Protein AF-A0A931YPI6-F1 (afdb_monomer_lite)

Secondary structure (DSSP, 8-state):
-----------EEEES-TTTTS----S----SS---GGGG-------EE--HHHHHH-SSEEEEE--TTSSHHHHHHHHHHHHHHTGGG-SSEEEEEEHHHHTT--SHHHHHHHHHHHH---HHHHHHS-EEEEEE-GGGBS--TTHHHHHHH-TTT-TTSEEEEEE-HHHHHHHHHHHTTTEEEEEEPPP-HHHHHHHHGGGTT-HHHHHHHHH-HHHHTSHHHHHHHHHHHHTT------SHHHHHHHHHHHHHHHHHHHTTTSS-S---HHHHHHHHHHHHHHHHHTTBSSEEEHHHHHHHTTT-HHHHHHHHHHHHHTTSEE--SSSEEEESSHHHHHHHHHHHHHHHHEETTEE-HHHHHHHHTSGGGHHHHHHHHHH-S-HHHHHHHHHHHTTT-HHHHHHHHHH--S-GGGGHHHHHHHHHTTTSHHHHHHHHHH--HHHHHHHHHHTTSTTHHHHHHHHHHHT-GGGHHHHHHHHH-SSS-HHHHHHHHHHHHHHHHHS-HHHHHHHHHHHHH-----HHHHHHHHHHHHHTTTSTTTTS-TT--TTS---

Structure (mmCIF, N/CA/C/O backbone):
data_AF-A0A931YPI6-F1
#
_entry.id   AF-A0A931YPI6-F1
#
loop_
_atom_site.group_PDB
_atom_site.id
_atom_site.type_symbol
_atom_site.label_atom_id
_atom_site.label_alt_id
_atom_site.label_comp_id
_atom_site.label_asym_id
_atom_site.label_entity_id
_atom_site.label_seq_id
_atom_site.pdbx_PDB_ins_code
_atom_site.Cartn_x
_atom_site.Cartn_y
_atom_site.Cartn_z
_atom_site.occupancy
_atom_site.B_iso_or_equiv
_atom_site.auth_seq_id
_atom_site.auth_comp_id
_atom_site.auth_asym_id
_atom_site.auth_atom_id
_atom_site.pdbx_PDB_model_num
ATOM 1 N N . MET A 1 1 ? 0.375 -31.301 -15.188 1.00 27.41 1 MET A N 1
ATOM 2 C CA . MET A 1 1 ? 0.262 -29.841 -15.381 1.00 27.41 1 MET A CA 1
ATOM 3 C C . MET A 1 1 ? -0.868 -29.353 -14.493 1.00 27.41 1 MET A C 1
ATOM 5 O O . MET A 1 1 ? -2.026 -29.504 -14.857 1.00 27.41 1 MET A O 1
ATOM 9 N N . SER A 1 2 ? -0.550 -28.903 -13.278 1.00 24.52 2 SER A N 1
ATOM 10 C CA . SER A 1 2 ? -1.543 -28.283 -12.400 1.00 24.52 2 SER A CA 1
ATOM 11 C C . SER A 1 2 ? -2.033 -27.009 -13.076 1.00 24.52 2 SER A C 1
ATOM 13 O O . SER A 1 2 ? -1.221 -26.174 -13.474 1.00 24.52 2 SER A O 1
ATOM 15 N N . LYS A 1 3 ? -3.351 -26.882 -13.249 1.00 25.38 3 LYS A N 1
ATOM 16 C CA . LYS A 1 3 ? -3.981 -25.616 -13.610 1.00 25.38 3 LYS A CA 1
ATOM 17 C C . LYS A 1 3 ? -3.521 -24.591 -12.574 1.00 25.38 3 LYS A C 1
ATOM 19 O O . LYS A 1 3 ? -3.919 -24.676 -11.418 1.00 25.38 3 LYS A O 1
ATOM 24 N N . ASN A 1 4 ? -2.653 -23.665 -12.972 1.00 26.20 4 ASN A N 1
ATOM 25 C CA . ASN A 1 4 ? -2.499 -22.411 -12.251 1.00 26.20 4 ASN A CA 1
ATOM 26 C C . ASN A 1 4 ? -3.821 -21.669 -12.453 1.00 26.20 4 ASN A C 1
ATOM 28 O O . ASN A 1 4 ? -3.973 -20.881 -13.386 1.00 26.20 4 ASN A O 1
ATOM 32 N N . GLU A 1 5 ? -4.812 -22.005 -11.632 1.00 28.09 5 GLU A N 1
ATOM 33 C CA . GLU A 1 5 ? -5.931 -21.122 -11.359 1.00 28.09 5 GLU A CA 1
ATOM 34 C C . GLU A 1 5 ? -5.302 -19.875 -10.749 1.00 28.09 5 GLU A C 1
ATOM 36 O O . GLU A 1 5 ? -4.957 -19.820 -9.569 1.00 28.09 5 GLU A O 1
ATOM 41 N N . TYR A 1 6 ? -5.036 -18.887 -11.603 1.00 33.28 6 TYR A N 1
ATOM 42 C CA . TYR A 1 6 ? -4.923 -17.521 -11.140 1.00 33.28 6 TYR A CA 1
ATOM 43 C C . TYR A 1 6 ? -6.226 -17.279 -10.389 1.00 33.28 6 TYR A C 1
ATOM 45 O O . TYR A 1 6 ? -7.284 -17.248 -11.016 1.00 33.28 6 TYR A O 1
ATOM 53 N N . ILE A 1 7 ? -6.154 -17.200 -9.059 1.00 34.72 7 ILE A N 1
ATOM 54 C CA . ILE A 1 7 ? -7.237 -16.656 -8.249 1.00 34.72 7 ILE A CA 1
ATOM 55 C C . ILE A 1 7 ? -7.354 -15.222 -8.748 1.00 34.72 7 ILE A C 1
ATOM 57 O O . ILE A 1 7 ? -6.569 -14.354 -8.366 1.00 34.72 7 ILE A O 1
ATOM 61 N N . ILE A 1 8 ? -8.232 -15.026 -9.729 1.00 42.34 8 ILE A N 1
ATOM 62 C CA . ILE A 1 8 ? -8.696 -13.718 -10.143 1.00 42.34 8 ILE A CA 1
ATOM 63 C C . ILE A 1 8 ? -9.380 -13.237 -8.881 1.00 42.34 8 ILE A C 1
ATOM 65 O O . ILE A 1 8 ? -10.402 -13.817 -8.509 1.00 42.34 8 ILE A O 1
ATOM 69 N N . PRO A 1 9 ? -8.812 -12.265 -8.157 1.00 38.81 9 PRO A N 1
ATOM 70 C CA . PRO A 1 9 ? -9.585 -11.721 -7.077 1.00 38.81 9 PRO A CA 1
ATOM 71 C C . PRO A 1 9 ? -10.849 -11.179 -7.716 1.00 38.81 9 PRO A C 1
ATOM 73 O O . PRO A 1 9 ? -10.779 -10.603 -8.802 1.00 38.81 9 PRO A O 1
ATOM 76 N N . HIS A 1 10 ? -11.997 -11.401 -7.091 1.00 47.59 10 HIS A N 1
ATOM 77 C CA . HIS A 1 10 ? -13.222 -10.700 -7.440 1.00 47.59 10 HIS A CA 1
ATOM 78 C C . HIS A 1 10 ? -12.962 -9.197 -7.227 1.00 47.59 10 HIS A C 1
ATOM 80 O O . HIS A 1 10 ? -13.253 -8.648 -6.167 1.00 47.59 10 HIS A O 1
ATOM 86 N N . ILE A 1 11 ? -12.263 -8.568 -8.175 1.00 52.88 11 ILE A N 1
ATOM 87 C CA . ILE A 1 11 ? -11.783 -7.199 -8.100 1.00 52.88 11 ILE A CA 1
ATOM 88 C C . ILE A 1 11 ? -13.028 -6.373 -8.308 1.00 52.88 11 ILE A C 1
ATOM 90 O O . ILE A 1 11 ? -13.501 -6.193 -9.429 1.00 52.88 11 ILE A O 1
ATOM 94 N N . GLN A 1 12 ? -13.600 -5.958 -7.189 1.00 54.22 12 GLN A N 1
ATOM 95 C CA . GLN A 1 12 ? -14.677 -5.008 -7.217 1.00 54.22 12 GLN A CA 1
ATOM 96 C C . GLN A 1 12 ? -14.071 -3.621 -7.365 1.00 54.22 12 GLN A C 1
ATOM 98 O O . GLN A 1 12 ? -12.997 -3.318 -6.827 1.00 54.22 12 GLN A O 1
ATOM 103 N N . ILE A 1 13 ? -14.764 -2.797 -8.126 1.00 56.94 13 ILE A N 1
ATOM 104 C CA . ILE A 1 13 ? -14.394 -1.420 -8.368 1.00 56.94 13 ILE A CA 1
ATOM 105 C C . ILE A 1 13 ? -15.536 -0.537 -7.908 1.00 56.94 13 ILE A C 1
ATOM 107 O O . ILE A 1 13 ? -16.702 -0.902 -8.018 1.00 56.94 13 ILE A O 1
ATOM 111 N N . ARG A 1 14 ? -15.196 0.635 -7.385 1.00 61.41 14 ARG A N 1
ATOM 112 C CA . ARG A 1 14 ? -16.166 1.718 -7.227 1.00 61.41 14 ARG A CA 1
ATOM 113 C C . ARG A 1 14 ? -15.973 2.745 -8.337 1.00 61.41 14 ARG A C 1
ATOM 115 O O . ARG A 1 14 ? -14.826 3.071 -8.657 1.00 61.41 14 ARG A O 1
ATOM 122 N N . LYS A 1 15 ? -17.080 3.260 -8.866 1.00 51.19 15 LYS A N 1
ATOM 123 C CA . LYS A 1 15 ? -17.113 4.519 -9.616 1.00 51.19 15 LYS A CA 1
ATOM 124 C C . LYS A 1 15 ? -17.210 5.672 -8.612 1.00 51.19 15 LYS A C 1
ATOM 126 O O . LYS A 1 15 ? -17.718 5.481 -7.510 1.00 51.19 15 LYS A O 1
ATOM 131 N N . ASN A 1 16 ? -16.696 6.834 -8.994 1.00 51.09 16 ASN A N 1
ATOM 132 C CA . ASN A 1 16 ? -16.583 8.068 -8.208 1.00 51.09 16 ASN A CA 1
ATOM 133 C C . ASN A 1 16 ? -15.377 8.132 -7.257 1.00 51.09 16 ASN A C 1
ATOM 135 O O . ASN A 1 16 ? -15.119 7.267 -6.410 1.00 51.09 16 ASN A O 1
ATOM 139 N N . ASN A 1 17 ? -14.629 9.227 -7.400 1.00 45.78 17 ASN A N 1
ATOM 140 C CA . ASN A 1 17 ? -13.641 9.647 -6.424 1.00 45.78 17 ASN A CA 1
ATOM 141 C C . ASN A 1 17 ? -14.404 10.137 -5.176 1.00 45.78 17 ASN A C 1
ATOM 143 O O . ASN A 1 17 ? -15.192 11.075 -5.305 1.00 45.78 17 ASN A O 1
ATOM 147 N N . PRO A 1 18 ? -14.195 9.577 -3.967 1.00 42.06 18 PRO A N 1
ATOM 148 C CA . PRO A 1 18 ? -14.833 10.091 -2.749 1.00 42.06 18 PRO A CA 1
ATOM 149 C C . PRO A 1 18 ? -14.523 11.575 -2.486 1.00 42.06 18 PRO A C 1
ATOM 151 O O . PRO A 1 18 ? -15.221 12.210 -1.694 1.00 42.06 18 PRO A O 1
ATOM 154 N N . ASP A 1 19 ? -13.520 12.130 -3.172 1.00 45.50 19 ASP A N 1
ATOM 155 C CA . ASP A 1 19 ? -13.043 13.496 -2.987 1.00 45.50 19 ASP A CA 1
ATOM 156 C C . ASP A 1 19 ? -13.648 14.521 -3.971 1.00 45.50 19 ASP A C 1
ATOM 158 O O . ASP A 1 19 ? -13.502 15.719 -3.745 1.00 45.50 19 ASP A O 1
ATOM 162 N N . GLN A 1 20 ? -14.399 14.104 -5.003 1.00 39.53 20 GLN A N 1
ATOM 163 C CA . GLN A 1 20 ? -15.032 15.046 -5.952 1.00 39.53 20 GLN A CA 1
ATOM 164 C C . GLN A 1 20 ? -16.266 15.772 -5.390 1.00 39.53 20 GLN A C 1
ATOM 166 O O . GLN A 1 20 ? -16.617 16.847 -5.863 1.00 39.53 20 GLN A O 1
ATOM 171 N N . SER A 1 21 ? -16.893 15.262 -4.326 1.00 33.34 21 SER A N 1
ATOM 172 C CA . SER A 1 21 ? -18.027 15.951 -3.682 1.00 33.34 21 SER A CA 1
ATOM 173 C C . SER A 1 21 ? -17.621 17.117 -2.763 1.00 33.34 21 SER A C 1
ATOM 175 O O . SER A 1 21 ? -18.474 17.658 -2.060 1.00 33.34 21 SER A O 1
ATOM 177 N N . ARG A 1 22 ? -16.333 17.496 -2.704 1.00 38.28 22 ARG A N 1
ATOM 178 C CA . ARG A 1 22 ? -15.829 18.473 -1.716 1.00 38.28 22 ARG A CA 1
ATOM 179 C C . ARG A 1 22 ? -15.082 19.678 -2.286 1.00 38.28 22 ARG A C 1
ATOM 181 O O . ARG A 1 22 ? -14.841 20.619 -1.533 1.00 38.28 22 ARG A O 1
ATOM 188 N N . GLU A 1 23 ? -14.777 19.721 -3.581 1.00 31.62 23 GLU A N 1
ATOM 189 C CA . GLU A 1 23 ? -14.194 20.912 -4.212 1.00 31.62 23 GLU A CA 1
ATOM 190 C C . GLU A 1 23 ? -15.290 21.834 -4.767 1.00 31.62 23 GLU A C 1
ATOM 192 O O . GLU A 1 23 ? -15.509 21.906 -5.969 1.00 31.62 23 GLU A O 1
ATOM 197 N N . ARG A 1 24 ? -15.999 22.543 -3.877 1.00 30.70 24 ARG A N 1
ATOM 198 C CA . ARG A 1 24 ? -16.652 23.838 -4.167 1.00 30.70 24 ARG A CA 1
ATOM 199 C C . ARG A 1 24 ? -17.071 24.542 -2.873 1.00 30.70 24 ARG A C 1
ATOM 201 O O . ARG A 1 24 ? -18.252 24.680 -2.598 1.00 30.70 24 ARG A O 1
ATOM 208 N N . ILE A 1 25 ? -16.100 25.016 -2.094 1.00 28.58 25 ILE A N 1
ATOM 209 C CA . ILE A 1 25 ? -16.239 26.265 -1.324 1.00 28.58 25 ILE A CA 1
ATOM 210 C C . ILE A 1 25 ? -14.861 26.939 -1.354 1.00 28.58 25 ILE A C 1
ATOM 212 O O . ILE A 1 25 ? -14.035 26.741 -0.467 1.00 28.58 25 ILE A O 1
ATOM 216 N N . LEU A 1 26 ? -14.579 27.656 -2.443 1.00 31.81 26 LEU A N 1
ATOM 217 C CA . LEU A 1 26 ? -13.558 28.701 -2.447 1.00 31.81 26 LEU A CA 1
ATOM 218 C C . LEU A 1 26 ? -14.250 30.003 -2.049 1.00 31.81 26 LEU A C 1
ATOM 220 O O . LEU A 1 26 ? -15.325 30.303 -2.566 1.00 31.81 26 LEU A O 1
ATOM 224 N N . ASP A 1 27 ? -13.610 30.714 -1.125 1.00 31.33 27 ASP A N 1
ATOM 225 C CA . ASP A 1 27 ? -13.804 32.120 -0.782 1.00 31.33 27 ASP A CA 1
ATOM 226 C C . ASP A 1 27 ? -15.251 32.573 -0.585 1.00 31.33 27 ASP A C 1
ATOM 228 O O . ASP A 1 27 ? -15.847 33.187 -1.461 1.00 31.33 27 ASP A O 1
ATOM 232 N N . ASN A 1 28 ? -15.794 32.304 0.601 1.00 28.31 28 ASN A N 1
ATOM 233 C CA . ASN A 1 28 ? -16.601 33.258 1.363 1.00 28.31 28 ASN A CA 1
ATOM 234 C C . ASN A 1 28 ? -16.659 32.766 2.814 1.00 28.31 28 ASN A C 1
ATOM 236 O O . ASN A 1 28 ? -16.830 31.570 3.058 1.00 28.31 28 ASN A O 1
ATOM 240 N N . GLU A 1 29 ? -16.487 33.674 3.777 1.00 27.23 29 GLU A N 1
ATOM 241 C CA . GLU A 1 29 ? -16.796 33.397 5.183 1.00 27.23 29 GLU A CA 1
ATOM 242 C C . GLU A 1 29 ? -18.187 32.741 5.268 1.00 27.23 29 GLU A C 1
ATOM 244 O O . GLU A 1 29 ? -19.112 33.208 4.593 1.00 27.23 29 GLU A O 1
ATOM 249 N N . PRO A 1 30 ? -18.372 31.648 6.032 1.00 31.17 30 PRO A N 1
ATOM 250 C CA . PRO A 1 30 ? -19.674 31.019 6.100 1.00 31.17 30 PRO A CA 1
ATOM 251 C C . PRO A 1 30 ? -20.621 31.961 6.840 1.00 31.17 30 PRO A C 1
ATOM 253 O O . PRO A 1 30 ? -20.525 32.128 8.056 1.00 31.17 30 PRO A O 1
ATOM 256 N N . ASN A 1 31 ? -21.551 32.563 6.096 1.00 27.61 31 ASN A N 1
ATOM 257 C CA . ASN A 1 31 ? -22.778 33.089 6.672 1.00 27.61 31 ASN A CA 1
ATOM 258 C C . ASN A 1 31 ? -23.439 31.938 7.440 1.00 27.61 31 ASN A C 1
ATOM 260 O O . ASN A 1 31 ? -23.856 30.934 6.858 1.00 27.61 31 ASN A O 1
ATOM 264 N N . HIS A 1 32 ? -23.491 32.086 8.762 1.00 36.19 32 HIS A N 1
ATOM 265 C CA . HIS A 1 32 ? -24.395 31.342 9.619 1.00 36.19 32 HIS A CA 1
ATOM 266 C C . HIS A 1 32 ? -25.813 31.720 9.213 1.00 36.19 32 HIS A C 1
ATOM 268 O O . HIS A 1 32 ? -26.302 32.760 9.625 1.00 36.19 32 HIS A O 1
ATOM 274 N N . ASP A 1 33 ? -26.383 30.949 8.296 1.00 32.69 33 ASP A N 1
ATOM 275 C CA . ASP A 1 33 ? -27.792 30.573 8.213 1.00 32.69 33 ASP A CA 1
ATOM 276 C C . ASP A 1 33 ? -28.060 30.107 6.779 1.00 32.69 33 ASP A C 1
ATOM 278 O O . ASP A 1 33 ? -28.006 30.881 5.826 1.00 32.69 33 ASP A O 1
ATOM 282 N N . SER A 1 34 ? -28.369 28.814 6.655 1.00 37.66 34 SER A N 1
ATOM 283 C CA . SER A 1 34 ? -28.802 28.077 5.455 1.00 37.66 34 SER A CA 1
ATOM 284 C C . SER A 1 34 ? -27.750 27.719 4.380 1.00 37.66 34 SER A C 1
ATOM 286 O O . SER A 1 34 ? -27.174 28.567 3.709 1.00 37.66 34 SER A O 1
ATOM 288 N N . LEU A 1 35 ? -27.562 26.406 4.174 1.00 34.44 35 LEU A N 1
ATOM 289 C CA . LEU A 1 35 ? -26.989 25.747 2.984 1.00 34.44 35 LEU A CA 1
ATOM 290 C C . LEU A 1 35 ? -27.498 24.280 2.958 1.00 34.44 35 LEU A C 1
ATOM 292 O O . LEU A 1 35 ? -27.847 23.750 4.011 1.00 34.44 35 LEU A O 1
ATOM 296 N N . PRO A 1 36 ? -27.614 23.638 1.780 1.00 30.36 36 PRO A N 1
ATOM 297 C CA . PRO A 1 36 ? -28.891 23.289 1.148 1.00 30.36 36 PRO A CA 1
ATOM 298 C C . PRO A 1 36 ? -29.307 21.828 1.383 1.00 30.36 36 PRO A C 1
ATOM 300 O O . PRO A 1 36 ? -28.472 20.975 1.684 1.00 30.36 36 PRO A O 1
ATOM 303 N N . ASP A 1 37 ? -30.582 21.523 1.113 1.00 29.83 37 ASP A N 1
ATOM 304 C CA . ASP A 1 37 ? -31.232 20.194 1.156 1.00 29.83 37 ASP A CA 1
ATOM 305 C C . ASP A 1 37 ? -30.532 19.066 0.346 1.00 29.83 37 ASP A C 1
ATOM 307 O O . ASP A 1 37 ? -30.954 17.906 0.370 1.00 29.83 37 ASP A O 1
ATOM 311 N N . GLU A 1 38 ? -29.430 19.358 -0.348 1.00 29.92 38 GLU A N 1
ATOM 312 C CA . GLU A 1 38 ? -28.634 18.419 -1.151 1.00 29.92 38 GLU A CA 1
ATOM 313 C C . GLU A 1 38 ? -27.789 17.430 -0.324 1.00 29.92 38 GLU A C 1
ATOM 315 O O . GLU A 1 38 ? -27.304 16.436 -0.862 1.00 29.92 38 GLU A O 1
ATOM 320 N N . LEU A 1 39 ? -27.657 17.613 0.996 1.00 33.09 39 LEU A N 1
ATOM 321 C CA . LEU A 1 39 ? -26.995 16.626 1.870 1.00 33.09 39 LEU A CA 1
ATOM 322 C C . LEU A 1 39 ? -27.820 15.342 2.092 1.00 33.09 39 LEU A C 1
ATOM 324 O O . LEU A 1 39 ? -27.275 14.361 2.601 1.00 33.09 39 LEU A O 1
ATOM 328 N N . SER A 1 40 ? -29.092 15.328 1.676 1.00 27.33 40 SER A N 1
ATOM 329 C CA . SER A 1 40 ? -30.018 14.191 1.810 1.00 27.33 40 SER A CA 1
ATOM 330 C C . SER A 1 40 ? -29.981 13.191 0.642 1.00 27.33 40 SER A C 1
ATOM 332 O O . SER A 1 40 ? -30.570 12.115 0.736 1.00 27.33 40 SER A O 1
ATOM 334 N N . LYS A 1 41 ? -29.255 13.489 -0.445 1.00 32.53 41 LYS A N 1
ATOM 335 C CA . LYS A 1 41 ? -29.020 12.547 -1.551 1.00 32.53 41 LYS A CA 1
ATOM 336 C C . LYS A 1 41 ? -27.540 12.199 -1.622 1.00 32.53 41 LYS A C 1
ATOM 338 O O . LYS A 1 41 ? -26.775 12.865 -2.309 1.00 32.53 41 LYS A O 1
ATOM 343 N N . LYS A 1 42 ? -27.117 11.156 -0.907 1.00 33.31 42 LYS A N 1
ATOM 344 C CA . LYS A 1 42 ? -25.761 10.610 -1.045 1.00 33.31 42 LYS A CA 1
ATOM 345 C C . LYS A 1 42 ? -25.814 9.138 -1.413 1.00 33.31 42 LYS A C 1
ATOM 347 O O . LYS A 1 42 ? -26.302 8.317 -0.645 1.00 33.31 42 LYS A O 1
ATOM 352 N N . GLU A 1 43 ? -25.323 8.890 -2.624 1.00 31.81 43 GLU A N 1
ATOM 353 C CA . GLU A 1 43 ? -25.178 7.605 -3.300 1.00 31.81 43 GLU A CA 1
ATOM 354 C C . GLU A 1 43 ? -24.577 6.543 -2.373 1.00 31.81 43 GLU A C 1
ATOM 356 O O . GLU A 1 43 ? -23.584 6.777 -1.677 1.00 31.81 43 GLU A O 1
ATOM 361 N N . GLU A 1 44 ? -25.198 5.366 -2.359 1.00 34.19 44 GLU A N 1
ATOM 362 C CA . GLU A 1 44 ? -24.690 4.189 -1.668 1.00 34.19 44 GLU A CA 1
ATOM 363 C C . GLU A 1 44 ? -23.328 3.793 -2.247 1.00 34.19 44 GLU A C 1
ATOM 365 O O . GLU A 1 44 ? -23.216 3.320 -3.375 1.00 34.19 44 GLU A O 1
ATOM 370 N N . TYR A 1 45 ? -22.268 3.965 -1.458 1.00 44.91 45 TYR A N 1
ATOM 371 C CA . TYR A 1 45 ? -20.922 3.528 -1.822 1.00 44.91 45 TYR A CA 1
ATOM 372 C C . TYR A 1 45 ? -20.828 2.000 -1.747 1.00 44.91 45 TYR A C 1
ATOM 374 O O . TYR A 1 45 ? -20.419 1.433 -0.727 1.00 44.91 45 TYR A O 1
ATOM 382 N N . SER A 1 46 ? -21.214 1.329 -2.830 1.00 43.97 46 SER A N 1
ATOM 383 C CA . SER A 1 46 ? -21.035 -0.108 -3.007 1.00 43.97 46 SER A CA 1
ATOM 384 C C . SER A 1 46 ? -19.888 -0.378 -3.989 1.00 43.97 46 SER A C 1
ATOM 386 O O . SER A 1 46 ? -19.678 0.350 -4.957 1.00 43.97 46 SER A O 1
ATOM 388 N N . PHE A 1 47 ? -19.063 -1.375 -3.679 1.00 55.28 47 PHE A N 1
ATOM 389 C CA . PHE A 1 47 ? -18.070 -1.877 -4.620 1.00 55.28 47 PHE A CA 1
ATOM 390 C C . PHE A 1 47 ? -18.777 -2.870 -5.545 1.00 55.28 47 PHE A C 1
ATOM 392 O O . PHE A 1 47 ? -19.385 -3.828 -5.071 1.00 55.28 47 PHE A O 1
ATOM 399 N N . GLU A 1 48 ? -18.689 -2.656 -6.853 1.00 62.19 48 GLU A N 1
ATOM 400 C CA . GLU A 1 48 ? -19.407 -3.449 -7.850 1.00 62.19 48 GLU A CA 1
ATOM 401 C C . GLU A 1 48 ? -18.451 -4.337 -8.647 1.00 62.19 48 GLU A C 1
ATOM 403 O O . GLU A 1 48 ? -17.255 -4.061 -8.773 1.00 62.19 48 GLU A O 1
ATOM 408 N N . SER A 1 49 ? -18.973 -5.436 -9.197 1.00 65.94 49 SER A N 1
ATOM 409 C CA . SER A 1 49 ? -18.195 -6.252 -10.132 1.00 65.94 49 SER A CA 1
ATOM 410 C C . SER A 1 49 ? -18.008 -5.486 -11.436 1.00 65.94 49 SER A C 1
ATOM 412 O O . SER A 1 49 ? -18.959 -4.922 -11.968 1.00 65.94 49 SER A O 1
ATOM 414 N N . ILE A 1 50 ? -16.789 -5.488 -11.970 1.00 72.12 50 ILE A N 1
ATOM 415 C CA . ILE A 1 50 ? -16.481 -4.768 -13.207 1.00 72.12 50 ILE A CA 1
ATOM 416 C C . ILE A 1 50 ? -17.284 -5.348 -14.366 1.00 72.12 50 ILE A C 1
ATOM 418 O O . ILE A 1 50 ? -17.109 -6.512 -14.732 1.00 72.12 50 ILE A O 1
ATOM 422 N N . ASN A 1 51 ? -18.094 -4.506 -15.000 1.00 78.56 51 ASN A N 1
ATOM 423 C CA . ASN A 1 51 ? -18.722 -4.832 -16.266 1.00 78.56 51 ASN A CA 1
ATOM 424 C C . ASN A 1 51 ? -17.840 -4.346 -17.424 1.00 78.56 51 ASN A C 1
ATOM 426 O O . ASN A 1 51 ? -17.798 -3.160 -17.747 1.00 78.56 51 ASN A O 1
ATOM 430 N N . ILE A 1 52 ? -17.123 -5.278 -18.057 1.00 79.69 52 ILE A N 1
ATOM 431 C CA . ILE A 1 52 ? -16.233 -4.967 -19.184 1.00 79.69 52 ILE A CA 1
ATOM 432 C C . ILE A 1 52 ? -17.020 -4.378 -20.359 1.00 79.69 52 ILE A C 1
ATOM 434 O O . ILE A 1 52 ? -16.542 -3.438 -20.982 1.00 79.69 52 ILE A O 1
ATOM 438 N N . GLN A 1 53 ? -18.226 -4.876 -20.645 1.00 80.94 53 GLN A N 1
ATOM 439 C CA . GLN A 1 53 ? -19.036 -4.376 -21.760 1.00 80.94 53 GLN A CA 1
ATOM 440 C C . GLN A 1 53 ? -19.473 -2.931 -21.529 1.00 80.94 53 GLN A C 1
ATOM 442 O O . GLN A 1 53 ? -19.395 -2.115 -22.442 1.00 80.94 53 GLN A O 1
ATOM 447 N N . GLU A 1 54 ? -19.847 -2.595 -20.293 1.00 81.88 54 GLU A N 1
ATOM 448 C CA . GLU A 1 54 ? -20.159 -1.217 -19.919 1.00 81.88 54 GLU A CA 1
ATOM 449 C C . GLU A 1 54 ? -18.940 -0.309 -20.119 1.00 81.88 54 GLU A C 1
ATOM 451 O O . GLU A 1 54 ? -19.036 0.701 -20.818 1.00 81.88 54 GLU A O 1
ATOM 456 N N . ILE A 1 55 ? -17.774 -0.726 -19.605 1.00 81.44 55 ILE A N 1
ATOM 457 C CA . ILE A 1 55 ? -16.507 -0.018 -19.814 1.00 81.44 55 ILE A CA 1
ATOM 458 C C . ILE A 1 55 ? -16.251 0.169 -21.305 1.00 81.44 55 ILE A C 1
ATOM 460 O O . ILE A 1 55 ? -15.977 1.283 -21.718 1.00 81.44 55 ILE A O 1
ATOM 464 N N . LEU A 1 56 ? -16.369 -0.862 -22.140 1.00 83.38 56 LEU A N 1
ATOM 465 C CA . LEU A 1 56 ? -16.112 -0.754 -23.579 1.00 83.38 56 LEU A CA 1
ATOM 466 C C . LEU A 1 56 ? -17.131 0.124 -24.321 1.00 83.38 56 LEU A C 1
ATOM 468 O O . LEU A 1 56 ? -16.775 0.708 -25.341 1.00 83.38 56 LEU A O 1
ATOM 472 N N . SER A 1 57 ? -18.366 0.219 -23.823 1.00 83.69 57 SER A N 1
ATOM 473 C CA . SER A 1 57 ? -19.436 1.037 -24.410 1.00 83.69 57 SER A CA 1
ATOM 474 C C . SER A 1 57 ? -19.428 2.505 -23.972 1.00 83.69 57 SER A C 1
ATOM 476 O O . SER A 1 57 ? -20.062 3.326 -24.625 1.00 83.69 57 SER A O 1
ATOM 478 N N . SER A 1 58 ? -18.727 2.836 -22.884 1.00 85.00 58 SER A N 1
ATOM 479 C CA . SER A 1 58 ? -18.617 4.209 -22.379 1.00 85.00 58 SER A CA 1
ATOM 480 C C . SER A 1 58 ? -17.786 5.103 -23.311 1.00 85.00 58 SER A C 1
ATOM 482 O O . SER A 1 58 ? -16.826 4.647 -23.937 1.00 85.00 58 SER A O 1
ATOM 484 N N . GLU A 1 59 ? -18.107 6.394 -23.348 1.00 85.31 59 GLU A N 1
ATOM 485 C CA . GLU A 1 59 ? -17.321 7.416 -24.055 1.00 85.31 59 GLU A CA 1
ATOM 486 C C . GLU A 1 59 ? -16.054 7.824 -23.276 1.00 85.31 59 GLU A C 1
ATOM 488 O O . GLU A 1 59 ? -15.098 8.332 -23.862 1.00 85.31 59 GLU A O 1
ATOM 493 N N . HIS A 1 60 ? -16.008 7.568 -21.963 1.00 87.94 60 HIS A N 1
ATOM 494 C CA . HIS A 1 60 ? -14.871 7.923 -21.114 1.00 87.94 60 HIS A CA 1
ATOM 495 C C . HIS A 1 60 ? -13.739 6.897 -21.199 1.00 87.94 60 HIS A C 1
ATOM 497 O O . HIS A 1 60 ? -13.963 5.690 -21.339 1.00 87.94 60 HIS A O 1
ATOM 503 N N . ASP A 1 61 ? -12.509 7.377 -21.053 1.00 92.06 61 ASP A N 1
ATOM 504 C CA . ASP A 1 61 ? -11.366 6.544 -20.689 1.00 92.06 61 ASP A CA 1
ATOM 505 C C . ASP A 1 61 ? -11.413 6.255 -19.173 1.00 92.06 61 ASP A C 1
ATOM 507 O O . ASP A 1 61 ? -12.253 6.793 -18.455 1.00 92.06 61 ASP A O 1
ATOM 511 N N . TYR A 1 62 ? -10.547 5.383 -18.658 1.00 91.50 62 TYR A N 1
ATOM 512 C CA . TYR A 1 62 ? -10.598 4.972 -17.250 1.00 91.50 62 TYR A CA 1
ATOM 513 C C . TYR A 1 62 ? -9.247 5.083 -16.565 1.00 91.50 62 TYR A C 1
ATOM 515 O O . TYR A 1 62 ? -8.215 4.740 -17.144 1.00 91.50 62 TYR A O 1
ATOM 523 N N . ILE A 1 63 ? -9.256 5.502 -15.300 1.00 90.88 63 ILE A N 1
ATOM 524 C CA . ILE A 1 63 ? -8.081 5.463 -14.433 1.00 90.88 63 ILE A CA 1
ATOM 525 C C . ILE A 1 63 ? -8.351 4.630 -13.182 1.00 90.88 63 ILE A C 1
ATOM 527 O O . ILE A 1 63 ? -9.207 4.937 -12.358 1.00 90.88 63 ILE A O 1
ATOM 531 N N . VAL A 1 64 ? -7.590 3.551 -13.043 1.00 90.38 64 VAL A N 1
ATOM 532 C CA . VAL A 1 64 ? -7.647 2.601 -11.940 1.00 90.38 64 VAL A CA 1
ATOM 533 C C . VAL A 1 64 ? -6.601 2.970 -10.897 1.00 90.38 64 VAL A C 1
ATOM 535 O O . VAL A 1 64 ? -5.394 2.792 -11.082 1.00 90.38 64 VAL A O 1
ATOM 538 N N . VAL A 1 65 ? -7.077 3.435 -9.752 1.00 86.12 65 VAL A N 1
ATOM 539 C CA . VAL A 1 65 ? -6.259 3.873 -8.629 1.00 86.12 65 VAL A CA 1
ATOM 540 C C . VAL A 1 65 ? -6.260 2.817 -7.532 1.00 86.12 65 VAL A C 1
ATOM 542 O O . VAL A 1 65 ? -7.286 2.241 -7.168 1.00 86.12 65 VAL A O 1
ATOM 545 N N . GLY A 1 66 ? -5.091 2.560 -6.959 1.00 81.88 66 GLY A N 1
ATOM 546 C CA . GLY A 1 66 ? -4.980 1.615 -5.857 1.00 81.88 66 GLY A CA 1
ATOM 547 C C . GLY A 1 66 ? -3.595 1.571 -5.238 1.00 81.88 66 GLY A C 1
ATOM 548 O O . GLY A 1 66 ? -2.604 1.953 -5.863 1.00 81.88 66 GLY A O 1
ATOM 549 N N . ASP A 1 67 ? -3.514 1.084 -4.006 1.00 77.31 67 ASP A N 1
ATOM 550 C CA . ASP A 1 67 ? -2.256 1.031 -3.265 1.00 77.31 67 ASP A CA 1
ATOM 551 C C . ASP A 1 67 ? -1.274 0.008 -3.878 1.00 77.31 67 ASP A C 1
ATOM 553 O O . ASP A 1 67 ? -1.608 -0.773 -4.783 1.00 77.31 67 ASP A O 1
ATOM 557 N N . SER A 1 68 ? -0.012 0.057 -3.452 1.00 77.69 68 SER A N 1
ATOM 558 C CA . SER A 1 68 ? 1.015 -0.883 -3.913 1.00 77.69 68 SER A CA 1
ATOM 559 C C . SER A 1 68 ? 0.605 -2.321 -3.566 1.00 77.69 68 SER A C 1
ATOM 561 O O . SER A 1 68 ? 0.157 -2.589 -2.455 1.00 77.69 68 SER A O 1
ATOM 563 N N . GLY A 1 69 ? 0.711 -3.252 -4.516 1.00 75.88 69 GLY A N 1
ATOM 564 C CA . GLY A 1 69 ? 0.390 -4.666 -4.283 1.00 75.88 69 GLY A CA 1
ATOM 565 C C . GLY A 1 69 ? -1.077 -5.053 -4.387 1.00 75.88 69 GLY A C 1
ATOM 566 O O . GLY A 1 69 ? -1.370 -6.241 -4.281 1.00 75.88 69 GLY A O 1
ATOM 567 N N . ILE A 1 70 ? -1.984 -4.098 -4.628 1.00 82.62 70 ILE A N 1
ATOM 568 C CA . ILE A 1 70 ? -3.437 -4.337 -4.599 1.00 82.62 70 ILE A CA 1
ATOM 569 C C . ILE A 1 70 ? -3.979 -5.140 -5.798 1.00 82.62 70 ILE A C 1
ATOM 571 O O . ILE A 1 70 ? -5.106 -5.616 -5.756 1.00 82.62 70 ILE A O 1
ATOM 575 N N . GLY A 1 71 ? -3.184 -5.308 -6.863 1.00 82.94 71 GLY A N 1
ATOM 576 C CA . GLY A 1 71 ? -3.571 -6.084 -8.051 1.00 82.94 71 GLY A CA 1
ATOM 577 C C . GLY A 1 71 ? -3.958 -5.269 -9.291 1.00 82.94 71 GLY A C 1
ATOM 578 O O . GLY A 1 71 ? -4.649 -5.797 -10.152 1.00 82.94 71 GLY A O 1
ATOM 579 N N . LYS A 1 72 ? -3.499 -4.014 -9.416 1.00 87.31 72 LYS A N 1
ATOM 580 C CA . LYS A 1 72 ? -3.732 -3.152 -10.597 1.00 87.31 72 LYS A CA 1
ATOM 581 C C . LYS A 1 72 ? -3.300 -3.800 -11.919 1.00 87.31 72 LYS A C 1
ATOM 583 O O . LYS A 1 72 ? -4.115 -3.949 -12.822 1.00 87.31 72 LYS A O 1
ATOM 588 N N . THR A 1 73 ? -2.057 -4.269 -11.997 1.00 84.69 73 THR A N 1
ATOM 589 C CA . THR A 1 73 ? -1.531 -4.981 -13.171 1.00 84.69 73 THR A CA 1
ATOM 590 C C . THR A 1 73 ? -2.326 -6.256 -13.456 1.00 84.69 73 THR A C 1
ATOM 592 O O . THR A 1 73 ? -2.729 -6.506 -14.590 1.00 84.69 73 THR A O 1
ATOM 595 N N . SER A 1 74 ? -2.626 -7.040 -12.413 1.00 85.00 74 SER A N 1
ATOM 596 C CA . SER A 1 74 ? -3.431 -8.261 -12.531 1.00 85.00 74 SER A CA 1
ATOM 597 C C . SER A 1 74 ? -4.825 -7.978 -13.086 1.00 85.00 74 SER A C 1
ATOM 599 O O . SER A 1 74 ? -5.325 -8.766 -13.885 1.00 85.00 74 SER A O 1
ATOM 601 N N . LEU A 1 75 ? -5.434 -6.855 -12.692 1.00 86.12 75 LEU A N 1
ATOM 602 C CA . LEU A 1 75 ? -6.717 -6.421 -13.220 1.00 86.12 75 LEU A CA 1
ATOM 603 C C . LEU A 1 75 ? -6.632 -6.138 -14.721 1.00 86.12 75 LEU A C 1
ATOM 605 O O . LEU A 1 75 ? -7.435 -6.681 -15.475 1.00 86.12 75 LEU A O 1
ATOM 609 N N . LEU A 1 76 ? -5.669 -5.319 -15.157 1.00 89.88 76 LEU A N 1
ATOM 610 C CA . LEU A 1 76 ? -5.507 -4.986 -16.575 1.00 89.88 76 LEU A CA 1
ATOM 611 C C . LEU A 1 76 ? -5.318 -6.244 -17.422 1.00 89.88 76 LEU A C 1
ATOM 613 O O . LEU A 1 76 ? -6.020 -6.437 -18.413 1.00 89.88 76 LEU A O 1
ATOM 617 N N . LEU A 1 77 ? -4.412 -7.130 -17.004 1.00 88.25 77 LEU A N 1
ATOM 618 C CA . LEU A 1 77 ? -4.150 -8.385 -17.708 1.00 88.25 77 LEU A CA 1
ATOM 619 C C . LEU A 1 77 ? -5.386 -9.289 -17.739 1.00 88.25 77 LEU A C 1
ATOM 621 O O . LEU A 1 77 ? -5.658 -9.927 -18.757 1.00 88.25 77 LEU A O 1
ATOM 625 N N . TRP A 1 78 ? -6.159 -9.331 -16.651 1.00 87.31 78 TRP A N 1
ATOM 626 C CA . TRP A 1 78 ? -7.421 -10.060 -16.616 1.00 87.31 78 TRP A CA 1
ATOM 627 C C . TRP A 1 78 ? -8.446 -9.471 -17.590 1.00 87.31 78 TRP A C 1
ATOM 629 O O . TRP A 1 78 ? -9.003 -10.231 -18.380 1.00 87.31 78 TRP A O 1
ATOM 639 N N . MET A 1 79 ? -8.651 -8.149 -17.595 1.00 86.19 79 MET A N 1
ATOM 640 C CA . MET A 1 79 ? -9.574 -7.474 -18.518 1.00 86.19 79 MET A CA 1
ATOM 641 C C . MET A 1 79 ? -9.178 -7.725 -19.973 1.00 86.19 79 MET A C 1
ATOM 643 O O . MET A 1 79 ? -10.007 -8.152 -20.773 1.00 86.19 79 MET A O 1
ATOM 647 N N . GLY A 1 80 ? -7.895 -7.545 -20.304 1.00 89.06 80 GLY A N 1
ATOM 648 C CA . GLY A 1 80 ? -7.375 -7.826 -21.640 1.00 89.06 80 GLY A CA 1
ATOM 649 C C . GLY A 1 80 ? -7.592 -9.279 -22.053 1.00 89.06 80 GLY A C 1
ATOM 650 O O . GLY A 1 80 ? -8.030 -9.547 -23.169 1.00 89.06 80 GLY A O 1
ATOM 651 N N . LYS A 1 81 ? -7.373 -10.228 -21.136 1.00 87.50 81 LYS A N 1
ATOM 652 C CA . LYS A 1 81 ? -7.650 -11.644 -21.387 1.00 87.50 81 LYS A CA 1
ATOM 653 C C . LYS A 1 81 ? -9.136 -11.911 -21.632 1.00 87.50 81 LYS A C 1
ATOM 655 O O . LYS A 1 81 ? -9.440 -12.667 -22.545 1.00 87.50 81 LYS A O 1
ATOM 660 N N . GLN A 1 82 ? -10.048 -11.334 -20.844 1.00 84.75 82 GLN A N 1
ATOM 661 C CA . GLN A 1 82 ? -11.489 -11.531 -21.051 1.00 84.75 82 GLN A CA 1
ATOM 662 C C . GLN A 1 82 ? -11.920 -11.038 -22.433 1.00 84.75 82 GLN A C 1
ATOM 664 O O . GLN A 1 82 ? -12.559 -11.781 -23.166 1.00 84.75 82 GLN A O 1
ATOM 669 N N . ILE A 1 83 ? -11.482 -9.840 -22.825 1.00 85.56 83 ILE A N 1
ATOM 670 C CA . ILE A 1 83 ? -11.802 -9.256 -24.134 1.00 85.56 83 ILE A CA 1
ATOM 671 C C . ILE A 1 83 ? -11.227 -10.110 -25.267 1.00 85.56 83 ILE A C 1
ATOM 673 O O . ILE A 1 83 ? -11.919 -10.404 -26.236 1.00 85.56 83 ILE A O 1
ATOM 677 N N . ALA A 1 84 ? -9.982 -10.572 -25.134 1.00 85.00 84 ALA A N 1
ATOM 678 C CA . ALA A 1 84 ? -9.364 -11.442 -26.133 1.00 85.00 84 ALA A CA 1
ATOM 679 C C . ALA A 1 84 ? -10.096 -12.790 -26.288 1.00 85.00 84 ALA A C 1
ATOM 681 O O . ALA A 1 84 ? -10.080 -13.376 -27.368 1.00 85.00 84 ALA A O 1
ATOM 682 N N . LEU A 1 85 ? -10.745 -13.285 -25.227 1.00 84.00 85 LEU A N 1
ATOM 683 C CA . LEU A 1 85 ? -11.543 -14.515 -25.261 1.00 84.00 85 LEU A CA 1
ATOM 684 C C . LEU A 1 85 ? -12.926 -14.327 -25.909 1.00 84.00 85 LEU A C 1
ATOM 686 O O . LEU A 1 85 ? -13.538 -15.321 -26.293 1.00 84.00 85 LEU A O 1
ATOM 690 N N . GLU A 1 86 ? -13.413 -13.091 -26.064 1.00 77.38 86 GLU A N 1
ATOM 691 C CA . GLU A 1 86 ? -14.667 -12.788 -26.777 1.00 77.38 86 GLU A CA 1
ATOM 692 C C . GLU A 1 86 ? -14.526 -12.863 -28.317 1.00 77.38 86 GLU A C 1
ATOM 694 O O . GLU A 1 86 ? -15.530 -12.800 -29.036 1.00 77.38 86 GLU A O 1
ATOM 699 N N . ASP A 1 87 ? -13.299 -13.060 -28.822 1.00 65.69 87 ASP A N 1
ATOM 700 C CA . ASP A 1 87 ? -12.948 -13.252 -30.239 1.00 65.69 87 ASP A CA 1
ATOM 701 C C . ASP A 1 87 ? -13.625 -12.202 -31.155 1.00 65.69 87 ASP A C 1
ATOM 703 O O . ASP A 1 87 ? -13.591 -11.005 -30.868 1.00 65.69 87 ASP A O 1
ATOM 707 N N . LYS A 1 88 ? -14.284 -12.615 -32.249 1.00 62.66 88 LYS A N 1
ATOM 708 C CA . LYS A 1 88 ? -14.878 -11.729 -33.272 1.00 62.66 88 LYS A CA 1
ATOM 709 C C . LYS A 1 88 ? -15.999 -10.803 -32.782 1.00 62.66 88 LYS A C 1
ATOM 711 O O . LYS A 1 88 ? -16.505 -10.015 -33.578 1.00 62.66 88 LYS A O 1
ATOM 716 N N . LYS A 1 89 ? -16.441 -10.921 -31.527 1.00 61.91 89 LYS A N 1
ATOM 717 C CA . LYS A 1 89 ? -17.449 -10.026 -30.935 1.00 61.91 89 LYS A CA 1
ATOM 718 C C . LYS A 1 89 ? -16.826 -8.806 -30.256 1.00 61.91 89 LYS A C 1
ATOM 720 O O . LYS A 1 89 ? -17.547 -7.851 -29.979 1.00 61.9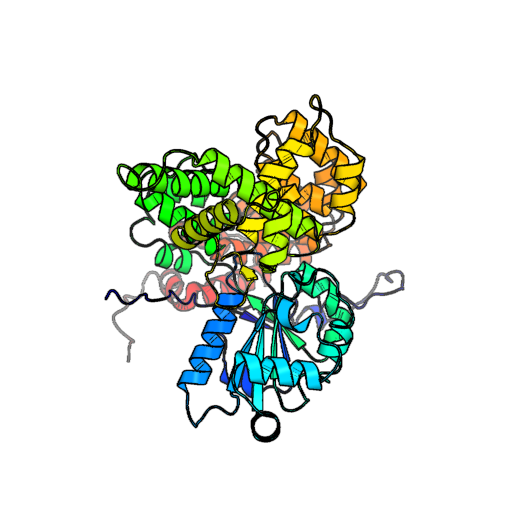1 89 LYS A O 1
ATOM 725 N N . ALA A 1 90 ? -15.519 -8.826 -29.995 1.00 65.75 90 ALA A N 1
ATOM 726 C CA . ALA A 1 90 ? -14.835 -7.728 -29.336 1.00 65.75 90 ALA A CA 1
ATOM 727 C C . ALA A 1 90 ? -14.658 -6.539 -30.294 1.00 65.75 90 ALA A C 1
ATOM 729 O O . ALA A 1 90 ? -14.008 -6.638 -31.333 1.00 65.75 90 ALA A O 1
ATOM 730 N N . ASN A 1 91 ? -15.192 -5.379 -29.907 1.00 82.38 91 ASN A N 1
ATOM 731 C CA . ASN A 1 91 ? -15.021 -4.126 -30.651 1.00 82.38 91 ASN A CA 1
ATOM 732 C C . ASN A 1 91 ? -13.613 -3.526 -30.519 1.00 82.38 91 ASN A C 1
ATOM 734 O O . ASN A 1 91 ? -13.303 -2.562 -31.215 1.00 82.38 91 ASN A O 1
ATOM 738 N N . TYR A 1 92 ? -12.785 -4.060 -29.618 1.00 89.31 92 TYR A N 1
ATOM 739 C CA . TYR A 1 92 ? -11.458 -3.550 -29.296 1.00 89.31 92 TYR A CA 1
ATOM 740 C C . TYR A 1 92 ? -10.444 -4.686 -29.173 1.00 89.31 92 TYR A C 1
ATOM 742 O O . TYR A 1 92 ? -10.728 -5.718 -28.569 1.00 89.31 92 TYR A O 1
ATOM 750 N N . ILE A 1 93 ? -9.231 -4.455 -29.673 1.00 91.19 93 ILE A N 1
ATOM 751 C CA . ILE A 1 93 ? -8.074 -5.328 -29.468 1.00 91.19 93 ILE A CA 1
ATOM 752 C C . ILE A 1 93 ? -7.303 -4.835 -28.235 1.00 91.19 93 ILE A C 1
ATOM 754 O O . ILE A 1 93 ? -6.807 -3.704 -28.248 1.00 91.19 93 ILE A O 1
ATOM 758 N N . PRO A 1 94 ? -7.193 -5.635 -27.162 1.00 93.00 94 PRO A N 1
ATOM 759 C CA . PRO A 1 94 ? -6.495 -5.221 -25.953 1.00 93.00 94 PRO A CA 1
ATOM 760 C C . PRO A 1 94 ? -4.975 -5.276 -26.145 1.00 93.00 94 PRO A C 1
ATOM 762 O O . PRO A 1 94 ? -4.427 -6.317 -26.503 1.00 93.00 94 PRO A O 1
ATOM 765 N N . LEU A 1 95 ? -4.287 -4.170 -25.856 1.00 93.62 95 LEU A N 1
ATOM 766 C CA . LEU A 1 95 ? -2.827 -4.060 -25.890 1.00 93.62 95 LEU A CA 1
ATOM 767 C C . LEU A 1 95 ? -2.312 -3.589 -24.530 1.00 93.62 95 LEU A C 1
ATOM 769 O O . LEU A 1 95 ? -2.633 -2.488 -24.087 1.00 93.62 95 LEU A O 1
ATOM 773 N N . PHE A 1 96 ? -1.499 -4.415 -23.875 1.00 92.38 96 PHE A N 1
ATOM 774 C CA . PHE A 1 96 ? -0.889 -4.092 -22.584 1.00 92.38 96 PHE A CA 1
ATOM 775 C C . PHE A 1 96 ? 0.416 -3.318 -22.766 1.00 92.38 96 PHE A C 1
ATOM 777 O O . PHE A 1 96 ? 1.292 -3.758 -23.496 1.00 92.38 96 PHE A O 1
ATOM 784 N N . ILE A 1 97 ? 0.595 -2.166 -22.133 1.00 88.81 97 ILE A N 1
ATOM 785 C CA . ILE A 1 97 ? 1.817 -1.369 -22.299 1.00 88.81 97 ILE A CA 1
ATOM 786 C C . ILE A 1 97 ? 2.233 -0.828 -20.935 1.00 88.81 97 ILE A C 1
ATOM 788 O O . ILE A 1 97 ? 1.414 -0.246 -20.226 1.00 88.81 97 ILE A O 1
ATOM 792 N N . GLN A 1 98 ? 3.500 -1.006 -20.558 1.00 84.12 98 GLN A N 1
ATOM 793 C CA . GLN A 1 98 ? 4.019 -0.354 -19.359 1.00 84.12 98 GLN A CA 1
ATOM 794 C C . GLN A 1 98 ? 4.221 1.132 -19.643 1.00 84.12 98 GLN A C 1
ATOM 796 O O . GLN A 1 98 ? 4.759 1.506 -20.686 1.00 84.12 98 GLN A O 1
ATOM 801 N N . MET A 1 99 ? 3.835 1.994 -18.705 1.00 84.31 99 MET A N 1
ATOM 802 C CA . MET A 1 99 ? 3.967 3.443 -18.878 1.00 84.31 99 MET A CA 1
ATOM 803 C C . MET A 1 99 ? 5.420 3.885 -19.096 1.00 84.31 99 MET A C 1
ATOM 805 O O . MET A 1 99 ? 5.669 4.837 -19.835 1.00 84.31 99 MET A O 1
ATOM 809 N N . ASN A 1 100 ? 6.385 3.156 -18.532 1.00 75.06 100 ASN A N 1
ATOM 810 C CA . ASN A 1 100 ? 7.808 3.396 -18.769 1.00 75.06 100 ASN A CA 1
ATOM 811 C C . ASN A 1 100 ? 8.188 3.299 -20.254 1.00 75.06 100 ASN A C 1
ATOM 813 O O . ASN A 1 100 ? 8.962 4.135 -20.721 1.00 75.06 100 ASN A O 1
ATOM 817 N N . ASP A 1 101 ? 7.597 2.368 -21.010 1.00 76.38 101 ASP A N 1
ATOM 818 C CA . ASP A 1 101 ? 7.921 2.140 -22.427 1.00 76.38 101 ASP A CA 1
ATOM 819 C C . ASP A 1 101 ? 7.490 3.302 -23.328 1.00 76.38 101 ASP A C 1
ATOM 821 O O . ASP A 1 101 ? 8.060 3.517 -24.396 1.00 76.38 101 ASP A O 1
ATOM 825 N N . ILE A 1 102 ? 6.476 4.055 -22.900 1.00 81.44 102 ILE A N 1
ATOM 826 C CA . ILE A 1 102 ? 5.904 5.169 -23.664 1.00 81.44 102 ILE A CA 1
ATOM 827 C C . ILE A 1 102 ? 6.252 6.539 -23.083 1.00 81.44 102 ILE A C 1
ATOM 829 O O . ILE A 1 102 ? 6.010 7.550 -23.734 1.00 81.44 102 ILE A O 1
ATOM 833 N N . SER A 1 103 ? 6.851 6.589 -21.891 1.00 74.94 103 SER A N 1
ATOM 834 C CA . SER A 1 103 ? 7.177 7.836 -21.187 1.00 74.94 103 SER A CA 1
ATOM 835 C C . SER A 1 103 ? 8.056 8.796 -21.997 1.00 74.94 103 SER A C 1
ATOM 837 O O . SER A 1 103 ? 7.874 10.008 -21.929 1.00 74.94 103 SER A O 1
ATOM 839 N N . GLN A 1 104 ? 8.979 8.252 -22.793 1.00 73.38 104 GLN A N 1
ATOM 840 C CA . GLN A 1 104 ? 9.930 9.011 -23.615 1.00 73.38 104 GLN A CA 1
ATOM 841 C C . GLN A 1 104 ? 9.455 9.215 -25.063 1.00 73.38 104 GLN A C 1
ATOM 843 O O . GLN A 1 104 ? 10.127 9.877 -25.855 1.00 73.38 104 GLN A O 1
ATOM 848 N N . ILE A 1 105 ? 8.319 8.624 -25.443 1.00 79.31 105 ILE A N 1
ATOM 849 C CA . ILE A 1 105 ? 7.825 8.661 -26.818 1.00 79.31 105 ILE A CA 1
ATOM 850 C C . ILE A 1 105 ? 7.210 10.025 -27.096 1.00 79.31 105 ILE A C 1
ATOM 852 O O . ILE A 1 105 ? 6.205 10.402 -26.492 1.00 79.31 105 ILE A O 1
ATOM 856 N N . ASN A 1 106 ? 7.814 10.758 -28.037 1.00 75.50 106 ASN A N 1
ATOM 857 C CA . ASN A 1 106 ? 7.436 12.145 -28.273 1.00 75.50 106 ASN A CA 1
ATOM 858 C C . ASN A 1 106 ? 6.468 12.375 -29.434 1.00 75.50 106 ASN A C 1
ATOM 860 O O . ASN A 1 106 ? 5.712 13.351 -29.433 1.00 75.50 106 ASN A O 1
ATOM 864 N N . ILE A 1 107 ? 6.482 11.483 -30.415 1.00 85.50 107 ILE A N 1
ATOM 865 C CA . ILE A 1 107 ? 5.710 11.607 -31.647 1.00 85.50 107 ILE A CA 1
ATOM 866 C C . ILE A 1 107 ? 4.974 10.304 -31.942 1.00 85.50 107 ILE A C 1
ATOM 868 O O . ILE A 1 107 ? 5.406 9.216 -31.563 1.00 85.50 107 ILE A O 1
ATOM 872 N N . ARG A 1 108 ? 3.863 10.410 -32.678 1.00 86.38 108 ARG A N 1
ATOM 873 C CA . ARG A 1 108 ? 3.025 9.260 -33.041 1.00 86.38 108 ARG A CA 1
ATOM 874 C C . ARG A 1 108 ? 3.801 8.171 -33.792 1.00 86.38 108 ARG A C 1
ATOM 876 O O . ARG A 1 108 ? 3.539 6.997 -33.571 1.00 86.38 108 ARG A O 1
ATOM 883 N N . ASN A 1 109 ? 4.771 8.534 -34.631 1.00 88.25 109 ASN A N 1
ATOM 884 C CA . ASN A 1 109 ? 5.565 7.562 -35.392 1.00 88.25 109 ASN A CA 1
ATOM 885 C C . ASN A 1 109 ? 6.407 6.648 -34.492 1.00 88.25 109 ASN A C 1
ATOM 887 O O . ASN A 1 109 ? 6.493 5.451 -34.751 1.00 88.25 109 ASN A O 1
ATOM 891 N N . ASP A 1 110 ? 6.964 7.184 -33.408 1.00 88.19 110 ASP A N 1
ATOM 892 C CA . ASP A 1 110 ? 7.728 6.396 -32.438 1.00 88.19 110 ASP A CA 1
ATOM 893 C C . ASP A 1 110 ? 6.803 5.440 -31.674 1.00 88.19 110 ASP A C 1
ATOM 895 O O . ASP A 1 110 ? 7.151 4.283 -31.443 1.00 88.19 110 ASP A O 1
ATOM 899 N N . PHE A 1 111 ? 5.578 5.884 -31.365 1.00 89.31 111 PHE A N 1
ATOM 900 C CA . PHE A 1 111 ? 4.549 5.014 -30.795 1.00 89.31 111 PHE A CA 1
ATOM 901 C C . PHE A 1 111 ? 4.160 3.881 -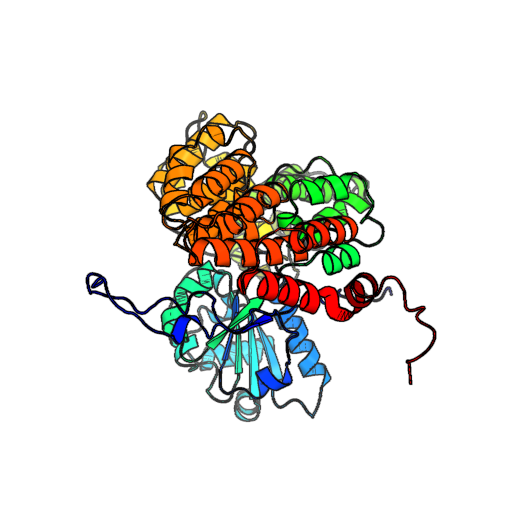31.756 1.00 89.31 111 PHE A C 1
ATOM 903 O O . PHE A 1 111 ? 4.094 2.725 -31.348 1.00 89.31 111 PHE A O 1
ATOM 910 N N . LEU A 1 112 ? 3.967 4.174 -33.046 1.00 90.00 112 LEU A N 1
ATOM 911 C CA . LEU A 1 112 ? 3.708 3.148 -34.064 1.00 90.00 112 LEU A CA 1
ATOM 912 C C . LEU A 1 112 ? 4.882 2.168 -34.196 1.00 90.00 112 LEU A C 1
ATOM 914 O O . LEU A 1 112 ? 4.664 0.967 -34.322 1.00 90.00 112 LEU A O 1
ATOM 918 N N . SER A 1 113 ? 6.121 2.658 -34.106 1.00 87.06 113 SER A N 1
ATOM 919 C CA . SER A 1 113 ? 7.323 1.819 -34.096 1.00 87.06 113 SER A CA 1
ATOM 920 C C . SER A 1 113 ? 7.354 0.874 -32.890 1.00 87.06 113 SER A C 1
ATOM 922 O O . SER A 1 113 ? 7.664 -0.312 -33.042 1.00 87.06 113 SER A O 1
ATOM 924 N N . LEU A 1 114 ? 6.957 1.356 -31.704 1.00 87.62 114 LEU A N 1
ATOM 925 C CA . LEU A 1 114 ? 6.787 0.520 -30.514 1.00 87.62 114 LEU A CA 1
ATOM 926 C C . LEU A 1 114 ? 5.731 -0.569 -30.750 1.00 87.62 114 LEU A C 1
ATOM 928 O O . LEU A 1 114 ? 5.992 -1.736 -30.455 1.00 87.62 114 LEU A O 1
ATOM 932 N N . LEU A 1 115 ? 4.562 -0.213 -31.295 1.00 90.44 115 LEU A N 1
ATOM 933 C CA . LEU A 1 115 ? 3.493 -1.176 -31.578 1.00 90.44 115 LEU A CA 1
ATOM 934 C C . LEU A 1 115 ? 3.927 -2.229 -32.601 1.00 90.44 115 LEU A C 1
ATOM 936 O O . LEU A 1 115 ? 3.688 -3.414 -32.388 1.00 90.44 115 LEU A O 1
ATOM 940 N N . ASN A 1 116 ? 4.624 -1.827 -33.661 1.00 88.38 116 ASN A N 1
ATOM 941 C CA . ASN A 1 116 ? 5.169 -2.760 -34.638 1.00 88.38 116 ASN A CA 1
ATOM 942 C C . ASN A 1 116 ? 6.204 -3.694 -33.993 1.00 88.38 116 ASN A C 1
ATOM 944 O O . ASN A 1 116 ? 6.108 -4.912 -34.082 1.00 88.38 116 ASN A O 1
ATOM 948 N N . THR A 1 117 ? 7.148 -3.139 -33.237 1.00 85.12 117 THR A N 1
ATOM 949 C CA . THR A 1 117 ? 8.206 -3.927 -32.589 1.00 85.12 117 THR A CA 1
ATOM 950 C C . THR A 1 117 ? 7.652 -4.913 -31.557 1.00 85.12 117 THR A C 1
ATOM 952 O O . THR A 1 117 ? 8.145 -6.035 -31.443 1.00 85.12 117 THR A O 1
ATOM 955 N N . ARG A 1 118 ? 6.640 -4.505 -30.782 1.00 84.62 118 ARG A N 1
ATOM 956 C CA . ARG A 1 118 ? 6.108 -5.297 -29.664 1.00 84.62 118 ARG A CA 1
ATOM 957 C C . ARG A 1 118 ? 4.986 -6.247 -30.076 1.00 84.62 118 ARG A C 1
ATOM 959 O O . ARG A 1 118 ? 4.897 -7.339 -29.521 1.00 84.62 118 ARG A O 1
ATOM 966 N N . TYR A 1 119 ? 4.151 -5.832 -31.025 1.00 86.62 119 TYR A N 1
ATOM 967 C CA . TYR A 1 119 ? 2.916 -6.522 -31.408 1.00 86.62 119 TYR A CA 1
ATOM 968 C C . TYR A 1 119 ? 2.844 -6.909 -32.884 1.00 86.62 119 TYR A C 1
ATOM 970 O O . TYR A 1 119 ? 1.884 -7.569 -33.269 1.00 86.62 119 TYR A O 1
ATOM 978 N N . ASN A 1 120 ? 3.843 -6.546 -33.695 1.00 89.00 120 ASN A N 1
ATOM 979 C CA . ASN A 1 120 ? 3.855 -6.775 -35.140 1.00 89.00 120 ASN A CA 1
ATOM 980 C C . ASN A 1 120 ? 2.620 -6.172 -35.837 1.00 89.00 120 ASN A C 1
ATOM 982 O O . ASN A 1 120 ? 2.020 -6.801 -36.704 1.00 89.00 120 ASN A O 1
ATOM 986 N N . LEU A 1 121 ? 2.229 -4.971 -35.396 1.00 88.94 121 LEU A N 1
ATOM 987 C CA . LEU A 1 121 ? 1.141 -4.174 -35.962 1.00 88.94 121 LEU A CA 1
ATOM 988 C C . LEU A 1 121 ? 1.716 -3.092 -36.874 1.00 88.94 121 LEU A C 1
ATOM 990 O O . LEU A 1 121 ? 2.528 -2.278 -36.423 1.00 88.94 121 LEU A O 1
ATOM 994 N N . ASP A 1 122 ? 1.280 -3.055 -38.129 1.00 86.62 122 ASP A N 1
ATOM 995 C CA . ASP A 1 122 ? 1.695 -2.017 -39.068 1.00 86.62 122 ASP A CA 1
ATOM 996 C C . ASP A 1 122 ? 0.768 -0.783 -39.036 1.00 86.62 122 ASP A C 1
ATOM 998 O O . ASP A 1 122 ? -0.207 -0.700 -38.282 1.00 86.62 122 ASP A O 1
ATOM 1002 N N . GLU A 1 123 ? 1.078 0.240 -39.836 1.00 82.94 123 GLU A N 1
ATOM 1003 C CA . GLU A 1 123 ? 0.269 1.464 -39.874 1.00 82.94 123 GLU A CA 1
ATOM 1004 C C . GLU A 1 123 ? -1.156 1.221 -40.413 1.00 82.94 123 GLU A C 1
ATOM 1006 O O . GLU A 1 123 ? -2.092 1.920 -40.008 1.00 82.94 123 GLU A O 1
ATOM 1011 N N . TYR A 1 124 ? -1.347 0.236 -41.297 1.00 80.50 124 TYR A N 1
ATOM 1012 C CA . TYR A 1 124 ? -2.663 -0.126 -41.822 1.00 80.50 124 TYR A CA 1
ATOM 1013 C C . TYR A 1 124 ? -3.505 -0.803 -40.747 1.00 80.50 124 TYR A C 1
ATOM 1015 O O . TYR A 1 124 ? -4.657 -0.408 -40.563 1.00 80.50 124 TYR A O 1
ATOM 1023 N N . ASP A 1 125 ? -2.928 -1.729 -39.982 1.00 81.62 125 ASP A N 1
ATOM 1024 C CA . ASP A 1 125 ? -3.574 -2.356 -38.828 1.00 81.62 125 ASP A CA 1
ATOM 1025 C C . ASP A 1 125 ? -4.007 -1.289 -37.822 1.00 81.62 125 ASP A C 1
ATOM 1027 O O . ASP A 1 125 ? -5.171 -1.227 -37.407 1.00 81.62 125 ASP A O 1
ATOM 1031 N N . VAL A 1 126 ? -3.094 -0.368 -37.492 1.00 83.50 126 VAL A N 1
ATOM 1032 C CA . VAL A 1 126 ? -3.373 0.692 -36.521 1.00 83.50 126 VAL A CA 1
ATOM 1033 C C . VAL A 1 126 ? -4.452 1.664 -37.015 1.00 83.50 126 VAL A C 1
ATOM 1035 O O . VAL A 1 126 ? -5.170 2.231 -36.189 1.00 83.50 126 VAL A O 1
ATOM 1038 N N . LYS A 1 127 ? -4.620 1.828 -38.338 1.00 83.19 127 LYS A N 1
ATOM 1039 C CA . LYS A 1 127 ? -5.693 2.614 -38.986 1.00 83.19 127 LYS A CA 1
ATOM 1040 C C . LYS A 1 127 ? -6.966 1.824 -39.279 1.00 83.19 127 LYS A C 1
ATOM 1042 O O . LYS A 1 127 ? -8.026 2.437 -39.385 1.00 83.19 127 LYS A O 1
ATOM 1047 N N . GLY A 1 128 ? -6.942 0.497 -39.294 1.00 83.69 128 GLY A N 1
ATOM 1048 C CA . GLY A 1 128 ? -8.117 -0.352 -39.524 1.00 83.69 128 GLY A CA 1
ATOM 1049 C C . GLY A 1 128 ? -8.828 -0.799 -38.245 1.00 83.69 128 GLY A C 1
ATOM 1050 O O . GLY A 1 128 ? -10.043 -0.975 -38.249 1.00 83.69 128 GLY A O 1
ATOM 1051 N N . LEU A 1 129 ? -8.089 -0.922 -37.139 1.00 89.00 129 LEU A N 1
ATOM 1052 C CA . LEU A 1 129 ? -8.549 -1.592 -35.919 1.00 89.00 129 LEU A CA 1
ATOM 1053 C C . LEU A 1 129 ? -8.725 -0.636 -34.731 1.00 89.00 129 LEU A C 1
ATOM 1055 O O . LEU A 1 129 ? -8.014 0.360 -34.587 1.00 89.00 129 LEU A O 1
ATOM 1059 N N . ARG A 1 130 ? -9.672 -0.941 -33.844 1.00 91.25 130 ARG A N 1
ATOM 1060 C CA . ARG A 1 130 ? -9.826 -0.226 -32.571 1.00 91.25 130 ARG A CA 1
ATOM 1061 C C . ARG A 1 130 ? -9.061 -0.965 -31.481 1.00 91.25 130 ARG A C 1
ATOM 1063 O O . ARG A 1 130 ? -9.159 -2.184 -31.377 1.00 91.25 130 ARG A O 1
ATOM 1070 N N . PHE A 1 131 ? -8.336 -0.225 -30.655 1.00 93.25 131 PHE A N 1
ATOM 1071 C CA . PHE A 1 131 ? -7.506 -0.776 -29.587 1.00 93.25 131 PHE A CA 1
ATOM 1072 C C . PHE A 1 131 ? -7.991 -0.322 -28.220 1.00 93.25 131 PHE A C 1
ATOM 1074 O O . PHE A 1 131 ? -8.403 0.826 -28.048 1.00 93.25 131 PHE A O 1
ATOM 1081 N N . LEU A 1 132 ? -7.907 -1.228 -27.252 1.00 93.56 132 LEU A N 1
ATOM 1082 C CA . LEU A 1 132 ? -7.979 -0.908 -25.836 1.00 93.56 132 LEU A CA 1
ATOM 1083 C C . LEU A 1 132 ? -6.552 -0.920 -25.287 1.00 93.56 132 LEU A C 1
ATOM 1085 O O . LEU A 1 132 ? -5.963 -1.983 -25.102 1.00 93.56 132 LEU A O 1
ATOM 1089 N N . PHE A 1 133 ? -5.995 0.256 -25.032 1.00 94.75 133 PHE A N 1
ATOM 1090 C CA . PHE A 1 133 ? -4.690 0.399 -24.409 1.00 94.75 133 PHE A CA 1
ATOM 1091 C C . PHE A 1 133 ? -4.815 0.221 -22.897 1.00 94.75 133 PHE A C 1
ATOM 1093 O O . PHE A 1 133 ? -5.432 1.027 -22.203 1.00 94.75 133 PHE A O 1
ATOM 1100 N N . LEU A 1 134 ? -4.221 -0.857 -22.401 1.00 95.00 134 LEU A N 1
ATOM 1101 C CA . LEU A 1 134 ? -4.120 -1.191 -20.988 1.00 95.00 134 LEU A CA 1
ATOM 1102 C C . LEU A 1 134 ? -2.761 -0.686 -20.500 1.00 95.00 134 LEU A C 1
ATOM 1104 O O . LEU A 1 134 ? -1.747 -1.367 -20.656 1.00 95.00 134 LEU A O 1
ATOM 1108 N N . LEU A 1 135 ? -2.744 0.539 -19.989 1.00 92.62 135 LEU A N 1
ATOM 1109 C CA . LEU A 1 135 ? -1.534 1.261 -19.619 1.00 92.62 135 LEU A CA 1
ATOM 1110 C C . LEU A 1 135 ? -1.228 1.054 -18.133 1.00 92.62 135 LEU A C 1
ATOM 1112 O O . LEU A 1 135 ? -2.014 1.464 -17.278 1.00 92.62 135 LEU A O 1
ATOM 1116 N N . ASP A 1 136 ? -0.100 0.422 -17.812 1.00 88.94 136 ASP A N 1
ATOM 1117 C CA . ASP A 1 136 ? 0.228 0.053 -16.431 1.00 88.94 136 ASP A CA 1
ATOM 1118 C C . ASP A 1 136 ? 1.320 0.931 -15.812 1.00 88.94 136 ASP A C 1
ATOM 1120 O O . ASP A 1 136 ? 2.403 1.084 -16.380 1.00 88.94 136 ASP A O 1
ATOM 1124 N N . GLY A 1 137 ? 1.046 1.463 -14.618 1.00 84.44 137 GLY A N 1
ATOM 1125 C CA . GLY A 1 137 ? 2.053 2.066 -13.745 1.00 84.44 137 GLY A CA 1
ATOM 1126 C C . GLY A 1 137 ? 2.411 3.516 -14.064 1.00 84.44 137 GLY A C 1
ATOM 1127 O O . GLY A 1 137 ? 3.590 3.834 -14.171 1.00 84.44 137 GLY A O 1
ATOM 1128 N N . LEU A 1 138 ? 1.434 4.426 -14.161 1.00 83.06 138 LEU A N 1
ATOM 1129 C CA . LEU A 1 138 ? 1.703 5.874 -14.293 1.00 83.06 138 LEU A CA 1
ATOM 1130 C C . LEU A 1 138 ? 2.643 6.397 -13.192 1.00 83.06 138 LEU A C 1
ATOM 1132 O O . LEU A 1 138 ? 3.455 7.282 -13.433 1.00 83.06 138 LEU A O 1
ATOM 1136 N N . ASP A 1 139 ? 2.541 5.840 -11.985 1.00 76.25 139 ASP A N 1
ATOM 1137 C CA . ASP A 1 139 ? 3.396 6.188 -10.850 1.00 76.25 139 ASP A CA 1
ATOM 1138 C C . ASP A 1 139 ? 4.857 5.729 -10.993 1.00 76.25 139 ASP A C 1
ATOM 1140 O O . ASP A 1 139 ? 5.701 6.132 -10.196 1.00 76.25 139 ASP A O 1
ATOM 1144 N N . GLN A 1 140 ? 5.162 4.889 -11.985 1.00 73.25 140 GLN A N 1
ATOM 1145 C CA . GLN A 1 140 ? 6.502 4.345 -12.215 1.00 73.25 140 GLN A CA 1
ATOM 1146 C C . GLN A 1 140 ? 7.368 5.238 -13.106 1.00 73.25 140 GLN A C 1
ATOM 1148 O O . GLN A 1 140 ? 8.574 5.009 -13.215 1.00 73.25 140 GLN A O 1
ATOM 1153 N N . ILE A 1 141 ? 6.769 6.261 -13.715 1.00 71.38 141 ILE A N 1
ATOM 1154 C CA . ILE A 1 141 ? 7.460 7.170 -14.618 1.00 71.38 141 ILE A CA 1
ATOM 1155 C C . ILE A 1 141 ? 8.268 8.169 -13.792 1.00 71.38 141 ILE A C 1
ATOM 1157 O O . ILE A 1 141 ? 7.722 8.901 -12.969 1.00 71.38 141 ILE A O 1
ATOM 1161 N N . GLY A 1 142 ? 9.581 8.202 -14.009 1.00 55.25 142 GLY A N 1
ATOM 1162 C CA . GLY A 1 142 ? 10.473 9.047 -13.219 1.00 55.25 142 GLY A CA 1
ATOM 1163 C C . GLY A 1 142 ? 10.540 10.522 -13.637 1.00 55.25 142 GLY A C 1
ATOM 1164 O O . GLY A 1 142 ? 10.882 11.359 -12.809 1.00 55.25 142 GLY A O 1
ATOM 1165 N N . GLU A 1 143 ? 10.184 10.861 -14.879 1.00 57.56 143 GLU A N 1
ATOM 1166 C CA . GLU A 1 143 ? 9.996 12.242 -15.345 1.00 57.56 143 GLU A CA 1
ATOM 1167 C C . GLU A 1 143 ? 8.669 12.336 -16.098 1.00 57.56 143 GLU A C 1
ATOM 1169 O O . GLU A 1 143 ? 8.456 11.623 -17.076 1.00 57.56 143 GLU A O 1
ATOM 1174 N N . PHE A 1 144 ? 7.773 13.221 -15.652 1.00 56.22 144 PHE A N 1
ATOM 1175 C CA . PHE A 1 144 ? 6.438 13.351 -16.245 1.00 56.22 144 PHE A CA 1
ATOM 1176 C C . PHE A 1 144 ? 6.460 13.845 -17.693 1.00 56.22 144 PHE A C 1
ATOM 1178 O O . PHE A 1 144 ? 5.482 13.620 -18.402 1.00 56.22 144 PHE A O 1
ATOM 1185 N N . GLY A 1 145 ? 7.565 14.443 -18.159 1.00 61.94 145 GLY A N 1
ATOM 1186 C CA . GLY A 1 145 ? 7.705 14.935 -19.531 1.00 61.94 145 GLY A CA 1
ATOM 1187 C C . GLY A 1 145 ? 6.422 15.626 -20.005 1.00 61.94 145 GLY A C 1
ATOM 1188 O O . GLY A 1 145 ? 5.872 16.462 -19.294 1.00 61.94 145 GLY A O 1
ATOM 1189 N N . ASN A 1 146 ? 5.896 15.176 -21.147 1.00 65.62 146 ASN A N 1
ATOM 1190 C CA . ASN A 1 146 ? 4.597 15.609 -21.679 1.00 65.62 146 ASN A CA 1
ATOM 1191 C C . ASN A 1 146 ? 3.506 14.526 -21.530 1.00 65.62 146 ASN A C 1
ATOM 1193 O O . ASN A 1 146 ? 2.554 14.495 -22.308 1.00 65.62 146 ASN A O 1
ATOM 1197 N N . ILE A 1 147 ? 3.637 13.574 -20.594 1.00 71.94 147 ILE A N 1
ATOM 1198 C CA . ILE A 1 147 ? 2.681 12.457 -20.484 1.00 71.94 147 ILE A CA 1
ATOM 1199 C C . ILE A 1 147 ? 1.277 12.939 -20.106 1.00 71.94 147 ILE A C 1
ATOM 1201 O O . ILE A 1 147 ? 0.296 12.383 -20.592 1.00 71.94 147 ILE A O 1
ATOM 1205 N N . GLN A 1 148 ? 1.178 14.006 -19.306 1.00 75.31 148 GLN A N 1
ATOM 1206 C CA . GLN A 1 148 ? -0.084 14.670 -18.961 1.00 75.31 148 GLN A CA 1
ATOM 1207 C C . GLN A 1 148 ? -0.798 15.166 -20.222 1.00 75.31 148 GLN A C 1
ATOM 1209 O O . GLN A 1 148 ? -1.947 14.797 -20.471 1.00 75.31 148 GLN A O 1
ATOM 1214 N N . ASP A 1 149 ? -0.080 15.901 -21.076 1.00 77.12 149 ASP A N 1
ATOM 1215 C CA . ASP A 1 149 ? -0.607 16.404 -22.346 1.00 77.12 149 ASP A CA 1
ATOM 1216 C C . ASP A 1 149 ? -1.030 15.269 -23.282 1.00 77.12 149 ASP A C 1
ATOM 1218 O O . ASP A 1 149 ? -2.050 15.376 -23.960 1.00 77.12 149 ASP A O 1
ATOM 1222 N N . ARG A 1 150 ? -0.296 14.153 -23.304 1.00 79.00 150 ARG A N 1
ATOM 1223 C CA . ARG A 1 150 ? -0.614 12.978 -24.138 1.00 79.00 150 ARG A CA 1
ATOM 1224 C C . ARG A 1 150 ? -1.833 12.218 -23.646 1.00 79.00 150 ARG A C 1
ATOM 1226 O O . ARG A 1 150 ? -2.673 11.825 -24.449 1.00 79.00 150 ARG A O 1
ATOM 1233 N N . LEU A 1 151 ? -1.951 12.011 -22.337 1.00 82.50 151 LEU A N 1
ATOM 1234 C CA . LEU A 1 151 ? -3.125 11.370 -21.745 1.00 82.50 151 LEU A CA 1
ATOM 1235 C C . LEU A 1 151 ? -4.374 12.229 -21.952 1.00 82.50 151 LEU A C 1
ATOM 1237 O O . LEU A 1 151 ? -5.440 11.688 -22.242 1.00 82.50 151 LEU A O 1
ATOM 1241 N N . LYS A 1 152 ? -4.225 13.556 -21.872 1.00 82.12 152 LYS A N 1
ATOM 1242 C CA . LYS A 1 152 ? -5.293 14.530 -22.110 1.00 82.12 152 LYS A CA 1
ATOM 1243 C C . LYS A 1 152 ? -5.698 14.617 -23.582 1.00 82.12 152 LYS A C 1
ATOM 1245 O O . LYS A 1 152 ? -6.884 14.532 -23.893 1.00 82.12 152 LYS A O 1
ATOM 1250 N N . SER A 1 153 ? -4.732 14.776 -24.488 1.00 82.12 153 SER A N 1
ATOM 1251 C CA . SER A 1 153 ? -4.966 14.973 -25.928 1.00 82.12 153 SER A CA 1
ATOM 1252 C C . SER A 1 153 ? -5.221 13.682 -26.698 1.00 82.12 153 SER A C 1
ATOM 1254 O O . SER A 1 153 ? -5.827 13.731 -27.763 1.00 82.12 153 SER A O 1
ATOM 1256 N N . LYS A 1 154 ? -4.760 12.538 -26.179 1.00 83.62 154 LYS A N 1
ATOM 1257 C CA . LYS A 1 154 ? -4.831 11.225 -26.831 1.00 83.62 154 LYS A CA 1
ATOM 1258 C C . LYS A 1 154 ? -4.169 11.198 -28.215 1.00 83.62 154 LYS A C 1
ATOM 1260 O O . LYS A 1 154 ? -4.463 10.331 -29.034 1.00 83.62 154 LYS A O 1
ATOM 1265 N N . ASP A 1 155 ? -3.243 12.114 -28.477 1.00 82.94 155 ASP A N 1
ATOM 1266 C CA . ASP A 1 155 ? -2.615 12.347 -29.780 1.00 82.94 155 ASP A CA 1
ATOM 1267 C C . ASP A 1 155 ? -1.897 11.105 -30.344 1.00 82.94 155 ASP A C 1
ATOM 1269 O O . ASP A 1 155 ? -2.112 10.693 -31.493 1.00 82.94 155 ASP A O 1
ATOM 1273 N N . ILE A 1 156 ? -1.081 10.447 -29.519 1.00 86.12 156 ILE A N 1
ATOM 1274 C CA . ILE A 1 156 ? -0.333 9.251 -29.913 1.00 86.12 156 ILE A CA 1
ATOM 1275 C C . ILE A 1 156 ? -1.227 8.007 -29.949 1.00 86.12 156 ILE A C 1
ATOM 1277 O O . ILE A 1 156 ? -1.045 7.146 -30.808 1.00 86.12 156 ILE A O 1
ATOM 1281 N N . PHE A 1 157 ? -2.250 7.945 -29.093 1.00 88.69 157 PHE A N 1
ATOM 1282 C CA . PHE A 1 157 ? -3.142 6.790 -28.982 1.00 88.69 157 PHE A CA 1
ATOM 1283 C C . PHE A 1 157 ? -4.248 6.807 -30.041 1.00 88.69 157 PHE A C 1
ATOM 1285 O O . PHE A 1 157 ? -4.601 5.759 -30.566 1.00 88.69 157 PHE A O 1
ATOM 1292 N N . GLY A 1 158 ? -4.740 7.978 -30.441 1.00 87.56 158 GLY A N 1
ATOM 1293 C CA . GLY A 1 158 ? -5.862 8.166 -31.360 1.00 87.56 158 GLY A CA 1
ATOM 1294 C C . GLY A 1 158 ? -7.236 8.108 -30.680 1.00 87.56 158 GLY A C 1
ATOM 1295 O O . GLY A 1 158 ? -7.519 7.219 -29.880 1.00 87.56 158 GLY A O 1
ATOM 1296 N N . GLU A 1 159 ? -8.117 9.028 -31.075 1.00 87.06 159 GLU A N 1
ATOM 1297 C CA . GLU A 1 159 ? -9.436 9.281 -30.465 1.00 87.06 159 GLU A CA 1
ATOM 1298 C C . GLU A 1 159 ? -10.368 8.063 -30.406 1.00 87.06 159 GLU A C 1
ATOM 1300 O O . GLU A 1 159 ? -11.038 7.836 -29.406 1.00 87.06 159 GLU A O 1
ATOM 1305 N N . ARG A 1 160 ? -10.369 7.227 -31.449 1.00 88.44 160 ARG A N 1
ATOM 1306 C CA . ARG A 1 160 ? -11.244 6.042 -31.539 1.00 88.44 160 ARG A CA 1
ATOM 1307 C C . ARG A 1 160 ? -10.868 4.891 -30.602 1.00 88.44 160 ARG A C 1
ATOM 1309 O O . ARG A 1 160 ? -11.626 3.928 -30.479 1.00 88.44 160 ARG A O 1
ATOM 1316 N N . ASN A 1 161 ? -9.644 4.915 -30.085 1.00 91.31 161 ASN A N 1
ATOM 1317 C CA . ASN A 1 161 ? -9.123 3.871 -29.213 1.00 91.31 161 ASN A CA 1
ATOM 1318 C C . ASN A 1 161 ? -9.554 4.168 -27.782 1.00 91.31 161 ASN A C 1
ATOM 1320 O O . ASN A 1 161 ? -9.980 5.276 -27.491 1.00 91.31 161 ASN A O 1
ATOM 1324 N N . LYS A 1 162 ? -9.464 3.201 -26.880 1.00 91.75 162 LYS A N 1
ATOM 1325 C CA . LYS A 1 162 ? -9.842 3.380 -25.477 1.00 91.75 162 LYS A CA 1
ATOM 1326 C C . LYS A 1 162 ? -8.638 3.169 -24.575 1.00 91.75 162 LYS A C 1
ATOM 1328 O O . LYS A 1 162 ? -7.763 2.380 -24.920 1.00 91.75 162 LYS A O 1
ATOM 1333 N N . ILE A 1 163 ? -8.577 3.874 -23.452 1.00 93.50 163 ILE A N 1
ATOM 1334 C CA . ILE A 1 163 ? -7.475 3.788 -22.495 1.00 93.50 163 ILE A CA 1
ATOM 1335 C C . ILE A 1 163 ? -8.014 3.359 -21.131 1.00 93.50 163 ILE A C 1
ATOM 1337 O O . ILE A 1 163 ? -8.994 3.908 -20.631 1.00 93.50 163 ILE A O 1
ATOM 1341 N N . ILE A 1 164 ? -7.337 2.389 -20.519 1.00 93.25 164 ILE A N 1
ATOM 1342 C CA . ILE A 1 164 ? -7.448 2.093 -19.091 1.00 93.25 164 ILE A CA 1
ATOM 1343 C C . ILE A 1 164 ? -6.049 2.226 -18.508 1.00 93.25 164 ILE A C 1
ATOM 1345 O O . ILE A 1 164 ? -5.156 1.454 -18.849 1.00 93.25 164 ILE A O 1
ATOM 1349 N N . LEU A 1 165 ? -5.870 3.215 -17.643 1.00 92.44 165 LEU A N 1
ATOM 1350 C CA . LEU A 1 165 ? -4.603 3.549 -17.011 1.00 92.44 165 LEU A CA 1
ATOM 1351 C C . LEU A 1 165 ? -4.600 3.081 -15.560 1.00 92.44 165 LEU A C 1
ATOM 1353 O O . LEU A 1 165 ? -5.589 3.279 -14.865 1.00 92.44 165 LEU A O 1
ATOM 1357 N N . THR A 1 166 ? -3.507 2.517 -15.058 1.00 91.56 166 THR A N 1
ATOM 1358 C CA . THR A 1 166 ? -3.357 2.246 -13.622 1.00 91.56 166 THR A CA 1
ATOM 1359 C C . THR A 1 166 ? -2.358 3.186 -12.969 1.00 91.56 166 THR A C 1
ATOM 1361 O O . THR A 1 166 ? -1.366 3.607 -13.568 1.00 91.56 166 THR A O 1
ATOM 1364 N N . THR A 1 167 ? -2.600 3.497 -11.696 1.00 86.44 167 THR A N 1
ATOM 1365 C CA . THR A 1 167 ? -1.668 4.293 -10.901 1.00 86.44 167 THR A CA 1
ATOM 1366 C C . THR A 1 167 ? -1.836 4.081 -9.397 1.00 86.44 167 THR A C 1
ATOM 1368 O O . THR A 1 167 ? -2.868 3.600 -8.915 1.00 86.44 167 THR A O 1
ATOM 1371 N N . ARG A 1 168 ? -0.813 4.428 -8.615 1.00 81.62 168 ARG A N 1
ATOM 1372 C CA . ARG A 1 168 ? -0.961 4.653 -7.166 1.00 81.62 168 ARG A CA 1
ATOM 1373 C C . ARG A 1 168 ? -1.713 5.956 -6.900 1.00 81.62 168 ARG A C 1
ATOM 1375 O O . ARG A 1 168 ? -1.769 6.832 -7.752 1.00 81.62 168 ARG A O 1
ATOM 1382 N N . ARG A 1 169 ? -2.240 6.127 -5.681 1.00 74.00 169 ARG A N 1
ATOM 1383 C CA . ARG A 1 169 ? -2.945 7.366 -5.282 1.00 74.00 169 ARG A CA 1
ATOM 1384 C C . ARG A 1 169 ? -2.126 8.622 -5.571 1.00 74.00 169 ARG A C 1
ATOM 1386 O O . ARG A 1 169 ? -2.637 9.558 -6.159 1.00 74.00 169 ARG A O 1
ATOM 1393 N N . ILE A 1 170 ? -0.840 8.594 -5.231 1.00 68.81 170 ILE A N 1
ATOM 1394 C CA . ILE A 1 170 ? 0.077 9.707 -5.493 1.00 68.81 170 ILE A CA 1
ATOM 1395 C C . ILE A 1 170 ? 0.150 10.012 -6.997 1.00 68.81 170 ILE A C 1
ATOM 1397 O O . ILE A 1 170 ? 0.088 11.170 -7.389 1.00 68.81 170 ILE A O 1
ATOM 1401 N N . GLY A 1 171 ? 0.216 8.979 -7.841 1.00 75.69 171 GLY A N 1
ATOM 1402 C CA . GLY A 1 171 ? 0.253 9.176 -9.284 1.00 75.69 171 GLY A CA 1
ATOM 1403 C C . GLY A 1 171 ? -1.048 9.706 -9.872 1.00 75.69 171 GLY A C 1
ATOM 1404 O O . GLY A 1 171 ? -1.007 10.452 -10.842 1.00 75.69 171 GLY A O 1
ATOM 1405 N N . TYR A 1 172 ? -2.189 9.391 -9.258 1.00 82.38 172 TYR A N 1
ATOM 1406 C CA . TYR A 1 172 ? -3.466 10.017 -9.595 1.00 82.38 172 TYR A CA 1
ATOM 1407 C C . TYR A 1 172 ? -3.466 11.514 -9.270 1.00 82.38 172 TYR A C 1
ATOM 1409 O O . TYR A 1 172 ? -3.841 12.317 -10.119 1.00 82.38 172 TYR A O 1
ATOM 1417 N N . GLU A 1 173 ? -2.986 11.902 -8.085 1.00 75.12 173 GLU A N 1
ATOM 1418 C CA . GLU A 1 173 ? -2.927 13.312 -7.668 1.00 75.12 173 GLU A CA 1
ATOM 1419 C C . GLU A 1 173 ? -2.128 14.190 -8.638 1.00 75.12 173 GLU A C 1
ATOM 1421 O O . GLU A 1 173 ? -2.464 15.357 -8.835 1.00 75.12 173 GLU A O 1
ATOM 1426 N N . TRP A 1 174 ? -1.110 13.624 -9.289 1.00 72.62 174 TRP A N 1
ATOM 1427 C CA . TRP A 1 174 ? -0.296 14.331 -10.277 1.00 72.62 174 TRP A CA 1
ATOM 1428 C C . TRP A 1 174 ? -1.027 14.670 -11.571 1.00 72.62 174 TRP A C 1
ATOM 1430 O O . TRP A 1 174 ? -0.633 15.617 -12.243 1.00 72.62 174 TRP A O 1
ATOM 1440 N N . VAL A 1 175 ? -2.047 13.896 -11.942 1.00 78.06 175 VAL A N 1
ATOM 1441 C CA . VAL A 1 175 ? -2.730 14.039 -13.236 1.00 78.06 175 VAL A CA 1
ATOM 1442 C C . VAL A 1 175 ? -4.198 14.407 -13.100 1.00 78.06 175 VAL A C 1
ATOM 1444 O O . VAL A 1 175 ? -4.808 14.771 -14.099 1.00 78.06 175 VAL A O 1
ATOM 1447 N N . LYS A 1 176 ? -4.777 14.333 -11.890 1.00 80.12 176 LYS A N 1
ATOM 1448 C CA . LYS A 1 176 ? -6.228 14.441 -11.674 1.00 80.12 176 LYS A CA 1
ATOM 1449 C C . LYS A 1 176 ? -6.841 15.665 -12.355 1.00 80.12 176 LYS A C 1
ATOM 1451 O O . LYS A 1 176 ? -7.850 15.516 -13.026 1.00 80.12 176 LYS A O 1
ATOM 1456 N N . LYS A 1 177 ? -6.184 16.830 -12.284 1.00 79.75 177 LYS A N 1
ATOM 1457 C CA . LYS A 1 177 ? -6.657 18.086 -12.896 1.00 79.75 177 LYS A CA 1
ATOM 1458 C C . LYS A 1 177 ? -6.651 18.056 -14.426 1.00 79.75 177 LYS A C 1
ATOM 1460 O O . LYS A 1 177 ? -7.478 18.704 -15.058 1.00 79.75 177 LYS A O 1
ATOM 1465 N N . ASP A 1 178 ? -5.724 17.314 -15.024 1.00 78.12 178 ASP A N 1
ATOM 1466 C CA . ASP A 1 178 ? -5.568 17.234 -16.477 1.00 78.12 178 ASP A CA 1
ATOM 1467 C C . ASP A 1 178 ? -6.513 16.217 -17.117 1.00 78.12 178 ASP A C 1
ATOM 1469 O O . ASP A 1 178 ? -6.845 16.353 -18.297 1.00 78.12 178 ASP A O 1
ATOM 1473 N N . ILE A 1 179 ? -6.957 15.219 -16.345 1.00 80.31 179 ILE A N 1
ATOM 1474 C CA . ILE A 1 179 ? -7.733 14.078 -16.846 1.00 80.31 179 ILE A CA 1
ATOM 1475 C C . ILE A 1 179 ? -9.197 14.048 -16.383 1.00 80.31 179 ILE A C 1
ATOM 1477 O O . ILE A 1 179 ? -9.953 13.215 -16.880 1.00 80.31 179 ILE A O 1
ATOM 1481 N N . GLU A 1 180 ? -9.608 14.944 -15.478 1.00 70.81 180 GLU A N 1
ATOM 1482 C CA . GLU A 1 180 ? -10.898 14.903 -14.762 1.00 70.81 180 GLU A CA 1
ATOM 1483 C C . GLU A 1 180 ? -12.136 14.789 -15.666 1.00 70.81 180 GLU A C 1
ATOM 1485 O O . GLU A 1 180 ? -13.101 14.120 -15.314 1.00 70.81 180 GLU A O 1
ATOM 1490 N N . ASN A 1 181 ? -12.094 15.393 -16.855 1.00 77.19 181 ASN A N 1
ATOM 1491 C CA . ASN A 1 181 ? -13.233 15.419 -17.781 1.00 77.19 181 ASN A CA 1
ATOM 1492 C C . ASN A 1 181 ? -13.265 14.242 -18.767 1.00 77.19 181 ASN A C 1
ATOM 1494 O O . ASN A 1 181 ? -14.215 14.113 -19.533 1.00 77.19 181 ASN A O 1
ATOM 1498 N N . ARG A 1 182 ? -12.205 13.429 -18.819 1.00 83.81 182 ARG A N 1
ATOM 1499 C CA . ARG A 1 182 ? -12.034 12.378 -19.835 1.00 83.81 182 ARG A CA 1
ATOM 1500 C C . ARG A 1 182 ? -11.912 10.987 -19.231 1.00 83.81 182 ARG A C 1
ATOM 1502 O O . ARG A 1 182 ? -12.312 10.020 -19.874 1.00 83.81 182 ARG A O 1
ATOM 1509 N N . TYR A 1 183 ? -11.347 10.895 -18.030 1.00 89.44 183 TYR A N 1
ATOM 1510 C CA . TYR A 1 183 ? -11.085 9.634 -17.358 1.00 89.44 183 TYR A CA 1
ATOM 1511 C C . TYR A 1 183 ? -12.037 9.453 -16.182 1.00 89.44 183 TYR A C 1
ATOM 1513 O O . TYR A 1 183 ? -11.996 10.211 -15.216 1.00 89.44 183 TYR A O 1
ATOM 1521 N N . GLU A 1 184 ? -12.840 8.396 -16.226 1.00 87.38 184 GLU A N 1
ATOM 1522 C CA . GLU A 1 184 ? -13.613 7.950 -15.076 1.00 87.38 184 GLU A CA 1
ATOM 1523 C C . GLU A 1 184 ? -12.688 7.297 -14.038 1.00 87.38 184 GLU A C 1
ATOM 1525 O O . GLU A 1 184 ? -11.858 6.431 -14.345 1.00 87.38 184 GLU A O 1
ATOM 1530 N N . TYR A 1 185 ? -12.843 7.717 -12.782 1.00 84.88 185 TYR A N 1
ATOM 1531 C CA . TYR A 1 185 ? -12.092 7.181 -11.655 1.00 84.88 185 TYR A CA 1
ATOM 1532 C C . TYR A 1 185 ? -12.640 5.822 -11.220 1.00 84.88 185 TYR A C 1
ATOM 1534 O O . TYR A 1 185 ? -13.828 5.674 -10.927 1.00 84.88 185 TYR A O 1
ATOM 1542 N N . LEU A 1 186 ? -11.733 4.861 -11.076 1.00 85.56 186 LEU A N 1
ATOM 1543 C CA . LEU A 1 186 ? -11.990 3.528 -10.558 1.00 85.56 186 LEU A CA 1
ATOM 1544 C C . LEU A 1 186 ? -11.039 3.234 -9.396 1.00 85.56 186 LEU A C 1
ATOM 1546 O O . LEU A 1 186 ? -9.832 3.415 -9.527 1.00 85.56 186 LEU A O 1
ATOM 1550 N N . GLN A 1 187 ? -11.544 2.724 -8.270 1.00 82.81 187 GLN A N 1
ATOM 1551 C CA . GLN A 1 187 ? -10.681 2.217 -7.190 1.00 82.81 187 GLN A CA 1
ATOM 1552 C C . GLN A 1 187 ? -10.803 0.707 -7.033 1.00 82.81 187 GLN A C 1
ATOM 1554 O O . GLN A 1 187 ? -11.912 0.202 -6.879 1.00 82.81 187 GLN A O 1
ATOM 1559 N N . ILE A 1 188 ? -9.667 0.007 -6.971 1.00 82.25 188 ILE A N 1
ATOM 1560 C CA . ILE A 1 188 ? -9.636 -1.419 -6.616 1.00 82.25 188 ILE A CA 1
ATOM 1561 C C . ILE A 1 188 ? -9.976 -1.603 -5.137 1.00 82.25 188 ILE A C 1
ATOM 1563 O O . ILE A 1 188 ? -9.333 -1.016 -4.263 1.00 82.25 188 ILE A O 1
ATOM 1567 N N . GLN A 1 189 ? -10.943 -2.475 -4.865 1.00 78.81 189 GLN A N 1
ATOM 1568 C CA . GLN A 1 189 ? -11.261 -2.917 -3.516 1.00 78.81 189 GLN A CA 1
ATOM 1569 C C . GLN A 1 189 ? -10.119 -3.772 -2.928 1.00 78.81 189 GLN A C 1
ATOM 1571 O O . GLN A 1 189 ? -9.704 -4.756 -3.550 1.00 78.81 189 GLN A O 1
ATOM 1576 N N . PRO A 1 190 ? -9.626 -3.459 -1.717 1.00 78.75 190 PRO A N 1
ATOM 1577 C CA . PRO A 1 190 ? -8.780 -4.376 -0.955 1.00 78.75 190 PRO A CA 1
ATOM 1578 C C . PRO A 1 190 ? -9.490 -5.702 -0.663 1.00 78.75 190 PRO A C 1
ATOM 1580 O O . PRO A 1 190 ? -10.719 -5.755 -0.666 1.00 78.75 190 PRO A O 1
ATOM 1583 N N . PHE A 1 191 ? -8.745 -6.775 -0.376 1.00 81.94 191 PHE A N 1
ATOM 1584 C CA . PHE A 1 191 ? -9.391 -8.046 -0.044 1.00 81.94 191 PHE A CA 1
ATOM 1585 C C . PHE A 1 191 ? -10.239 -7.914 1.223 1.00 81.94 191 PHE A C 1
ATOM 1587 O O . PHE A 1 191 ? -9.794 -7.396 2.249 1.00 81.94 191 PHE A O 1
ATOM 1594 N N . ASP A 1 192 ? -11.468 -8.403 1.130 1.00 76.00 192 ASP A N 1
ATOM 1595 C CA . ASP A 1 192 ? -12.356 -8.630 2.260 1.00 76.00 192 ASP A CA 1
ATOM 1596 C C . ASP A 1 192 ? -12.018 -9.963 2.956 1.00 76.00 192 ASP A C 1
ATOM 1598 O O . ASP A 1 192 ? -11.130 -10.715 2.541 1.00 76.00 192 ASP A O 1
ATOM 1602 N N . LYS A 1 193 ? -12.723 -10.255 4.053 1.00 77.50 193 LYS A N 1
ATOM 1603 C CA . LYS A 1 193 ? -12.501 -11.468 4.850 1.00 77.50 193 LYS A CA 1
ATOM 1604 C C . LYS A 1 193 ? -12.707 -12.745 4.027 1.00 77.50 193 LYS A C 1
ATOM 1606 O O . LYS A 1 193 ? -11.959 -13.703 4.209 1.00 77.50 193 LYS A O 1
ATOM 1611 N N . GLU A 1 194 ? -13.689 -12.747 3.130 1.00 78.44 194 GLU A N 1
ATOM 1612 C CA . GLU A 1 194 ? -14.059 -13.905 2.314 1.00 78.44 194 GLU A CA 1
ATOM 1613 C C . GLU A 1 194 ? -12.948 -14.239 1.315 1.00 78.44 194 GLU A C 1
ATOM 1615 O O . GLU A 1 194 ? -12.461 -15.369 1.300 1.00 78.44 194 GLU A O 1
ATOM 1620 N N . LYS A 1 195 ? -12.445 -13.241 0.578 1.00 83.06 195 LYS A N 1
ATOM 1621 C CA . LYS A 1 195 ? -11.303 -13.395 -0.339 1.00 83.06 195 LYS A CA 1
ATOM 1622 C C . LYS A 1 195 ? -10.025 -13.785 0.384 1.00 83.06 195 LYS A C 1
ATOM 1624 O O . LYS A 1 195 ? -9.256 -14.604 -0.120 1.00 83.06 195 LYS A O 1
ATOM 1629 N N . ILE A 1 196 ? -9.773 -13.210 1.564 1.00 86.88 196 ILE A N 1
ATOM 1630 C CA . ILE A 1 196 ? -8.628 -13.603 2.394 1.00 86.88 196 ILE A CA 1
ATOM 1631 C C . ILE A 1 196 ? -8.739 -15.090 2.751 1.00 86.88 196 ILE A C 1
ATOM 1633 O O . ILE A 1 196 ? -7.763 -15.826 2.595 1.00 86.88 196 ILE A O 1
ATOM 1637 N N . GLN A 1 197 ? -9.917 -15.539 3.195 1.00 86.50 197 GLN A N 1
ATOM 1638 C CA . GLN A 1 197 ? -10.181 -16.930 3.563 1.00 86.50 197 GLN A CA 1
ATOM 1639 C C . GLN A 1 197 ? -10.042 -17.884 2.371 1.00 86.50 197 GLN A C 1
ATOM 1641 O O . GLN A 1 197 ? -9.378 -18.916 2.491 1.00 86.50 197 GLN A O 1
ATOM 1646 N N . GLU A 1 198 ? -10.611 -17.527 1.222 1.00 86.88 198 GLU A N 1
ATOM 1647 C CA . GLU A 1 198 ? -10.486 -18.280 -0.027 1.00 86.88 198 GLU A CA 1
ATOM 1648 C C . GLU A 1 198 ? -9.014 -18.425 -0.433 1.00 86.88 198 GLU A C 1
ATOM 1650 O O . GLU A 1 198 ? -8.517 -19.533 -0.653 1.00 86.88 198 GLU A O 1
ATOM 1655 N N . TYR A 1 199 ? -8.279 -17.310 -0.460 1.00 88.38 199 TYR A N 1
ATOM 1656 C CA . TYR A 1 199 ? -6.893 -17.292 -0.903 1.00 88.38 199 TYR A CA 1
ATOM 1657 C C . TYR A 1 199 ? -5.971 -18.068 0.041 1.00 88.38 199 TYR A C 1
ATOM 1659 O O . TYR A 1 199 ? -5.105 -18.824 -0.414 1.00 88.38 199 TYR A O 1
ATOM 1667 N N . ILE A 1 200 ? -6.122 -17.896 1.357 1.00 90.31 200 ILE A N 1
ATOM 1668 C CA . ILE A 1 200 ? -5.267 -18.559 2.348 1.00 90.31 200 ILE A CA 1
ATOM 1669 C C . ILE A 1 200 ? -5.612 -20.053 2.489 1.00 90.31 200 ILE A C 1
ATOM 1671 O O . ILE A 1 200 ? -4.736 -20.873 2.791 1.00 90.31 200 ILE A O 1
ATOM 1675 N N . GLY A 1 201 ? -6.864 -20.425 2.202 1.00 91.19 201 GLY A N 1
ATOM 1676 C CA . GLY A 1 201 ? -7.354 -21.798 2.163 1.00 91.19 201 GLY A CA 1
ATOM 1677 C C . GLY A 1 201 ? -7.162 -22.525 3.493 1.00 91.19 201 GLY A C 1
ATOM 1678 O O . GLY A 1 201 ? -7.551 -22.042 4.556 1.00 91.19 201 GLY A O 1
ATOM 1679 N N . ARG A 1 202 ? -6.510 -23.696 3.454 1.00 90.56 202 ARG A N 1
ATOM 1680 C CA . ARG A 1 202 ? -6.312 -24.563 4.634 1.00 90.56 202 ARG A CA 1
ATOM 1681 C C . ARG A 1 202 ? -5.605 -23.892 5.817 1.00 90.56 202 ARG A C 1
ATOM 1683 O O . ARG A 1 202 ? -5.720 -24.380 6.935 1.00 90.56 202 ARG A O 1
ATOM 1690 N N . TYR A 1 203 ? -4.863 -22.810 5.578 1.00 92.44 203 TYR A N 1
ATOM 1691 C CA . TYR A 1 203 ? -4.132 -22.101 6.627 1.00 92.44 203 TYR A CA 1
ATOM 1692 C C . TYR A 1 203 ? -4.966 -21.033 7.339 1.00 92.44 203 TYR A C 1
ATOM 1694 O O . TYR A 1 203 ? -4.449 -20.390 8.247 1.00 92.44 203 TYR A O 1
ATOM 1702 N N . PHE A 1 204 ? -6.244 -20.848 6.983 1.00 88.75 204 PHE A N 1
ATOM 1703 C CA . PHE A 1 204 ? -7.091 -19.839 7.623 1.00 88.75 204 PHE A CA 1
ATOM 1704 C C . PHE A 1 204 ? -7.161 -20.032 9.142 1.00 88.75 204 PHE A C 1
ATOM 1706 O O . PHE A 1 204 ? -7.071 -19.066 9.882 1.00 88.75 204 PHE A O 1
ATOM 1713 N N . ASN A 1 205 ? -7.221 -21.275 9.626 1.00 87.50 205 ASN A N 1
ATOM 1714 C CA . ASN A 1 205 ? -7.262 -21.576 11.062 1.00 87.50 205 ASN A CA 1
ATOM 1715 C C . ASN A 1 205 ? -5.868 -21.754 11.704 1.00 87.50 205 ASN A C 1
ATOM 1717 O O . ASN A 1 205 ? -5.776 -22.186 12.854 1.00 87.50 205 ASN A O 1
ATOM 1721 N N . ASP A 1 206 ? -4.772 -21.462 10.991 1.00 90.38 206 ASP A N 1
ATOM 1722 C CA . ASP A 1 206 ? -3.426 -21.503 11.575 1.00 90.38 206 ASP A CA 1
ATOM 1723 C C . ASP A 1 206 ? -3.304 -20.419 12.657 1.00 90.38 206 ASP A C 1
ATOM 1725 O O . ASP A 1 206 ? -3.615 -19.249 12.425 1.00 90.38 206 ASP A O 1
ATOM 1729 N N . LYS A 1 207 ? -2.832 -20.798 13.851 1.00 88.56 207 LYS A N 1
ATOM 1730 C CA . LYS A 1 207 ? -2.711 -19.882 14.997 1.00 88.56 207 LYS A CA 1
ATOM 1731 C C . LYS A 1 207 ? -1.861 -18.650 14.680 1.00 88.56 207 LYS A C 1
ATOM 1733 O O . LYS A 1 207 ? -2.162 -17.566 15.169 1.00 88.56 207 LYS A O 1
ATOM 1738 N N . ARG A 1 208 ? -0.816 -18.803 13.862 1.00 88.81 208 ARG A N 1
ATOM 1739 C CA . ARG A 1 208 ? 0.086 -17.709 13.476 1.00 88.81 208 ARG A CA 1
ATOM 1740 C C . ARG A 1 208 ? -0.600 -16.763 12.502 1.00 88.81 208 ARG A C 1
ATOM 1742 O O . ARG A 1 208 ? -0.495 -15.552 12.651 1.00 88.81 208 ARG A O 1
ATOM 1749 N N . PHE A 1 209 ? -1.361 -17.309 11.553 1.00 90.25 209 PHE A N 1
ATOM 1750 C CA . PHE A 1 209 ? -2.171 -16.503 10.644 1.00 90.25 209 PHE A CA 1
ATOM 1751 C C . PHE A 1 209 ? -3.243 -15.713 11.404 1.00 90.25 209 PHE A C 1
ATOM 1753 O O . PHE A 1 209 ? -3.365 -14.508 11.207 1.00 90.25 209 PHE A O 1
ATOM 1760 N N . GLN A 1 210 ? -3.960 -16.363 12.323 1.00 86.56 210 GLN A N 1
ATOM 1761 C CA . GLN A 1 210 ? -4.973 -15.715 13.162 1.00 86.56 210 GLN A CA 1
ATOM 1762 C C . GLN A 1 210 ? -4.380 -14.614 14.054 1.00 86.56 210 GLN A C 1
ATOM 1764 O O . GLN A 1 210 ? -4.991 -13.559 14.219 1.00 86.56 210 GLN A O 1
ATOM 1769 N N . ALA A 1 211 ? -3.158 -14.801 14.564 1.00 84.19 211 ALA A N 1
ATOM 1770 C CA . ALA A 1 211 ? -2.443 -13.752 15.286 1.00 84.19 211 ALA A CA 1
ATOM 1771 C C . ALA A 1 211 ? -2.203 -12.515 14.400 1.00 84.19 211 ALA A C 1
ATOM 1773 O O . ALA A 1 211 ? -2.557 -11.406 14.801 1.00 84.19 211 ALA A O 1
ATOM 1774 N N . ILE A 1 212 ? -1.707 -12.697 13.169 1.00 83.69 212 ILE A N 1
ATOM 1775 C CA . ILE A 1 212 ? -1.512 -11.590 12.215 1.00 83.69 212 ILE A CA 1
ATOM 1776 C C . ILE A 1 212 ? -2.848 -10.949 11.838 1.00 83.69 212 ILE A C 1
ATOM 1778 O O . ILE A 1 212 ? -2.941 -9.726 11.813 1.00 8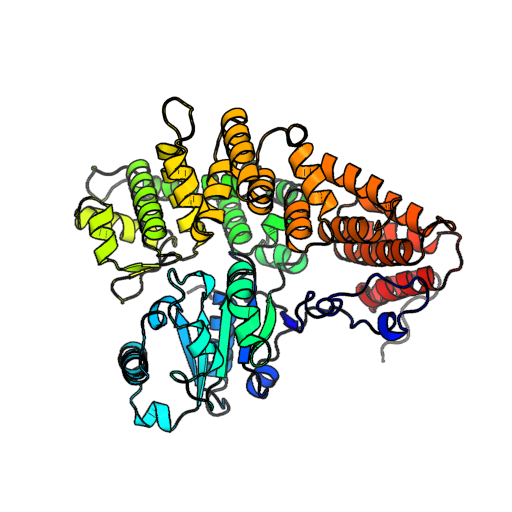3.69 212 ILE A O 1
ATOM 1782 N N . LEU A 1 213 ? -3.892 -11.743 11.595 1.00 81.75 213 LEU A N 1
ATOM 1783 C CA . LEU A 1 213 ? -5.225 -11.237 11.265 1.00 81.75 213 LEU A CA 1
ATOM 1784 C C . LEU A 1 213 ? -5.784 -10.347 12.381 1.00 81.75 213 LEU A C 1
ATOM 1786 O O . LEU A 1 213 ? -6.385 -9.315 12.095 1.00 81.75 213 LEU A O 1
ATOM 1790 N N . SER A 1 214 ? -5.538 -10.703 13.644 1.00 74.31 214 SER A N 1
ATOM 1791 C CA . SER A 1 214 ? -5.982 -9.914 14.797 1.00 74.31 214 SER A CA 1
ATOM 1792 C C . SER A 1 214 ? -5.178 -8.628 15.023 1.00 74.31 214 SER A C 1
ATOM 1794 O O . SER A 1 214 ? -5.736 -7.636 15.484 1.00 74.31 214 SER A O 1
ATOM 1796 N N . GLN A 1 215 ? -3.879 -8.633 14.708 1.00 71.38 215 GLN A N 1
ATOM 1797 C CA . GLN A 1 215 ? -2.974 -7.512 14.990 1.00 71.38 215 GLN A CA 1
ATOM 1798 C C . GLN A 1 215 ? -2.835 -6.546 13.808 1.00 71.38 215 GLN A C 1
ATOM 1800 O O . GLN A 1 215 ? -2.718 -5.343 14.009 1.00 71.38 215 GLN A O 1
ATOM 1805 N N . ASN A 1 216 ? -2.848 -7.070 12.581 1.00 73.25 216 ASN A N 1
ATOM 1806 C CA . ASN A 1 216 ? -2.471 -6.377 11.351 1.00 73.25 216 ASN A CA 1
ATOM 1807 C C . ASN A 1 216 ? -3.399 -6.765 10.181 1.00 73.25 216 ASN A C 1
ATOM 1809 O O . ASN A 1 216 ? -2.937 -7.115 9.095 1.00 73.25 216 ASN A O 1
ATOM 1813 N N . ASN A 1 217 ? -4.721 -6.701 10.376 1.00 74.06 217 ASN A N 1
ATOM 1814 C CA . ASN A 1 217 ? -5.701 -7.065 9.341 1.00 74.06 217 ASN A CA 1
ATOM 1815 C C . ASN A 1 217 ? -5.493 -6.296 8.020 1.00 74.06 217 ASN A C 1
ATOM 1817 O O . ASN A 1 217 ? -5.541 -6.886 6.944 1.00 74.06 217 ASN A O 1
ATOM 1821 N N . GLU A 1 218 ? -5.198 -4.992 8.086 1.00 77.31 218 GLU A N 1
ATOM 1822 C CA . GLU A 1 218 ? -4.989 -4.157 6.889 1.00 77.31 218 GLU A CA 1
ATOM 1823 C C . GLU A 1 218 ? -3.845 -4.662 5.997 1.00 77.31 218 GLU A C 1
ATOM 1825 O O . GLU A 1 218 ? -3.924 -4.553 4.775 1.00 77.31 218 GLU A O 1
ATOM 1830 N N . LEU A 1 219 ? -2.816 -5.279 6.588 1.00 81.62 219 LEU A N 1
ATOM 1831 C CA . LEU A 1 219 ? -1.707 -5.880 5.849 1.00 81.62 219 LEU A CA 1
ATOM 1832 C C . LEU A 1 219 ? -2.198 -7.044 4.974 1.00 81.62 219 LEU A C 1
ATOM 1834 O O . LEU A 1 219 ? -1.799 -7.165 3.816 1.00 81.62 219 LEU A O 1
ATOM 1838 N N . LEU A 1 220 ? -3.088 -7.885 5.507 1.00 85.19 220 LEU A N 1
ATOM 1839 C CA . LEU A 1 220 ? -3.595 -9.083 4.828 1.00 85.19 220 LEU A CA 1
ATOM 1840 C C . LEU A 1 220 ? -4.585 -8.770 3.703 1.00 85.19 220 LEU A C 1
ATOM 1842 O O . LEU A 1 220 ? -4.813 -9.618 2.841 1.00 85.19 220 LEU A O 1
ATOM 1846 N N . LYS A 1 221 ? -5.127 -7.548 3.667 1.00 84.31 221 LYS A N 1
ATOM 1847 C CA . LYS A 1 221 ? -5.980 -7.088 2.564 1.00 84.31 221 LYS A CA 1
ATOM 1848 C C . LYS A 1 221 ? -5.208 -6.839 1.271 1.00 84.31 221 LYS A C 1
ATOM 1850 O O . LYS A 1 221 ? -5.824 -6.710 0.213 1.00 84.31 221 LYS A O 1
ATOM 1855 N N . VAL A 1 222 ? -3.878 -6.742 1.348 1.00 86.00 222 VAL A N 1
ATOM 1856 C CA . VAL A 1 222 ? -3.004 -6.540 0.192 1.00 86.00 222 VAL A CA 1
ATOM 1857 C C . VAL A 1 222 ? -2.574 -7.909 -0.367 1.00 86.00 222 VAL A C 1
ATOM 1859 O O . VAL A 1 222 ? -1.826 -8.632 0.297 1.00 86.00 222 VAL A O 1
ATOM 1862 N N . PRO A 1 223 ? -2.967 -8.270 -1.603 1.00 86.94 223 PRO A N 1
ATOM 1863 C CA . PRO A 1 223 ? -2.733 -9.594 -2.186 1.00 86.94 223 PRO A CA 1
ATOM 1864 C C . PRO A 1 223 ? -1.277 -10.061 -2.182 1.00 86.94 223 PRO A C 1
ATOM 1866 O O . PRO A 1 223 ? -1.007 -11.221 -1.873 1.00 86.94 223 PRO A O 1
ATOM 1869 N N . ILE A 1 224 ? -0.319 -9.181 -2.505 1.00 86.56 224 ILE A N 1
ATOM 1870 C CA . ILE A 1 224 ? 1.104 -9.561 -2.512 1.00 86.56 224 ILE A CA 1
ATOM 1871 C C . ILE A 1 224 ? 1.603 -9.924 -1.108 1.00 86.56 224 ILE A C 1
ATOM 1873 O O . ILE A 1 224 ? 2.363 -10.878 -0.957 1.00 86.56 224 ILE A O 1
ATOM 1877 N N . LEU A 1 225 ? 1.125 -9.228 -0.074 1.00 90.56 225 LEU A N 1
ATOM 1878 C CA . LEU A 1 225 ? 1.496 -9.500 1.314 1.00 90.56 225 LEU A CA 1
ATOM 1879 C C . LEU A 1 225 ? 0.841 -10.797 1.791 1.00 90.56 225 LEU A C 1
ATOM 1881 O O . LEU A 1 225 ? 1.507 -11.643 2.385 1.00 90.56 225 LEU A O 1
ATOM 1885 N N . LEU A 1 226 ? -0.427 -11.018 1.434 1.00 90.44 226 LEU A N 1
ATOM 1886 C CA . LEU A 1 226 ? -1.117 -12.277 1.707 1.00 90.44 226 LEU A CA 1
ATOM 1887 C C . LEU A 1 226 ? -0.437 -13.471 1.013 1.00 90.44 226 LEU A C 1
ATOM 1889 O O . LEU A 1 226 ? -0.312 -14.543 1.607 1.00 90.44 226 LEU A O 1
ATOM 1893 N N . LYS A 1 227 ? 0.071 -13.285 -0.214 1.00 90.38 227 LYS A N 1
ATOM 1894 C CA . LYS A 1 227 ? 0.894 -14.277 -0.926 1.00 90.38 227 LYS A CA 1
ATOM 1895 C C . LYS A 1 227 ? 2.169 -14.614 -0.152 1.00 90.38 227 LYS A C 1
ATOM 1897 O O . LYS A 1 227 ? 2.482 -15.795 -0.009 1.00 90.38 227 LYS A O 1
ATOM 1902 N N . MET A 1 228 ? 2.884 -13.609 0.358 1.00 91.88 228 MET A N 1
ATOM 1903 C CA . MET A 1 228 ? 4.099 -13.812 1.161 1.00 91.88 228 MET A CA 1
ATOM 1904 C C . MET A 1 228 ? 3.789 -14.578 2.451 1.00 91.88 228 MET A C 1
ATOM 1906 O O . MET A 1 228 ? 4.454 -15.567 2.752 1.00 91.88 228 MET A O 1
ATOM 1910 N N . VAL A 1 229 ? 2.723 -14.193 3.161 1.00 92.50 229 VAL A N 1
ATOM 1911 C CA . VAL A 1 229 ? 2.254 -14.896 4.366 1.00 92.50 229 VAL A CA 1
ATOM 1912 C C . VAL A 1 229 ? 1.909 -16.354 4.054 1.00 92.50 229 VAL A C 1
ATOM 1914 O O . VAL A 1 229 ? 2.355 -17.255 4.763 1.00 92.50 229 VAL A O 1
ATOM 1917 N N . LYS A 1 230 ? 1.177 -16.622 2.965 1.00 92.31 230 LYS A N 1
ATOM 1918 C CA . LYS A 1 230 ? 0.845 -17.990 2.530 1.00 92.31 230 LYS A CA 1
ATOM 1919 C C . LYS A 1 230 ? 2.097 -18.821 2.230 1.00 92.31 230 LYS A C 1
ATOM 1921 O O . LYS A 1 230 ? 2.149 -19.990 2.612 1.00 92.31 230 LYS A O 1
ATOM 1926 N N . ALA A 1 231 ? 3.097 -18.232 1.572 1.00 90.44 231 ALA A N 1
ATOM 1927 C CA . ALA A 1 231 ? 4.365 -18.900 1.289 1.00 90.44 231 ALA A CA 1
ATOM 1928 C C . ALA A 1 231 ? 5.106 -19.274 2.586 1.00 90.44 231 ALA A C 1
ATOM 1930 O O . ALA A 1 231 ? 5.457 -20.439 2.772 1.00 90.44 231 ALA A O 1
ATOM 1931 N N . LEU A 1 232 ? 5.237 -18.338 3.531 1.00 92.06 232 LEU A N 1
ATOM 1932 C CA . LEU A 1 232 ? 5.879 -18.571 4.834 1.00 92.06 232 LEU A CA 1
ATOM 1933 C C . LEU A 1 232 ? 5.126 -19.587 5.711 1.00 92.06 232 LEU A C 1
ATOM 1935 O O . LEU A 1 232 ? 5.736 -20.404 6.404 1.00 92.06 232 LEU A O 1
ATOM 1939 N N . LEU A 1 233 ? 3.790 -19.590 5.666 1.00 91.50 233 LEU A N 1
ATOM 1940 C CA . LEU A 1 233 ? 2.971 -20.604 6.340 1.00 91.50 233 LEU A CA 1
ATOM 1941 C C . LEU A 1 233 ? 3.231 -22.000 5.783 1.00 91.50 233 LEU A C 1
ATOM 1943 O O . LEU A 1 233 ? 3.304 -22.965 6.547 1.00 91.50 233 LEU A O 1
ATOM 1947 N N . SER A 1 234 ? 3.391 -22.106 4.462 1.00 88.94 234 SER A N 1
ATOM 1948 C CA . SER A 1 234 ? 3.593 -23.390 3.795 1.00 88.94 234 SER A CA 1
ATOM 1949 C C . SER A 1 234 ? 4.893 -24.088 4.182 1.00 88.94 234 SER A C 1
ATOM 1951 O O . SER A 1 234 ? 4.942 -25.316 4.173 1.00 88.94 234 SER A O 1
ATOM 1953 N N . THR A 1 235 ? 5.894 -23.319 4.607 1.00 85.56 235 THR A N 1
ATOM 1954 C CA . THR A 1 235 ? 7.200 -23.824 5.044 1.00 85.56 235 THR A CA 1
ATOM 1955 C C . THR A 1 235 ? 7.299 -23.977 6.559 1.00 85.56 235 THR A C 1
ATOM 1957 O O . THR A 1 235 ? 8.298 -24.477 7.072 1.00 85.56 235 THR A O 1
ATOM 1960 N N . GLY A 1 236 ? 6.267 -23.552 7.293 1.00 84.12 236 GLY A N 1
ATOM 1961 C CA . GLY A 1 236 ? 6.260 -23.551 8.750 1.00 84.12 236 GLY A CA 1
ATOM 1962 C C . GLY A 1 236 ? 7.120 -22.452 9.380 1.00 84.12 236 GLY A C 1
ATOM 1963 O O . GLY A 1 236 ? 7.253 -22.466 10.600 1.00 84.12 236 GLY A O 1
ATOM 1964 N N . ARG A 1 237 ? 7.650 -21.502 8.598 1.00 80.50 237 ARG A N 1
ATOM 1965 C CA . ARG A 1 237 ? 8.601 -20.480 9.068 1.00 80.50 237 ARG A CA 1
ATOM 1966 C C . ARG A 1 237 ? 7.970 -19.204 9.612 1.00 80.50 237 ARG A C 1
ATOM 1968 O O . ARG A 1 237 ? 8.681 -18.484 10.295 1.00 80.50 237 ARG A O 1
ATOM 1975 N N . LEU A 1 238 ? 6.670 -18.979 9.374 1.00 85.06 238 LEU A N 1
ATOM 1976 C CA . LEU A 1 238 ? 6.003 -17.732 9.765 1.00 85.06 238 LEU A CA 1
ATOM 1977 C C . LEU A 1 238 ? 6.247 -17.375 11.241 1.00 85.06 238 LEU A C 1
ATOM 1979 O O . LEU A 1 238 ? 5.793 -18.104 12.132 1.00 85.06 238 LEU A O 1
ATOM 1983 N N . SER A 1 239 ? 6.926 -16.254 11.472 1.00 82.44 239 SER A N 1
ATOM 1984 C CA . SER A 1 239 ? 7.217 -15.695 12.790 1.00 82.44 239 SER A CA 1
ATOM 1985 C C . SER A 1 239 ? 6.281 -14.526 13.144 1.00 82.44 239 SER A C 1
ATOM 1987 O O . SER A 1 239 ? 5.255 -14.303 12.494 1.00 82.44 239 SER A O 1
ATOM 1989 N N . GLU A 1 240 ? 6.571 -13.815 14.236 1.00 82.19 240 GLU A N 1
ATOM 1990 C CA . GLU A 1 240 ? 5.797 -12.639 14.640 1.00 82.19 240 GLU A CA 1
ATOM 1991 C C . GLU A 1 240 ? 6.039 -11.473 13.664 1.00 82.19 240 GLU A C 1
ATOM 1993 O O . GLU A 1 240 ? 7.110 -10.865 13.643 1.00 82.19 240 GLU A O 1
ATOM 1998 N N . ILE A 1 241 ? 5.012 -11.120 12.887 1.00 83.94 241 ILE A N 1
ATOM 1999 C CA . ILE A 1 241 ? 5.050 -9.989 11.955 1.00 83.94 241 ILE A CA 1
ATOM 2000 C C . ILE A 1 241 ? 4.644 -8.706 12.683 1.00 83.94 241 ILE A C 1
ATOM 2002 O O . ILE A 1 241 ? 3.463 -8.459 12.925 1.00 83.94 241 ILE A O 1
ATOM 2006 N N . LYS A 1 242 ? 5.634 -7.869 13.004 1.00 82.50 242 LYS A N 1
ATOM 2007 C CA . LYS A 1 242 ? 5.429 -6.602 13.730 1.00 82.50 242 LYS A CA 1
ATOM 2008 C C . LYS A 1 242 ? 4.921 -5.477 12.835 1.00 82.50 242 LYS A C 1
ATOM 2010 O O . LYS A 1 242 ? 4.170 -4.622 13.286 1.00 82.50 242 LYS A O 1
ATOM 2015 N N . ASN A 1 243 ? 5.386 -5.450 1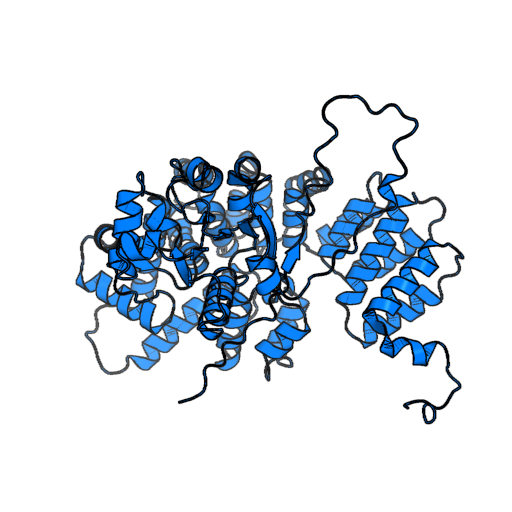1.593 1.00 87.62 243 ASN A N 1
ATOM 2016 C CA . ASN A 1 243 ? 5.080 -4.424 10.601 1.00 87.62 243 ASN A CA 1
ATOM 2017 C C . ASN A 1 243 ? 5.307 -4.971 9.181 1.00 87.62 243 ASN A C 1
ATOM 2019 O O . ASN A 1 243 ? 5.794 -6.097 9.012 1.00 87.62 243 ASN A O 1
ATOM 2023 N N . ARG A 1 244 ? 4.992 -4.184 8.147 1.00 90.19 244 ARG A N 1
ATOM 2024 C CA . ARG A 1 244 ? 5.176 -4.615 6.757 1.00 90.19 244 ARG A CA 1
ATOM 2025 C C . ARG A 1 244 ? 6.643 -4.926 6.481 1.00 90.19 244 ARG A C 1
ATOM 2027 O O . ARG A 1 244 ? 6.921 -5.973 5.909 1.00 90.19 244 ARG A O 1
ATOM 2034 N N . ALA A 1 245 ? 7.579 -4.095 6.937 1.00 92.81 245 ALA A N 1
ATOM 2035 C CA . ALA A 1 245 ? 9.013 -4.327 6.729 1.00 92.81 245 ALA A CA 1
ATOM 2036 C C . ALA A 1 245 ? 9.500 -5.698 7.249 1.00 92.81 245 ALA A C 1
ATOM 2038 O O . ALA A 1 245 ? 10.275 -6.365 6.565 1.00 92.81 245 ALA A O 1
ATOM 2039 N N . SER A 1 246 ? 9.010 -6.151 8.409 1.00 91.25 246 SER A N 1
ATOM 2040 C CA . SER A 1 246 ? 9.366 -7.456 8.990 1.00 91.25 246 SER A CA 1
ATOM 2041 C C . SER A 1 246 ? 8.864 -8.642 8.164 1.00 91.25 246 SER A C 1
ATOM 2043 O O . SER A 1 246 ? 9.566 -9.640 8.049 1.00 91.25 246 SER A O 1
ATOM 2045 N N . LEU A 1 247 ? 7.704 -8.514 7.506 1.00 92.62 247 LEU A N 1
ATOM 2046 C CA . LEU A 1 247 ? 7.225 -9.540 6.577 1.00 92.62 247 LEU A CA 1
ATOM 2047 C C . LEU A 1 247 ? 8.119 -9.645 5.339 1.00 92.62 247 LEU A C 1
ATOM 2049 O O . LEU A 1 247 ? 8.393 -10.750 4.876 1.00 92.62 247 LEU A O 1
ATOM 2053 N N . TYR A 1 248 ? 8.578 -8.514 4.795 1.00 93.94 248 TYR A N 1
ATOM 2054 C CA . TYR A 1 248 ? 9.531 -8.534 3.682 1.00 93.94 248 TYR A CA 1
ATOM 2055 C C . TYR A 1 248 ? 10.870 -9.120 4.104 1.00 93.94 248 TYR A C 1
ATOM 2057 O O . TYR A 1 248 ? 11.422 -9.925 3.366 1.00 93.94 248 TYR A O 1
ATOM 2065 N N . GLU A 1 249 ? 11.365 -8.765 5.286 1.00 91.81 249 GLU A N 1
ATOM 2066 C CA . GLU A 1 249 ? 12.597 -9.325 5.838 1.00 91.81 249 GLU A CA 1
ATOM 2067 C C . GLU A 1 249 ? 12.527 -10.846 5.949 1.00 91.81 249 GLU A C 1
ATOM 2069 O O . GLU A 1 249 ? 13.384 -11.540 5.403 1.00 91.81 249 GLU A O 1
ATOM 2074 N N . GLU A 1 250 ? 11.463 -11.367 6.555 1.00 91.44 250 GLU A N 1
ATOM 2075 C CA . GLU A 1 250 ? 11.277 -12.805 6.716 1.00 91.44 250 GLU A CA 1
ATOM 2076 C C . GLU A 1 250 ? 11.083 -13.523 5.373 1.00 91.44 250 GLU A C 1
ATOM 2078 O O . GLU A 1 250 ? 11.675 -14.576 5.131 1.00 91.44 250 GLU A O 1
ATOM 2083 N N . PHE A 1 251 ? 10.304 -12.935 4.460 1.00 92.19 251 PHE A N 1
ATOM 2084 C CA . PHE A 1 251 ? 10.077 -13.503 3.134 1.00 92.19 251 PHE A CA 1
ATOM 2085 C C . PHE A 1 251 ? 11.345 -13.517 2.276 1.00 92.19 251 PHE A C 1
ATOM 2087 O O . PHE A 1 251 ? 11.646 -14.532 1.654 1.00 92.19 251 PHE A O 1
ATOM 2094 N N . ILE A 1 252 ? 12.113 -12.425 2.249 1.00 90.19 252 ILE A N 1
ATOM 2095 C CA . ILE A 1 252 ? 13.373 -12.360 1.500 1.00 90.19 252 ILE A CA 1
ATOM 2096 C C . ILE A 1 252 ? 14.394 -13.331 2.096 1.00 90.19 252 ILE A C 1
ATOM 2098 O O . ILE A 1 252 ? 15.044 -14.053 1.343 1.00 90.19 252 ILE A O 1
ATOM 2102 N N . HIS A 1 253 ? 14.493 -13.415 3.426 1.00 86.75 253 HIS A N 1
ATOM 2103 C CA . HIS A 1 253 ? 15.351 -14.395 4.091 1.00 86.75 253 HIS A CA 1
ATOM 2104 C C . HIS A 1 253 ? 14.985 -15.833 3.694 1.00 86.75 253 HIS A C 1
ATOM 2106 O O . HIS A 1 253 ? 15.855 -16.610 3.302 1.00 86.75 253 HIS A O 1
ATOM 2112 N N . TYR A 1 254 ? 13.689 -16.153 3.685 1.00 87.06 254 TYR A N 1
ATOM 2113 C CA . TYR A 1 254 ? 13.175 -17.436 3.211 1.00 87.06 254 TYR A CA 1
ATOM 2114 C C . TYR A 1 254 ? 13.624 -17.768 1.774 1.00 87.06 254 TYR A C 1
ATOM 2116 O O . TYR A 1 254 ? 14.118 -18.875 1.541 1.00 87.06 254 TYR A O 1
ATOM 2124 N N . LEU A 1 255 ? 13.517 -16.819 0.833 1.00 86.00 255 LEU A N 1
ATOM 2125 C CA . LEU A 1 255 ? 13.947 -17.028 -0.559 1.00 86.00 255 LEU A CA 1
ATOM 2126 C C . LEU A 1 255 ? 15.447 -17.348 -0.662 1.00 86.00 255 LEU A C 1
ATOM 2128 O O . LEU A 1 255 ? 15.850 -18.185 -1.467 1.00 86.00 255 LEU A O 1
ATOM 2132 N N . PHE A 1 256 ? 16.279 -16.705 0.158 1.00 79.25 256 PHE A N 1
ATOM 2133 C CA . PHE A 1 256 ? 17.723 -16.940 0.169 1.00 79.25 256 PHE A CA 1
ATOM 2134 C C . PHE A 1 256 ? 18.112 -18.282 0.813 1.00 79.25 256 PHE A C 1
ATOM 2136 O O . PHE A 1 256 ? 18.970 -18.986 0.277 1.00 79.25 256 PHE A O 1
ATOM 2143 N N . GLU A 1 257 ? 17.459 -18.691 1.902 1.00 75.50 257 GLU A N 1
ATOM 2144 C CA . GLU A 1 257 ? 17.741 -19.971 2.572 1.00 75.50 257 GLU A CA 1
ATOM 2145 C C . GLU A 1 257 ? 17.330 -21.202 1.741 1.00 75.50 257 GLU A C 1
ATOM 2147 O O . GLU A 1 257 ? 18.037 -22.219 1.735 1.00 75.50 257 GLU A O 1
ATOM 2152 N N . GLU A 1 258 ? 16.185 -21.150 1.042 1.00 71.06 258 GLU A N 1
ATOM 2153 C CA . GLU A 1 258 ? 15.778 -22.240 0.138 1.00 71.06 258 GLU A CA 1
ATOM 2154 C C . GLU A 1 258 ? 16.808 -22.462 -0.965 1.00 71.06 258 GLU A C 1
ATOM 2156 O O . GLU A 1 258 ? 17.145 -23.602 -1.301 1.00 71.06 258 GLU A O 1
ATOM 2161 N N . TRP A 1 259 ? 17.362 -21.373 -1.486 1.00 69.88 259 TRP A N 1
ATOM 2162 C CA . TRP A 1 259 ? 18.378 -21.430 -2.517 1.00 69.88 259 TRP A CA 1
ATOM 2163 C C . TRP A 1 259 ? 19.682 -22.070 -2.042 1.00 69.88 259 TRP A C 1
ATOM 2165 O O . TRP A 1 259 ? 20.214 -22.947 -2.729 1.00 69.88 259 TRP A O 1
ATOM 2175 N N . GLU A 1 260 ? 20.196 -21.675 -0.872 1.00 65.25 260 GLU A N 1
ATOM 2176 C CA . GLU A 1 260 ? 21.412 -22.277 -0.306 1.00 65.25 260 GLU A CA 1
ATOM 2177 C C . GLU A 1 260 ? 21.227 -23.780 -0.062 1.00 65.25 260 GLU A C 1
ATOM 2179 O O . GLU A 1 260 ? 22.117 -24.584 -0.352 1.00 65.25 260 GLU A O 1
ATOM 2184 N N . SER A 1 261 ? 20.032 -24.175 0.384 1.00 62.56 261 SER A N 1
ATOM 2185 C CA . SER A 1 261 ? 19.670 -25.579 0.594 1.00 62.56 261 SER A CA 1
ATOM 2186 C C . SER A 1 261 ? 19.623 -26.372 -0.720 1.00 62.56 261 SER A C 1
ATOM 2188 O O . SER A 1 261 ? 20.101 -27.508 -0.769 1.00 62.56 261 SER A O 1
ATOM 2190 N N . ALA A 1 262 ? 19.102 -25.773 -1.797 1.00 60.41 262 ALA A N 1
ATOM 2191 C CA . ALA A 1 262 ? 19.011 -26.386 -3.124 1.00 60.41 262 ALA A CA 1
ATOM 2192 C C . ALA A 1 262 ? 20.362 -26.464 -3.866 1.00 60.41 262 ALA A C 1
ATOM 2194 O O . ALA A 1 262 ? 20.540 -27.307 -4.747 1.00 60.41 262 ALA A O 1
ATOM 2195 N N . LYS A 1 263 ? 21.331 -25.609 -3.513 1.00 63.66 263 LYS A N 1
ATOM 2196 C CA . LYS A 1 263 ? 22.637 -25.488 -4.185 1.00 63.66 263 LYS A CA 1
ATOM 2197 C C . LYS A 1 263 ? 23.748 -26.402 -3.672 1.00 63.66 263 LYS A C 1
ATOM 2199 O O . LYS A 1 263 ? 24.873 -26.305 -4.169 1.00 63.66 263 LYS A O 1
ATOM 2204 N N . LYS A 1 264 ? 23.467 -27.338 -2.759 1.00 51.31 264 LYS A N 1
ATOM 2205 C CA . LYS A 1 264 ? 24.418 -28.406 -2.400 1.00 51.31 264 LYS A CA 1
ATOM 2206 C C . LYS A 1 264 ? 24.726 -29.295 -3.621 1.00 51.31 264 LYS A C 1
ATOM 2208 O O . LYS A 1 264 ? 24.125 -30.348 -3.797 1.00 51.31 264 LYS A O 1
ATOM 2213 N N . GLY A 1 265 ? 25.674 -28.872 -4.468 1.00 49.44 265 GLY A N 1
ATOM 2214 C CA . GLY A 1 265 ? 26.346 -29.739 -5.442 1.00 49.44 265 GLY A CA 1
ATOM 2215 C C . GLY A 1 265 ? 26.641 -29.203 -6.849 1.00 49.44 265 GLY A C 1
ATOM 2216 O O . GLY A 1 265 ? 27.316 -29.921 -7.583 1.00 49.44 265 GLY A O 1
ATOM 2217 N N . ARG A 1 266 ? 26.185 -28.018 -7.291 1.00 49.62 266 ARG A N 1
ATOM 2218 C CA . ARG A 1 266 ? 26.470 -27.516 -8.661 1.00 49.62 266 ARG A CA 1
ATOM 2219 C C . ARG A 1 266 ? 26.573 -25.982 -8.698 1.00 49.62 266 ARG A C 1
ATOM 2221 O O . ARG A 1 266 ? 25.672 -25.312 -8.208 1.00 49.62 266 ARG A O 1
ATOM 2228 N N . PHE A 1 267 ? 27.630 -25.476 -9.346 1.00 45.94 267 PHE A N 1
ATOM 2229 C CA . PHE A 1 267 ? 28.108 -24.080 -9.488 1.00 45.94 267 PHE A CA 1
ATOM 2230 C C . PHE A 1 267 ? 29.193 -23.619 -8.498 1.00 45.94 267 PHE A C 1
ATOM 2232 O O . PHE A 1 267 ? 29.202 -23.971 -7.325 1.00 45.94 267 PHE A O 1
ATOM 2239 N N . SER A 1 268 ? 30.146 -22.852 -9.037 1.00 48.88 268 SER A N 1
ATOM 2240 C CA . SER A 1 268 ? 31.384 -22.397 -8.403 1.00 48.88 268 SER A CA 1
ATOM 2241 C C . SER A 1 268 ? 31.158 -21.557 -7.143 1.00 48.88 268 SER A C 1
ATOM 2243 O O . SER A 1 268 ? 30.371 -20.614 -7.128 1.00 48.88 268 SER A O 1
ATOM 2245 N N . ALA A 1 269 ? 31.930 -21.889 -6.115 1.00 48.75 269 ALA A N 1
ATOM 2246 C CA . ALA A 1 269 ? 31.866 -21.442 -4.729 1.00 48.75 269 ALA A CA 1
ATOM 2247 C C . ALA A 1 269 ? 32.333 -19.993 -4.443 1.00 48.75 269 ALA A C 1
ATOM 2249 O O . ALA A 1 269 ? 33.133 -19.792 -3.538 1.00 48.75 269 ALA A O 1
ATOM 2250 N N . HIS A 1 270 ? 31.861 -18.975 -5.167 1.00 51.22 270 HIS A N 1
ATOM 2251 C CA . HIS A 1 270 ? 32.371 -17.599 -4.974 1.00 51.22 270 HIS A CA 1
ATOM 2252 C C . HIS A 1 270 ? 31.314 -16.558 -4.607 1.00 51.22 270 HIS A C 1
ATOM 2254 O O . HIS A 1 270 ? 31.602 -15.367 -4.637 1.00 51.22 270 HIS A O 1
ATOM 2260 N N . THR A 1 271 ? 30.074 -16.951 -4.313 1.00 59.97 271 THR A N 1
ATOM 2261 C CA . THR A 1 271 ? 29.030 -15.97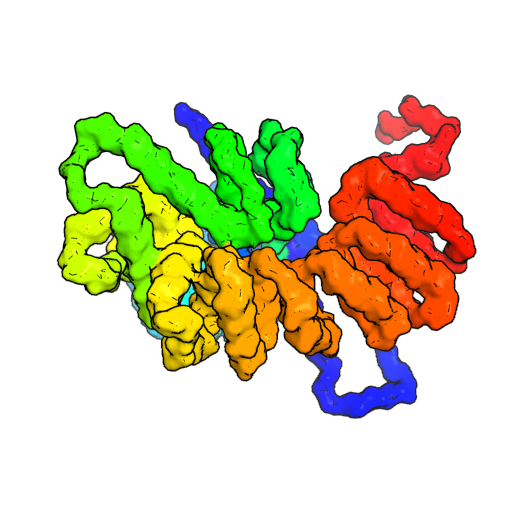2 -3.992 1.00 59.97 271 THR A CA 1
ATOM 2262 C C . THR A 1 271 ? 28.032 -16.505 -2.983 1.00 59.97 271 THR A C 1
ATOM 2264 O O . THR A 1 271 ? 27.287 -17.438 -3.282 1.00 59.97 271 THR A O 1
ATOM 2267 N N . SER A 1 272 ? 28.002 -15.883 -1.809 1.00 70.38 272 SER A N 1
ATOM 2268 C CA . SER A 1 272 ? 27.007 -16.167 -0.771 1.00 70.38 272 SER A CA 1
ATOM 2269 C C . SER A 1 272 ? 25.662 -15.500 -1.081 1.00 70.38 272 SER A C 1
ATOM 2271 O O . SER A 1 272 ? 25.608 -14.478 -1.774 1.00 70.38 272 SER A O 1
ATOM 2273 N N . ALA A 1 273 ? 24.568 -16.041 -0.535 1.00 71.88 273 ALA A N 1
ATOM 2274 C CA . ALA A 1 273 ? 23.246 -15.412 -0.602 1.00 71.88 273 ALA A CA 1
ATOM 2275 C C . ALA A 1 273 ? 23.271 -13.954 -0.107 1.00 71.88 273 ALA A C 1
ATOM 2277 O O . ALA A 1 273 ? 22.671 -13.066 -0.710 1.00 71.88 273 ALA A O 1
ATOM 2278 N N . ILE A 1 274 ? 24.056 -13.699 0.941 1.00 78.69 274 ILE A N 1
ATOM 2279 C CA . ILE A 1 274 ? 24.254 -12.377 1.544 1.00 78.69 274 ILE A CA 1
ATOM 2280 C C . ILE A 1 274 ? 24.835 -11.379 0.535 1.00 78.69 274 ILE A C 1
ATOM 2282 O O . ILE A 1 274 ? 24.418 -10.223 0.491 1.00 78.69 274 ILE A O 1
ATOM 2286 N N . GLU A 1 275 ? 25.798 -11.794 -0.287 1.00 82.19 275 GLU A N 1
ATOM 2287 C CA . GLU A 1 275 ? 26.386 -10.904 -1.292 1.00 82.19 275 GLU A CA 1
ATOM 2288 C C . GLU A 1 275 ? 25.411 -10.626 -2.441 1.00 82.19 275 GLU A C 1
ATOM 2290 O O . GLU A 1 275 ? 25.347 -9.491 -2.909 1.00 82.19 275 GLU A O 1
ATOM 2295 N N . ILE A 1 276 ? 24.614 -11.618 -2.862 1.00 82.88 276 ILE A N 1
ATOM 2296 C CA . ILE A 1 276 ? 23.541 -11.410 -3.852 1.00 82.88 276 ILE A CA 1
ATOM 2297 C C . ILE A 1 276 ? 22.533 -10.395 -3.320 1.00 82.88 276 ILE A C 1
ATOM 2299 O O . ILE A 1 276 ? 22.173 -9.457 -4.028 1.00 82.88 276 ILE A O 1
ATOM 2303 N N . GLN A 1 277 ? 22.111 -10.546 -2.063 1.00 87.69 277 GLN A N 1
ATOM 2304 C CA . GLN A 1 277 ? 21.188 -9.619 -1.420 1.00 87.69 277 GLN A CA 1
ATOM 2305 C C . GLN A 1 277 ? 21.749 -8.194 -1.382 1.00 87.69 277 GLN A C 1
ATOM 2307 O O . GLN A 1 277 ? 21.058 -7.254 -1.770 1.00 87.69 277 GLN A O 1
ATOM 2312 N N . LYS A 1 278 ? 23.013 -8.029 -0.970 1.00 89.25 278 LYS A N 1
ATOM 2313 C CA . LYS A 1 278 ? 23.685 -6.721 -0.938 1.00 89.25 278 LYS A CA 1
ATOM 2314 C C . LYS A 1 278 ? 23.769 -6.075 -2.318 1.00 89.25 278 LYS A C 1
ATOM 2316 O O . LYS A 1 278 ? 23.558 -4.868 -2.436 1.00 89.25 278 LYS A O 1
ATOM 2321 N N . ASP A 1 279 ? 24.059 -6.849 -3.356 1.00 90.06 279 ASP A N 1
ATOM 2322 C CA . ASP A 1 279 ? 24.146 -6.304 -4.708 1.00 90.06 279 ASP A CA 1
ATOM 2323 C C . ASP A 1 279 ? 22.772 -5.976 -5.287 1.00 90.06 279 ASP A C 1
ATOM 2325 O O . ASP A 1 279 ? 22.624 -4.937 -5.925 1.00 90.06 279 ASP A O 1
ATOM 2329 N N . LEU A 1 280 ? 21.745 -6.787 -5.011 1.00 91.44 280 LEU A N 1
ATOM 2330 C CA . LEU A 1 280 ? 20.361 -6.456 -5.360 1.00 91.44 280 LEU A CA 1
ATOM 2331 C C . LEU A 1 280 ? 19.881 -5.193 -4.641 1.00 91.44 280 LEU A C 1
ATOM 2333 O O . LEU A 1 280 ? 19.197 -4.372 -5.251 1.00 91.44 280 LEU A O 1
ATOM 2337 N N . ALA A 1 281 ? 20.265 -5.003 -3.379 1.00 94.44 281 ALA A N 1
ATOM 2338 C CA . ALA A 1 281 ? 19.954 -3.799 -2.620 1.00 94.44 281 ALA A CA 1
ATOM 2339 C C . ALA A 1 281 ? 20.581 -2.545 -3.256 1.00 94.44 281 ALA A C 1
ATOM 2341 O O . ALA A 1 281 ? 19.880 -1.564 -3.513 1.00 94.44 281 ALA A O 1
ATOM 2342 N N . LYS A 1 282 ? 21.876 -2.599 -3.602 1.00 93.50 282 LYS A N 1
ATOM 2343 C CA . LYS A 1 282 ? 22.581 -1.517 -4.319 1.00 93.50 282 LYS A CA 1
ATOM 2344 C C . LYS A 1 282 ? 21.974 -1.237 -5.691 1.00 93.50 282 LYS A C 1
ATOM 2346 O O . LYS A 1 282 ? 21.726 -0.086 -6.042 1.00 93.50 282 LYS A O 1
ATOM 2351 N N . LEU A 1 283 ? 21.716 -2.294 -6.459 1.00 92.94 283 LEU A N 1
ATOM 2352 C CA . LEU A 1 283 ? 21.109 -2.223 -7.785 1.00 92.94 283 LEU A CA 1
ATOM 2353 C C . LEU A 1 283 ? 19.734 -1.544 -7.724 1.00 92.94 283 LEU A C 1
ATOM 2355 O O . LEU A 1 283 ? 19.454 -0.646 -8.515 1.00 92.94 283 LEU A O 1
ATOM 2359 N N . SER A 1 284 ? 18.906 -1.939 -6.754 1.00 94.81 284 SER A N 1
ATOM 2360 C CA . SER A 1 284 ? 17.586 -1.350 -6.507 1.00 94.81 284 SER A CA 1
ATOM 2361 C C . SER A 1 284 ? 17.686 0.130 -6.162 1.00 94.81 284 SER A C 1
ATOM 2363 O O . SER A 1 284 ? 16.980 0.938 -6.759 1.00 94.81 284 SER A O 1
ATOM 2365 N N . PHE A 1 285 ? 18.587 0.485 -5.241 1.00 95.38 285 PHE A N 1
ATOM 2366 C CA . PHE A 1 285 ? 18.810 1.863 -4.814 1.00 95.38 285 PHE A CA 1
ATOM 2367 C C . PHE A 1 285 ? 19.223 2.764 -5.983 1.00 95.38 285 PHE A C 1
ATOM 2369 O O . PHE A 1 285 ? 18.590 3.790 -6.222 1.00 95.38 285 PHE A O 1
ATOM 2376 N N . HIS A 1 286 ? 20.235 2.365 -6.759 1.00 92.94 286 HIS A N 1
ATOM 2377 C CA . HIS A 1 286 ? 20.702 3.169 -7.889 1.00 92.94 286 HIS A CA 1
ATOM 2378 C C . HIS A 1 286 ? 19.669 3.276 -9.011 1.00 92.94 286 HIS A C 1
ATOM 2380 O O . HIS A 1 286 ? 19.603 4.311 -9.675 1.00 92.94 286 HIS A O 1
ATOM 2386 N N . ALA A 1 287 ? 18.841 2.248 -9.217 1.00 89.38 287 ALA A N 1
ATOM 2387 C CA . ALA A 1 287 ? 17.720 2.339 -10.143 1.00 89.38 287 ALA A CA 1
ATOM 2388 C C . ALA A 1 287 ? 16.729 3.436 -9.704 1.00 89.38 287 ALA A C 1
ATOM 2390 O O . ALA A 1 287 ? 16.442 4.328 -10.501 1.00 89.38 287 ALA A O 1
ATOM 2391 N N . ILE A 1 288 ? 16.307 3.458 -8.430 1.00 89.06 288 ILE A N 1
ATOM 2392 C CA . ILE A 1 288 ? 15.417 4.513 -7.905 1.00 89.06 288 ILE A CA 1
ATOM 2393 C C . ILE A 1 288 ? 16.082 5.892 -8.011 1.00 89.06 288 ILE A C 1
ATOM 2395 O O . ILE A 1 288 ? 15.451 6.842 -8.475 1.00 89.06 288 ILE A O 1
ATOM 2399 N N . GLU A 1 289 ? 17.369 6.002 -7.662 1.00 89.44 289 GLU A N 1
ATOM 2400 C CA . GLU A 1 289 ? 18.155 7.241 -7.772 1.00 89.44 289 GLU A CA 1
ATOM 2401 C C . GLU A 1 289 ? 18.187 7.798 -9.201 1.00 89.44 289 GLU A C 1
ATOM 2403 O O . GLU A 1 289 ? 18.165 9.014 -9.397 1.00 89.44 289 GLU A O 1
ATOM 2408 N N . ASN A 1 290 ? 18.164 6.919 -10.201 1.00 84.19 290 ASN A N 1
ATOM 2409 C CA . ASN A 1 290 ? 18.146 7.274 -11.616 1.00 84.19 290 ASN A CA 1
ATOM 2410 C C . ASN A 1 290 ? 16.737 7.241 -12.224 1.00 84.19 290 ASN A C 1
ATOM 2412 O O . ASN A 1 290 ? 16.611 7.045 -13.429 1.00 84.19 290 ASN A O 1
ATOM 2416 N N . ASN A 1 291 ? 15.699 7.469 -11.411 1.00 76.75 291 ASN A N 1
ATOM 2417 C CA . ASN A 1 291 ? 14.321 7.646 -11.877 1.00 76.75 291 ASN A CA 1
ATOM 2418 C C . ASN A 1 291 ? 13.690 6.372 -12.471 1.00 76.75 291 ASN A C 1
ATOM 2420 O O . ASN A 1 291 ? 12.762 6.451 -13.271 1.00 76.75 291 ASN A O 1
ATOM 2424 N N . TYR A 1 292 ? 14.154 5.193 -12.050 1.00 79.69 292 TYR A N 1
ATOM 2425 C CA . TYR A 1 292 ? 13.585 3.916 -12.463 1.00 79.69 292 TYR A CA 1
ATOM 2426 C C . TYR A 1 292 ? 12.856 3.217 -11.311 1.00 79.69 292 TYR A C 1
ATOM 2428 O O . TYR A 1 292 ? 13.485 2.656 -10.406 1.00 79.69 292 TYR A O 1
ATOM 2436 N N . LEU A 1 293 ? 11.523 3.213 -11.370 1.00 78.44 293 LEU A N 1
ATOM 2437 C CA . LEU A 1 293 ? 10.643 2.494 -10.448 1.00 78.44 293 LEU A CA 1
ATOM 2438 C C . LEU A 1 293 ? 10.030 1.276 -11.151 1.00 78.44 293 LEU A C 1
ATOM 2440 O O . LEU A 1 293 ? 9.590 1.359 -12.292 1.00 78.44 293 LEU A O 1
ATOM 2444 N N . GLY A 1 294 ? 10.020 0.128 -10.477 1.00 77.00 294 GLY A N 1
ATOM 2445 C CA . GLY A 1 294 ? 9.506 -1.145 -10.986 1.00 77.00 294 GLY A CA 1
ATOM 2446 C C . GLY A 1 294 ? 10.420 -1.834 -12.004 1.00 77.00 294 GLY A C 1
ATOM 2447 O O . GLY A 1 294 ? 10.585 -3.050 -11.942 1.00 77.00 294 GLY A O 1
ATOM 2448 N N . SER A 1 295 ? 11.066 -1.084 -12.897 1.00 79.00 295 SER A N 1
ATOM 2449 C CA . SER A 1 295 ? 11.893 -1.628 -13.981 1.00 79.00 295 SER A CA 1
ATOM 2450 C C . SER A 1 295 ? 12.983 -0.663 -14.441 1.00 79.00 295 SER A C 1
ATOM 2452 O O . SER A 1 295 ? 12.763 0.544 -14.420 1.00 79.00 295 SER A O 1
ATOM 2454 N N . PHE A 1 296 ? 14.115 -1.169 -14.936 1.00 79.75 296 PHE A N 1
ATOM 2455 C CA . PHE A 1 296 ? 15.198 -0.347 -15.494 1.00 79.75 296 PHE A CA 1
ATOM 2456 C C . PHE A 1 296 ? 15.985 -1.068 -16.604 1.00 79.75 296 PHE A C 1
ATOM 2458 O O . PHE A 1 296 ? 16.024 -2.301 -16.628 1.00 79.75 296 PHE A O 1
ATOM 2465 N N . PRO A 1 297 ? 16.664 -0.342 -17.516 1.00 80.62 297 PRO A N 1
ATOM 2466 C CA . PRO A 1 297 ? 17.446 -0.959 -18.586 1.00 80.62 297 PRO A CA 1
ATOM 2467 C C . PRO A 1 297 ? 18.580 -1.849 -18.055 1.00 80.62 297 PRO A C 1
ATOM 2469 O O . PRO A 1 297 ? 19.366 -1.435 -17.198 1.00 80.62 297 PRO A O 1
ATOM 2472 N N . LEU A 1 298 ? 18.734 -3.043 -18.636 1.00 82.25 298 LEU A N 1
ATOM 2473 C CA . LEU A 1 298 ? 19.780 -4.019 -18.294 1.00 82.25 298 LEU A CA 1
ATOM 2474 C C . LEU A 1 298 ? 21.182 -3.394 -18.339 1.00 82.25 298 LEU A C 1
ATOM 2476 O O . LEU A 1 298 ? 22.036 -3.665 -17.497 1.00 82.25 298 LEU A O 1
ATOM 2480 N N . GLU A 1 299 ? 21.398 -2.505 -19.303 1.00 80.44 299 GLU A N 1
ATOM 2481 C CA . GLU A 1 299 ? 22.663 -1.810 -19.506 1.00 80.44 299 GLU A CA 1
ATOM 2482 C C . GLU A 1 299 ? 23.018 -0.793 -18.415 1.00 80.44 299 GLU A C 1
ATOM 2484 O O . GLU A 1 299 ? 24.199 -0.587 -18.125 1.00 80.44 299 GLU A O 1
ATOM 2489 N N . LYS A 1 300 ? 22.016 -0.220 -17.737 1.00 82.75 300 LYS A N 1
ATOM 2490 C CA . LYS A 1 300 ? 22.231 0.562 -16.511 1.00 82.75 300 LYS A CA 1
ATOM 2491 C C . LYS A 1 300 ? 22.608 -0.353 -15.349 1.00 82.75 300 LYS A C 1
ATOM 2493 O O . LYS A 1 300 ? 23.508 -0.010 -14.587 1.00 82.75 300 LYS A O 1
ATOM 2498 N N . GLY A 1 301 ? 22.009 -1.545 -15.290 1.00 81.62 301 GLY A N 1
ATOM 2499 C CA . GLY A 1 301 ? 22.331 -2.563 -14.293 1.00 81.62 301 GLY A CA 1
ATOM 2500 C C . GLY A 1 301 ? 23.816 -2.913 -14.243 1.00 81.62 301 GLY A C 1
ATOM 2501 O O . GLY A 1 301 ? 24.381 -2.952 -13.154 1.00 81.62 301 GLY A O 1
ATOM 2502 N N . TYR A 1 302 ? 24.481 -3.054 -15.398 1.00 79.81 302 TYR A N 1
ATOM 2503 C CA . TYR A 1 302 ? 25.928 -3.322 -15.438 1.00 79.81 302 TYR A CA 1
ATOM 2504 C C . TYR A 1 302 ? 26.742 -2.245 -14.718 1.00 79.81 302 TYR A C 1
ATOM 2506 O O . TYR A 1 302 ? 27.667 -2.573 -13.979 1.00 79.81 302 TYR A O 1
ATOM 2514 N N . LYS A 1 303 ? 26.387 -0.966 -14.891 1.00 82.19 303 LYS A N 1
ATOM 2515 C CA . LYS A 1 303 ? 27.120 0.148 -14.275 1.00 82.19 303 LYS A CA 1
ATOM 2516 C C . LYS A 1 303 ? 27.016 0.122 -12.751 1.00 82.19 303 LYS A C 1
ATOM 2518 O O . LYS A 1 303 ? 27.995 0.414 -12.072 1.00 82.19 303 LYS A O 1
ATOM 2523 N N . TYR A 1 304 ? 25.854 -0.255 -12.221 1.00 80.31 304 TYR A N 1
ATOM 2524 C CA . TYR A 1 304 ? 25.573 -0.222 -10.782 1.00 80.31 304 TYR A CA 1
ATOM 2525 C C . TYR A 1 304 ? 26.268 -1.325 -9.983 1.00 80.31 304 TYR A C 1
ATOM 2527 O O . TYR A 1 304 ? 26.471 -1.169 -8.784 1.00 80.31 304 TYR A O 1
ATOM 2535 N N . ILE A 1 305 ? 26.690 -2.407 -10.639 1.00 80.62 305 ILE A N 1
ATOM 2536 C CA . ILE A 1 305 ? 27.442 -3.497 -10.003 1.00 80.62 305 ILE A CA 1
ATOM 2537 C C . ILE A 1 305 ? 28.909 -3.548 -10.464 1.00 80.62 305 ILE A C 1
ATOM 2539 O O . ILE A 1 305 ? 29.500 -4.616 -10.605 1.00 80.62 305 ILE A O 1
ATOM 2543 N N . GLY A 1 306 ? 29.505 -2.385 -10.745 1.00 78.94 306 GLY A N 1
ATOM 2544 C CA . GLY A 1 306 ? 30.937 -2.283 -11.049 1.00 78.94 306 GLY A CA 1
ATOM 2545 C C . GLY A 1 306 ? 31.348 -2.821 -12.424 1.00 78.94 306 GLY A C 1
ATOM 2546 O O . GLY A 1 306 ? 32.505 -3.179 -12.615 1.00 78.94 306 GLY A O 1
ATOM 2547 N N . ASN A 1 307 ? 30.425 -2.860 -13.390 1.00 79.25 307 ASN A N 1
ATOM 2548 C CA . ASN A 1 307 ? 30.619 -3.384 -14.749 1.00 79.25 307 ASN A CA 1
ATOM 2549 C C . ASN A 1 307 ? 30.904 -4.897 -14.841 1.00 79.25 307 ASN A C 1
ATOM 2551 O O . ASN A 1 307 ? 31.360 -5.369 -15.884 1.00 79.25 307 ASN A O 1
ATOM 2555 N N . ASP A 1 308 ? 30.581 -5.681 -13.809 1.00 82.50 308 ASP A N 1
ATOM 2556 C CA . ASP A 1 308 ? 30.718 -7.141 -13.845 1.00 82.50 308 ASP A CA 1
ATOM 2557 C C . ASP A 1 308 ? 29.482 -7.814 -14.469 1.00 82.50 308 ASP A C 1
ATOM 2559 O O . ASP A 1 308 ? 28.456 -8.044 -13.831 1.00 82.50 308 ASP A O 1
ATOM 2563 N N . ARG A 1 309 ? 29.568 -8.166 -15.755 1.00 81.75 309 ARG A N 1
ATOM 2564 C CA . ARG A 1 309 ? 28.451 -8.806 -16.473 1.00 81.75 309 ARG A CA 1
ATOM 2565 C C . ARG A 1 309 ? 28.077 -10.179 -15.919 1.00 81.75 309 ARG A C 1
ATOM 2567 O O . ARG A 1 309 ? 26.896 -10.521 -15.939 1.00 81.75 309 ARG A O 1
ATOM 2574 N N . ASN A 1 310 ? 29.054 -10.961 -15.463 1.00 81.44 310 ASN A N 1
ATOM 2575 C CA . ASN A 1 310 ? 28.797 -12.304 -14.946 1.00 81.44 310 ASN A CA 1
ATOM 2576 C C . ASN A 1 310 ? 28.040 -12.203 -13.629 1.00 81.44 310 ASN A C 1
ATOM 2578 O O . ASN A 1 310 ? 27.014 -12.859 -13.462 1.00 81.44 310 ASN A O 1
ATOM 2582 N N . ARG A 1 311 ? 28.466 -11.271 -12.771 1.00 82.56 311 ARG A N 1
ATOM 2583 C CA . ARG A 1 311 ? 27.760 -10.955 -11.539 1.00 82.56 311 ARG A CA 1
ATOM 2584 C C . ARG A 1 311 ? 26.316 -10.545 -11.797 1.00 82.56 311 ARG A C 1
ATOM 2586 O O . ARG A 1 311 ? 25.426 -11.094 -11.157 1.00 82.56 311 ARG A O 1
ATOM 2593 N N . LEU A 1 312 ? 26.051 -9.649 -12.758 1.00 83.62 312 LEU A N 1
ATOM 2594 C CA . LEU A 1 312 ? 24.666 -9.246 -13.056 1.00 83.62 312 LEU A CA 1
ATOM 2595 C C . LEU A 1 312 ? 23.820 -10.433 -13.499 1.00 83.62 312 LEU A C 1
ATOM 2597 O O . LEU A 1 312 ? 22.673 -10.567 -13.082 1.00 83.62 312 LEU A O 1
ATOM 2601 N N . ASN A 1 313 ? 24.382 -11.283 -14.358 1.00 82.25 313 ASN A N 1
ATOM 2602 C CA . ASN A 1 313 ? 23.682 -12.452 -14.867 1.00 82.25 313 ASN A CA 1
ATOM 2603 C C . ASN A 1 313 ? 23.343 -13.431 -13.738 1.00 82.25 313 ASN A C 1
ATOM 2605 O O . ASN A 1 313 ? 22.232 -13.961 -13.728 1.00 82.25 313 ASN A O 1
ATOM 2609 N N . ASP A 1 314 ? 24.243 -13.621 -12.773 1.00 80.19 314 ASP A N 1
ATOM 2610 C CA . ASP A 1 314 ? 23.986 -14.439 -11.587 1.00 80.19 314 ASP A CA 1
ATOM 2611 C C . ASP A 1 314 ? 22.871 -13.841 -10.720 1.00 80.19 314 ASP A C 1
ATOM 2613 O O . ASP A 1 314 ? 21.954 -14.568 -10.328 1.00 80.19 314 ASP A O 1
ATOM 2617 N N . LEU A 1 315 ? 22.890 -12.521 -10.486 1.00 84.19 315 LEU A N 1
ATOM 2618 C CA . LEU A 1 315 ? 21.835 -11.812 -9.749 1.00 84.19 315 LEU A CA 1
ATOM 2619 C C . LEU A 1 315 ? 20.475 -11.954 -10.439 1.00 84.19 315 LEU A C 1
ATOM 2621 O O . LEU A 1 315 ? 19.491 -12.306 -9.796 1.00 84.19 315 LEU A O 1
ATOM 2625 N N . ILE A 1 316 ? 20.408 -11.715 -11.752 1.00 83.75 316 ILE A N 1
ATOM 2626 C CA . ILE A 1 316 ? 19.163 -11.828 -12.523 1.00 83.75 316 ILE A CA 1
ATOM 2627 C C . ILE A 1 316 ? 18.674 -13.274 -12.523 1.00 83.75 316 ILE A C 1
ATOM 2629 O O . ILE A 1 316 ? 17.501 -13.522 -12.262 1.00 83.75 316 ILE A O 1
ATOM 2633 N N . SER A 1 317 ? 19.555 -14.235 -12.802 1.00 81.81 317 SER A N 1
ATOM 2634 C CA . SER A 1 317 ? 19.212 -15.659 -12.822 1.00 81.81 317 SER A CA 1
ATOM 2635 C C . SER A 1 317 ? 18.637 -16.109 -11.477 1.00 81.81 317 SER A C 1
ATOM 2637 O O . SER A 1 317 ? 17.595 -16.773 -11.425 1.00 81.81 317 SER A O 1
ATOM 2639 N N . TRP A 1 318 ? 19.265 -15.674 -10.381 1.00 83.19 318 TRP A N 1
ATOM 2640 C CA . TRP A 1 318 ? 18.768 -15.900 -9.032 1.00 83.19 318 TRP A CA 1
ATOM 2641 C C . TRP A 1 318 ? 17.390 -15.267 -8.821 1.00 83.19 318 TRP A C 1
ATOM 2643 O O . TRP A 1 318 ? 16.442 -15.969 -8.468 1.00 83.19 318 TRP A O 1
ATOM 2653 N N . SER A 1 319 ? 17.247 -13.971 -9.091 1.00 85.31 319 SER A N 1
ATOM 2654 C CA . SER A 1 319 ? 16.003 -13.233 -8.858 1.00 85.31 319 SER A CA 1
ATOM 2655 C C . SER A 1 319 ? 14.835 -13.750 -9.695 1.00 85.31 319 SER A C 1
ATOM 2657 O O . SER A 1 319 ? 13.706 -13.776 -9.211 1.00 85.31 319 SER A O 1
ATOM 2659 N N . VAL A 1 320 ? 15.089 -14.206 -10.923 1.00 84.19 320 VAL A N 1
ATOM 2660 C CA . VAL A 1 320 ? 14.079 -14.838 -11.786 1.00 84.19 320 VAL A CA 1
ATOM 2661 C C . VAL A 1 320 ? 13.628 -16.173 -11.206 1.00 84.19 320 VAL A C 1
ATOM 2663 O O . VAL A 1 320 ? 12.432 -16.446 -11.155 1.00 84.19 320 VAL A O 1
ATOM 2666 N N . THR A 1 321 ? 14.564 -16.988 -10.713 1.00 81.56 321 THR A N 1
ATOM 2667 C CA . THR A 1 321 ? 14.246 -18.287 -10.092 1.00 81.56 321 THR A CA 1
ATOM 2668 C C . THR A 1 321 ? 13.315 -18.129 -8.885 1.00 81.56 321 THR A C 1
ATOM 2670 O O . THR A 1 321 ? 12.447 -18.969 -8.664 1.00 81.56 321 THR A O 1
ATOM 2673 N N . HIS A 1 322 ? 13.450 -17.027 -8.143 1.00 82.25 322 HIS A N 1
ATOM 2674 C CA . HIS A 1 322 ? 12.650 -16.737 -6.948 1.00 82.25 322 HIS A CA 1
ATOM 2675 C C . HIS A 1 322 ? 11.476 -15.787 -7.212 1.00 82.25 322 HIS A C 1
ATOM 2677 O O . HIS A 1 322 ? 10.846 -15.316 -6.268 1.00 82.25 322 HIS A O 1
ATOM 2683 N N . ASN A 1 323 ? 11.154 -15.507 -8.481 1.00 83.56 323 ASN A N 1
ATOM 2684 C CA . ASN A 1 323 ? 10.081 -14.591 -8.875 1.00 83.56 323 ASN A CA 1
ATOM 2685 C C . ASN A 1 323 ? 10.182 -13.200 -8.215 1.00 83.56 323 ASN A C 1
ATOM 2687 O O . ASN A 1 323 ? 9.159 -12.612 -7.863 1.00 83.56 323 ASN A O 1
ATOM 2691 N N . LEU A 1 324 ? 11.391 -12.673 -8.021 1.00 85.38 324 LEU A N 1
ATOM 2692 C CA . LEU A 1 324 ? 11.615 -11.271 -7.646 1.00 85.38 324 LEU A CA 1
ATOM 2693 C C . LEU A 1 324 ? 11.745 -10.372 -8.874 1.00 85.38 324 LEU A C 1
ATOM 2695 O O . LEU A 1 324 ? 11.357 -9.208 -8.827 1.00 85.38 324 LEU A O 1
ATOM 2699 N N . ILE A 1 325 ? 12.281 -10.918 -9.966 1.00 85.19 325 ILE A N 1
ATOM 2700 C CA . ILE A 1 325 ? 12.460 -10.232 -11.247 1.00 85.19 325 ILE A CA 1
ATOM 2701 C C . ILE A 1 325 ? 11.804 -11.070 -12.344 1.00 85.19 325 ILE A C 1
ATOM 2703 O O . ILE A 1 325 ? 11.947 -12.291 -12.370 1.00 85.19 325 ILE A O 1
ATOM 2707 N N . GLU A 1 326 ? 11.084 -10.421 -13.249 1.00 78.19 326 GLU A N 1
ATOM 2708 C CA . GLU A 1 326 ? 10.528 -11.041 -14.445 1.00 78.19 326 GLU A CA 1
ATOM 2709 C C . GLU A 1 326 ? 11.593 -11.132 -15.530 1.00 78.19 326 GLU A C 1
ATOM 2711 O O . GLU A 1 326 ? 12.321 -10.179 -15.819 1.00 78.19 326 GLU A O 1
ATOM 2716 N N . LYS A 1 327 ? 11.684 -12.299 -16.168 1.00 63.59 327 LYS A N 1
ATOM 2717 C CA . LYS A 1 327 ? 12.549 -12.481 -17.330 1.00 63.59 327 LYS A CA 1
ATOM 2718 C C . LYS A 1 327 ? 11.776 -12.147 -18.601 1.00 63.59 327 LYS A C 1
ATOM 2720 O O . LYS A 1 327 ? 11.357 -13.053 -19.320 1.00 63.59 327 LYS A O 1
ATOM 2725 N N . GLU A 1 328 ? 11.605 -10.863 -18.899 1.00 55.34 328 GLU A N 1
ATOM 2726 C CA . GLU A 1 328 ? 11.105 -10.444 -20.212 1.00 55.34 328 GLU A CA 1
ATOM 2727 C C . GLU A 1 328 ? 12.236 -10.314 -21.248 1.00 55.34 328 GLU A C 1
ATOM 2729 O O . GLU A 1 328 ? 13.397 -10.042 -20.939 1.00 55.34 328 GLU A O 1
ATOM 2734 N N . ARG A 1 329 ? 11.903 -10.546 -22.525 1.00 52.47 329 ARG A N 1
ATOM 2735 C CA . ARG A 1 329 ? 12.842 -10.652 -23.660 1.00 52.47 329 ARG A CA 1
ATOM 2736 C C . ARG A 1 329 ? 13.429 -9.304 -24.141 1.00 52.47 329 ARG A C 1
ATOM 2738 O O . ARG A 1 329 ? 13.952 -9.246 -25.249 1.00 52.47 329 ARG A O 1
ATOM 2745 N N . GLN A 1 330 ? 13.383 -8.233 -23.344 1.00 56.69 330 GLN A N 1
ATOM 2746 C CA . GLN A 1 330 ? 13.534 -6.850 -23.834 1.00 56.69 330 GLN A CA 1
ATOM 2747 C C . GLN A 1 330 ? 14.693 -6.029 -23.229 1.00 56.69 330 GLN A C 1
ATOM 2749 O O . GLN A 1 330 ? 14.573 -4.822 -23.098 1.00 56.69 330 GLN A O 1
ATOM 2754 N N . ARG A 1 331 ? 15.846 -6.624 -22.877 1.00 73.19 331 ARG A N 1
ATOM 2755 C CA . ARG A 1 331 ? 17.006 -5.877 -22.307 1.00 73.19 331 ARG A CA 1
ATOM 2756 C C . ARG A 1 331 ? 16.637 -4.967 -21.110 1.00 73.19 331 ARG A C 1
ATOM 2758 O O . ARG A 1 331 ? 17.281 -3.946 -20.882 1.00 73.19 331 ARG A O 1
ATOM 2765 N N . VAL A 1 332 ? 15.640 -5.356 -20.321 1.00 77.31 332 VAL A N 1
ATOM 2766 C CA . VAL A 1 332 ? 15.170 -4.648 -19.121 1.00 77.31 332 VAL A CA 1
ATOM 2767 C C . VAL A 1 332 ? 15.227 -5.606 -17.933 1.00 77.31 332 VAL A C 1
ATOM 2769 O O . VAL A 1 332 ? 15.067 -6.817 -18.088 1.00 77.31 332 VAL A O 1
ATOM 2772 N N . ILE A 1 333 ? 15.493 -5.061 -16.751 1.00 82.19 333 ILE A N 1
ATOM 2773 C CA . ILE A 1 333 ? 15.344 -5.732 -15.465 1.00 82.19 333 ILE A CA 1
ATOM 2774 C C . ILE A 1 333 ? 14.055 -5.198 -14.840 1.00 82.19 333 ILE A C 1
ATOM 2776 O O . ILE A 1 333 ? 14.009 -4.033 -14.448 1.00 82.19 333 ILE A O 1
ATOM 2780 N N . ALA A 1 334 ? 13.018 -6.030 -14.763 1.00 81.75 334 ALA A N 1
ATOM 2781 C CA . ALA A 1 334 ? 11.718 -5.667 -14.204 1.00 81.75 334 ALA A CA 1
ATOM 2782 C C . ALA A 1 334 ? 11.443 -6.480 -12.939 1.00 81.75 334 ALA A C 1
ATOM 2784 O O . ALA A 1 334 ? 11.534 -7.704 -12.960 1.00 81.75 334 ALA A O 1
ATOM 2785 N N . TYR A 1 335 ? 11.116 -5.822 -11.833 1.00 86.12 335 TYR A N 1
ATOM 2786 C CA . TYR A 1 335 ? 10.678 -6.509 -10.624 1.00 86.12 335 TYR A CA 1
ATOM 2787 C C . TYR A 1 335 ? 9.269 -7.062 -10.829 1.00 86.12 335 TYR A C 1
ATOM 2789 O O . TYR A 1 335 ? 8.404 -6.375 -11.363 1.00 86.12 335 TYR A O 1
ATOM 2797 N N . THR A 1 336 ? 9.008 -8.264 -10.314 1.00 80.38 336 THR A N 1
ATOM 2798 C CA . THR A 1 336 ? 7.648 -8.845 -10.285 1.00 80.38 336 THR A CA 1
ATOM 2799 C C . THR A 1 336 ? 6.675 -7.991 -9.475 1.00 80.38 336 THR A C 1
ATOM 2801 O O . THR A 1 336 ? 5.459 -8.084 -9.632 1.00 80.38 336 THR A O 1
ATOM 2804 N N . HIS A 1 337 ? 7.205 -7.165 -8.569 1.00 82.12 337 HIS A N 1
ATOM 2805 C CA . HIS A 1 337 ? 6.462 -6.110 -7.908 1.00 82.12 337 HIS A CA 1
ATOM 2806 C C . HIS A 1 337 ? 7.392 -4.976 -7.445 1.00 82.12 337 HIS A C 1
ATOM 2808 O O . HIS A 1 337 ? 8.406 -5.234 -6.794 1.00 82.12 337 HIS A O 1
ATOM 2814 N N . GLN A 1 338 ? 7.015 -3.714 -7.693 1.00 85.12 338 GLN A N 1
ATOM 2815 C CA . GLN A 1 338 ? 7.815 -2.525 -7.336 1.00 85.12 338 GLN A CA 1
ATOM 2816 C C . GLN A 1 338 ? 8.201 -2.476 -5.850 1.00 85.12 338 GLN A C 1
ATOM 2818 O O . GLN A 1 338 ? 9.296 -2.040 -5.513 1.00 85.12 338 GLN A O 1
ATOM 2823 N N . SER A 1 339 ? 7.357 -2.985 -4.948 1.00 89.00 339 SER A N 1
ATOM 2824 C CA . SER A 1 339 ? 7.697 -3.000 -3.519 1.00 89.00 339 SER A CA 1
ATOM 2825 C C . SER A 1 339 ? 8.924 -3.841 -3.175 1.00 89.00 339 SER A C 1
ATOM 2827 O O . SER A 1 339 ? 9.516 -3.627 -2.126 1.00 89.00 339 SER A O 1
ATOM 2829 N N . PHE A 1 340 ? 9.273 -4.843 -3.995 1.00 92.69 340 PHE A N 1
ATOM 2830 C CA . PHE A 1 340 ? 10.508 -5.598 -3.782 1.00 92.69 340 PHE A CA 1
ATOM 2831 C C . PHE A 1 340 ? 11.723 -4.720 -4.059 1.00 92.69 340 PHE A C 1
ATOM 2833 O O . PHE A 1 340 ? 12.664 -4.750 -3.275 1.00 92.69 340 PHE A O 1
ATOM 2840 N N . GLN A 1 341 ? 11.671 -3.890 -5.105 1.00 93.62 341 GLN A N 1
ATOM 2841 C CA . GLN A 1 341 ? 12.701 -2.887 -5.362 1.00 93.62 341 GLN A CA 1
ATOM 2842 C C . GLN A 1 341 ? 12.792 -1.879 -4.212 1.00 93.62 341 GLN A C 1
ATOM 2844 O O . GLN A 1 341 ? 13.886 -1.624 -3.728 1.00 93.62 341 GLN A O 1
ATOM 2849 N N . GLU A 1 342 ? 11.660 -1.332 -3.756 1.00 94.75 342 GLU A N 1
ATOM 2850 C CA . GLU A 1 342 ? 11.608 -0.348 -2.659 1.00 94.75 342 GLU A CA 1
ATOM 2851 C C . GLU A 1 342 ? 12.191 -0.931 -1.358 1.00 94.75 342 GLU A C 1
ATOM 2853 O O . GLU A 1 342 ? 13.018 -0.294 -0.706 1.00 94.75 342 GLU A O 1
ATOM 2858 N N . TYR A 1 343 ? 11.839 -2.176 -1.020 1.00 96.25 343 TYR A N 1
ATOM 2859 C CA . TYR A 1 343 ? 12.386 -2.879 0.143 1.00 96.25 343 TYR A CA 1
ATOM 2860 C C . TYR A 1 343 ? 13.882 -3.212 -0.003 1.00 96.25 343 TYR A C 1
ATOM 2862 O O . TYR A 1 343 ? 14.664 -3.046 0.931 1.00 96.25 343 TYR A O 1
ATOM 2870 N N . LEU A 1 344 ? 14.324 -3.689 -1.169 1.00 95.88 344 LEU A N 1
ATOM 2871 C CA . LEU A 1 344 ? 15.743 -3.978 -1.403 1.00 95.88 344 LEU A CA 1
ATOM 2872 C C . LEU A 1 344 ? 16.569 -2.684 -1.356 1.00 95.88 344 LEU A C 1
ATOM 2874 O O . LEU A 1 344 ? 17.611 -2.634 -0.703 1.00 95.88 344 LEU A O 1
ATOM 2878 N N . ALA A 1 345 ? 16.070 -1.610 -1.970 1.00 97.00 345 ALA A N 1
ATOM 2879 C CA . ALA A 1 345 ? 16.678 -0.288 -1.906 1.00 97.00 345 ALA A CA 1
ATOM 2880 C C . ALA A 1 345 ? 16.763 0.231 -0.465 1.00 97.00 345 ALA A C 1
ATOM 2882 O O . ALA A 1 345 ? 17.774 0.837 -0.110 1.00 97.00 345 ALA A O 1
ATOM 2883 N N . SER A 1 346 ? 15.764 -0.040 0.384 1.00 97.44 346 SER A N 1
ATOM 2884 C CA . SER A 1 346 ? 15.796 0.387 1.786 1.00 97.44 346 SER A CA 1
ATOM 2885 C C . SER A 1 346 ? 16.864 -0.339 2.595 1.00 97.44 346 SER A C 1
ATOM 2887 O O . SER A 1 346 ? 17.409 0.246 3.528 1.00 97.44 346 SER A O 1
ATOM 2889 N N . GLN A 1 347 ? 17.224 -1.577 2.229 1.00 95.69 347 GLN A N 1
ATOM 2890 C CA . GLN A 1 347 ? 18.352 -2.264 2.866 1.00 95.69 347 GLN A CA 1
ATOM 2891 C C . GLN A 1 347 ? 19.660 -1.503 2.624 1.00 95.69 347 GLN A C 1
ATOM 2893 O O . GLN A 1 347 ? 20.415 -1.290 3.567 1.00 95.69 347 GLN A O 1
ATOM 2898 N N . HIS A 1 348 ? 19.896 -1.043 1.389 1.00 96.25 348 HIS A N 1
ATOM 2899 C CA . HIS A 1 348 ? 21.085 -0.253 1.074 1.00 96.25 348 HIS A CA 1
ATOM 2900 C C . HIS A 1 348 ? 21.011 1.160 1.659 1.00 96.25 348 HIS A C 1
ATOM 2902 O O . HIS A 1 348 ? 21.986 1.609 2.254 1.00 96.25 348 HIS A O 1
ATOM 2908 N N . LEU A 1 349 ? 19.856 1.834 1.555 1.00 96.75 349 LEU A N 1
ATOM 2909 C CA . LEU A 1 349 ? 19.649 3.169 2.123 1.00 96.75 349 LEU A CA 1
ATOM 2910 C C . LEU A 1 349 ? 19.926 3.170 3.629 1.00 96.75 349 LEU A C 1
ATOM 2912 O O . LEU A 1 349 ? 20.641 4.043 4.102 1.00 96.75 349 LEU A O 1
ATOM 2916 N N . LYS A 1 350 ? 19.441 2.170 4.374 1.00 94.38 350 LYS A N 1
ATOM 2917 C CA . LYS A 1 350 ? 19.732 2.009 5.806 1.00 94.38 350 LYS A CA 1
ATOM 2918 C C . LYS A 1 350 ? 21.237 1.962 6.100 1.00 94.38 350 LYS A C 1
ATOM 2920 O O . LYS A 1 350 ? 21.661 2.495 7.116 1.00 94.38 350 LYS A O 1
ATOM 2925 N N . ASP A 1 351 ? 22.040 1.350 5.236 1.00 91.88 351 ASP A N 1
ATOM 2926 C CA . ASP A 1 351 ? 23.482 1.214 5.466 1.00 91.88 351 ASP A CA 1
ATOM 2927 C C . ASP A 1 351 ? 24.257 2.510 5.161 1.00 91.88 351 ASP A C 1
ATOM 2929 O O . ASP A 1 351 ? 25.304 2.747 5.756 1.00 91.88 351 ASP A O 1
ATOM 2933 N N . ILE A 1 352 ? 23.757 3.350 4.246 1.00 95.06 352 ILE A N 1
ATOM 2934 C CA . ILE A 1 352 ? 24.440 4.587 3.817 1.00 95.06 352 ILE A CA 1
ATOM 2935 C C . ILE A 1 352 ? 23.858 5.864 4.432 1.00 95.06 352 ILE A C 1
ATOM 2937 O O . ILE A 1 352 ? 24.533 6.888 4.449 1.00 95.06 352 ILE A O 1
ATOM 2941 N N . LEU A 1 353 ? 22.615 5.834 4.920 1.00 95.94 353 LEU A N 1
ATOM 2942 C CA . LEU A 1 353 ? 21.934 6.992 5.507 1.00 95.94 353 LEU A CA 1
ATOM 2943 C C . LEU A 1 353 ? 22.512 7.368 6.870 1.00 95.94 353 LEU A C 1
ATOM 2945 O O . LEU A 1 353 ? 22.391 8.520 7.286 1.00 95.94 353 LEU A O 1
ATOM 2949 N N . PHE A 1 354 ? 23.140 6.413 7.551 1.00 92.88 354 PHE A N 1
ATOM 2950 C CA . PHE A 1 354 ? 23.707 6.603 8.874 1.00 92.88 354 PHE A CA 1
ATOM 2951 C C . PHE A 1 354 ? 25.229 6.484 8.827 1.00 92.88 354 PHE A C 1
ATOM 2953 O O . PHE A 1 354 ? 25.777 5.503 8.329 1.00 92.88 354 PHE A O 1
ATOM 2960 N N . LYS A 1 355 ? 25.918 7.471 9.398 1.00 90.25 355 LYS A N 1
ATOM 2961 C CA . LYS A 1 355 ? 27.361 7.447 9.640 1.00 90.25 355 LYS A CA 1
ATOM 2962 C C . LYS A 1 355 ? 27.605 7.769 11.106 1.00 90.25 355 LYS A C 1
ATOM 2964 O O . LYS A 1 355 ? 27.120 8.786 11.587 1.00 90.25 355 LYS A O 1
ATOM 2969 N N . ASP A 1 356 ? 28.310 6.892 11.818 1.00 86.69 356 ASP A N 1
ATOM 2970 C CA . ASP A 1 356 ? 28.561 7.028 13.263 1.00 86.69 356 ASP A CA 1
ATOM 2971 C C . ASP A 1 356 ? 27.262 7.240 14.076 1.00 86.69 356 ASP A C 1
ATOM 2973 O O . ASP A 1 356 ? 27.201 8.054 14.994 1.00 86.69 356 ASP A O 1
ATOM 2977 N N . ASN A 1 357 ? 26.195 6.518 13.702 1.00 83.38 357 ASN A N 1
ATOM 2978 C CA . ASN A 1 357 ? 24.825 6.636 14.235 1.00 83.38 357 ASN A CA 1
ATOM 2979 C C . ASN A 1 357 ? 24.144 8.004 14.020 1.00 83.38 357 ASN A C 1
ATOM 2981 O O . ASN A 1 357 ? 23.081 8.264 14.585 1.00 83.38 357 ASN A O 1
ATOM 2985 N N . LEU A 1 358 ? 24.710 8.871 13.180 1.00 88.44 358 LEU A N 1
ATOM 2986 C CA . LEU A 1 358 ? 24.119 10.143 12.776 1.00 88.44 358 LEU A CA 1
ATOM 2987 C C . LEU A 1 358 ? 23.558 10.052 11.358 1.00 88.44 358 LEU A C 1
ATOM 2989 O O . LEU A 1 358 ? 24.152 9.438 10.475 1.00 88.44 358 LEU A O 1
ATOM 2993 N N . ILE A 1 359 ? 22.414 10.695 11.135 1.00 93.06 359 ILE A N 1
ATOM 2994 C CA . ILE A 1 359 ? 21.784 10.771 9.814 1.00 93.06 359 ILE A CA 1
ATOM 2995 C C . ILE A 1 359 ? 22.580 11.728 8.926 1.00 93.06 359 ILE A C 1
ATOM 2997 O O . ILE A 1 359 ? 22.823 12.874 9.307 1.00 93.06 359 ILE A O 1
ATOM 3001 N N . ILE A 1 360 ? 22.919 11.284 7.719 1.00 95.75 360 ILE A N 1
ATOM 3002 C CA . ILE A 1 360 ? 23.516 12.125 6.682 1.00 95.75 360 ILE A CA 1
ATOM 3003 C C . ILE A 1 360 ? 22.420 13.014 6.079 1.00 95.75 360 ILE A C 1
ATOM 3005 O O . ILE A 1 360 ? 21.661 12.578 5.214 1.00 95.75 360 ILE A O 1
ATOM 3009 N N . GLU A 1 361 ? 22.334 14.267 6.536 1.00 92.19 361 GLU A N 1
ATOM 3010 C CA . GLU A 1 361 ? 21.246 15.189 6.168 1.00 92.19 361 GLU A CA 1
ATOM 3011 C C . GLU A 1 361 ? 21.139 15.421 4.660 1.00 92.19 361 GLU A C 1
ATOM 3013 O O . GLU A 1 361 ? 20.058 15.250 4.113 1.00 92.19 361 GLU A O 1
ATOM 3018 N N . GLY A 1 362 ? 22.249 15.688 3.965 1.00 92.69 362 GLY A N 1
ATOM 3019 C CA . GLY A 1 362 ? 22.206 15.937 2.519 1.00 92.69 362 GLY A CA 1
ATOM 3020 C C . GLY A 1 362 ? 21.689 14.747 1.697 1.00 92.69 362 GLY A C 1
ATOM 3021 O O . GLY A 1 362 ? 21.059 14.938 0.659 1.00 92.69 362 GLY A O 1
ATOM 3022 N N . LEU A 1 363 ? 21.900 13.508 2.164 1.00 94.12 363 LEU A N 1
ATOM 3023 C CA . LEU A 1 363 ? 21.320 12.327 1.517 1.00 94.12 363 LEU A CA 1
ATOM 3024 C C . LEU A 1 363 ? 19.822 12.212 1.819 1.00 94.12 363 LEU A C 1
ATOM 3026 O O . LEU A 1 363 ? 19.046 11.905 0.915 1.00 94.12 363 LEU A O 1
ATOM 3030 N N . LEU A 1 364 ? 19.417 12.467 3.068 1.00 94.25 364 LEU A N 1
ATOM 3031 C CA . LEU A 1 364 ? 18.005 12.485 3.446 1.00 94.25 364 LEU A CA 1
ATOM 3032 C C . LEU A 1 364 ? 17.236 13.541 2.643 1.00 94.25 364 LEU A C 1
ATOM 3034 O O . LEU A 1 364 ? 16.199 13.221 2.076 1.00 94.25 364 LEU A O 1
ATOM 3038 N N . GLU A 1 365 ? 17.764 14.761 2.540 1.00 91.19 365 GLU A N 1
ATOM 3039 C CA . GLU A 1 365 ? 17.171 15.857 1.766 1.00 91.19 365 GLU A CA 1
ATOM 3040 C C . GLU A 1 365 ? 16.997 15.482 0.295 1.00 91.19 365 GLU A C 1
ATOM 3042 O O . GLU A 1 365 ? 15.897 15.609 -0.236 1.00 91.19 365 GLU A O 1
ATOM 3047 N N . LYS A 1 366 ? 18.030 14.907 -0.336 1.00 89.06 366 LYS A N 1
ATOM 3048 C CA . LYS A 1 366 ? 17.947 14.406 -1.719 1.00 89.06 366 LYS A CA 1
ATOM 3049 C C . LYS A 1 366 ? 16.863 13.334 -1.891 1.00 89.06 366 LYS A C 1
ATOM 3051 O O . LYS A 1 366 ? 16.219 13.262 -2.936 1.00 89.06 366 LYS A O 1
ATOM 3056 N N . CYS A 1 367 ? 16.671 12.474 -0.889 1.00 89.69 367 CYS A N 1
ATOM 3057 C CA . CYS A 1 367 ? 15.609 11.469 -0.930 1.00 89.69 367 CYS A CA 1
ATOM 3058 C C . CYS A 1 367 ? 14.223 12.108 -0.753 1.00 89.69 367 CYS A C 1
ATOM 3060 O O . CYS A 1 367 ? 13.286 11.709 -1.432 1.00 89.69 367 CYS A O 1
ATOM 3062 N N . LEU A 1 368 ? 14.096 13.106 0.123 1.00 86.62 368 LEU A N 1
ATOM 3063 C CA . LEU A 1 368 ? 12.835 13.800 0.404 1.00 86.62 368 LEU A CA 1
ATOM 3064 C C . LEU A 1 368 ? 12.422 14.796 -0.689 1.00 86.62 368 LEU A C 1
ATOM 3066 O O . LEU A 1 368 ? 11.250 15.150 -0.763 1.00 86.62 368 LEU A O 1
ATOM 3070 N N . GLU A 1 369 ? 13.349 15.216 -1.554 1.00 81.69 369 GLU A N 1
ATOM 3071 C CA . GLU A 1 369 ? 13.071 16.099 -2.695 1.00 81.69 369 GLU A CA 1
ATOM 3072 C C . GLU A 1 369 ? 12.028 15.498 -3.654 1.00 81.69 369 GLU A C 1
ATOM 3074 O O . GLU A 1 369 ? 11.221 16.219 -4.239 1.00 81.69 369 GLU A O 1
ATOM 3079 N N . TYR A 1 370 ? 12.003 14.166 -3.786 1.00 75.50 370 TYR A N 1
ATOM 3080 C CA . TYR A 1 370 ? 11.107 13.459 -4.697 1.00 75.50 370 TYR A CA 1
ATOM 3081 C C . TYR A 1 370 ? 10.383 12.306 -3.998 1.00 75.50 370 TYR A C 1
ATOM 3083 O O . TYR A 1 370 ? 11.009 11.407 -3.440 1.00 75.50 370 TYR A O 1
ATOM 3091 N N . ARG A 1 371 ? 9.060 12.228 -4.184 1.00 76.69 371 ARG A N 1
ATOM 3092 C CA . ARG A 1 371 ? 8.176 11.205 -3.580 1.00 76.69 371 ARG A CA 1
ATOM 3093 C C . ARG A 1 371 ? 8.480 9.752 -3.996 1.00 76.69 371 ARG A C 1
ATOM 3095 O O . ARG A 1 371 ? 7.951 8.810 -3.414 1.00 76.69 371 ARG A O 1
ATOM 3102 N N . ARG A 1 372 ? 9.362 9.533 -4.983 1.00 78.44 372 ARG A N 1
ATOM 3103 C CA . ARG A 1 372 ? 9.842 8.196 -5.405 1.00 78.44 372 ARG A CA 1
ATOM 3104 C C . ARG A 1 372 ? 10.540 7.412 -4.287 1.00 78.44 372 ARG A C 1
ATOM 3106 O O . ARG A 1 372 ? 10.636 6.191 -4.374 1.00 78.44 372 ARG A O 1
ATOM 3113 N N . TRP A 1 373 ? 11.031 8.101 -3.256 1.00 89.81 373 TRP A N 1
ATOM 3114 C CA . TRP A 1 373 ? 11.697 7.482 -2.111 1.00 89.81 373 TRP A CA 1
ATOM 3115 C C . TRP A 1 373 ? 10.767 7.185 -0.937 1.00 89.81 373 TRP A C 1
ATOM 3117 O O . TRP A 1 373 ? 11.207 6.493 -0.023 1.00 89.81 373 TRP A O 1
ATOM 3127 N N . ASP A 1 374 ? 9.513 7.648 -0.948 1.00 89.25 374 ASP A N 1
ATOM 3128 C CA . ASP A 1 374 ? 8.596 7.556 0.197 1.00 89.25 374 ASP A CA 1
ATOM 3129 C C . ASP A 1 374 ? 8.531 6.139 0.780 1.00 89.25 374 ASP A C 1
ATOM 3131 O O . ASP A 1 374 ? 8.805 5.928 1.959 1.00 89.25 374 ASP A O 1
ATOM 3135 N N . GLU A 1 375 ? 8.233 5.142 -0.057 1.00 89.69 375 GLU A N 1
ATOM 3136 C CA . GLU A 1 375 ? 8.122 3.744 0.377 1.00 89.69 375 GLU A CA 1
ATOM 3137 C C . GLU A 1 375 ? 9.472 3.181 0.840 1.00 89.69 375 GLU A C 1
ATOM 3139 O O . GLU A 1 375 ? 9.530 2.459 1.833 1.00 89.69 375 GLU A O 1
ATOM 3144 N N . THR A 1 376 ? 10.572 3.554 0.181 1.00 95.69 376 THR A N 1
ATOM 3145 C CA . THR A 1 376 ? 11.931 3.168 0.589 1.00 95.69 376 THR A CA 1
ATOM 3146 C C . THR A 1 376 ? 12.278 3.739 1.969 1.00 95.69 376 THR A C 1
ATOM 3148 O O . THR A 1 376 ? 12.865 3.044 2.800 1.00 95.69 376 THR A O 1
ATOM 3151 N N . ILE A 1 377 ? 11.892 4.985 2.258 1.00 96.69 377 ILE A N 1
ATOM 3152 C CA . ILE A 1 377 ? 12.086 5.637 3.561 1.00 96.69 377 ILE A CA 1
ATOM 3153 C C . ILE A 1 377 ? 11.209 4.966 4.625 1.00 96.69 377 ILE A C 1
ATOM 3155 O O . ILE A 1 377 ? 11.697 4.637 5.708 1.00 96.69 377 ILE A O 1
ATOM 3159 N N . VAL A 1 378 ? 9.942 4.693 4.303 1.00 95.69 378 VAL A N 1
ATOM 3160 C CA . VAL A 1 378 ? 8.997 3.990 5.183 1.00 95.69 378 VAL A CA 1
ATOM 3161 C C . VAL A 1 378 ? 9.520 2.593 5.542 1.00 95.69 378 VAL A C 1
ATOM 3163 O O . VAL A 1 378 ? 9.567 2.239 6.723 1.00 95.69 378 VAL A O 1
ATOM 3166 N N . PHE A 1 379 ? 10.015 1.826 4.563 1.00 96.62 379 PHE A N 1
ATOM 3167 C CA . PHE A 1 379 ? 10.679 0.547 4.823 1.00 96.62 379 PHE A CA 1
ATOM 3168 C C . PHE A 1 379 ? 11.949 0.710 5.658 1.00 96.62 379 PHE A C 1
ATOM 3170 O O . PHE A 1 379 ? 12.154 -0.063 6.592 1.00 96.62 379 PHE A O 1
ATOM 3177 N N . THR A 1 380 ? 12.772 1.726 5.381 1.00 97.50 380 THR A N 1
ATOM 3178 C CA . THR A 1 380 ? 13.993 2.003 6.158 1.00 97.50 380 THR A CA 1
ATOM 3179 C C . THR A 1 380 ? 13.658 2.178 7.638 1.00 97.50 380 THR A C 1
ATOM 3181 O O . THR A 1 380 ? 14.266 1.521 8.481 1.00 97.50 380 THR A O 1
ATOM 3184 N N . VAL A 1 381 ? 12.633 2.974 7.964 1.00 97.19 381 VAL A N 1
ATOM 3185 C CA . VAL A 1 381 ? 12.147 3.143 9.344 1.00 97.19 381 VAL A CA 1
ATOM 3186 C C . VAL A 1 381 ? 11.659 1.819 9.935 1.00 97.19 381 VAL A C 1
ATOM 3188 O O . VAL A 1 381 ? 12.039 1.475 11.054 1.00 97.19 381 VAL A O 1
ATOM 3191 N N . GLY A 1 382 ? 10.862 1.048 9.190 1.00 94.88 382 GLY A N 1
ATOM 3192 C CA . GLY A 1 382 ? 10.333 -0.237 9.654 1.00 94.88 382 GLY A CA 1
ATOM 3193 C C . GLY A 1 382 ? 11.396 -1.324 9.867 1.00 94.88 382 GLY A C 1
ATOM 3194 O O . GLY A 1 382 ? 11.186 -2.246 10.663 1.00 94.88 382 GLY A O 1
ATOM 3195 N N . MET A 1 383 ? 12.538 -1.229 9.184 1.00 94.12 383 MET A N 1
ATOM 3196 C CA . MET A 1 383 ? 13.663 -2.164 9.283 1.00 94.12 383 MET A CA 1
ATOM 3197 C C . MET A 1 383 ? 14.621 -1.862 10.440 1.00 94.12 383 MET A C 1
ATOM 3199 O O . MET A 1 383 ? 15.326 -2.764 10.892 1.00 94.12 383 MET A O 1
ATOM 3203 N N . LEU A 1 384 ? 14.685 -0.617 10.913 1.00 93.88 384 LEU A N 1
ATOM 3204 C CA . LEU A 1 384 ? 15.613 -0.230 11.973 1.00 93.88 384 LEU A CA 1
ATOM 3205 C C . LEU A 1 384 ? 15.303 -0.976 13.279 1.00 93.88 384 LEU A C 1
ATOM 3207 O O . LEU A 1 384 ? 14.176 -0.981 13.774 1.00 93.88 384 LEU A O 1
ATOM 3211 N N . VAL A 1 385 ? 16.333 -1.621 13.831 1.00 87.00 385 VAL A N 1
ATOM 3212 C CA . VAL A 1 385 ? 16.263 -2.315 15.128 1.00 87.00 385 VAL A CA 1
ATOM 3213 C C . VAL A 1 385 ? 16.366 -1.312 16.280 1.00 87.00 385 VAL A C 1
ATOM 3215 O O . VAL A 1 385 ? 15.708 -1.475 17.307 1.00 87.00 385 VAL A O 1
ATOM 3218 N N . ASP A 1 386 ? 17.162 -0.256 16.098 1.00 88.19 386 ASP A N 1
ATOM 3219 C CA . ASP A 1 386 ? 17.293 0.832 17.063 1.00 88.19 386 ASP A CA 1
ATOM 3220 C C . ASP A 1 386 ? 16.116 1.810 16.941 1.00 88.19 386 ASP A C 1
ATOM 3222 O O . ASP A 1 386 ? 15.989 2.583 15.984 1.00 88.19 386 ASP A O 1
ATOM 3226 N N . ASN A 1 387 ? 15.258 1.778 17.958 1.00 90.19 387 ASN A N 1
ATOM 3227 C CA . ASN A 1 387 ? 14.085 2.633 18.039 1.00 90.19 387 ASN A CA 1
ATOM 3228 C C . ASN A 1 387 ? 14.427 4.123 18.200 1.00 90.19 387 ASN A C 1
ATOM 3230 O O . ASN A 1 387 ? 13.608 4.956 17.817 1.00 90.19 387 ASN A O 1
ATOM 3234 N N . GLU A 1 388 ? 15.588 4.486 18.752 1.00 93.06 388 GLU A N 1
ATOM 3235 C CA . GLU A 1 388 ? 15.999 5.889 18.875 1.00 93.06 388 GLU A CA 1
ATOM 3236 C C . GLU A 1 388 ? 16.524 6.437 17.542 1.00 93.06 388 GLU A C 1
ATOM 3238 O O . GLU A 1 388 ? 16.188 7.567 17.178 1.00 93.06 388 GLU A O 1
ATOM 3243 N N . MET A 1 389 ? 17.243 5.632 16.748 1.00 93.56 389 MET A N 1
ATOM 3244 C CA . MET A 1 389 ? 17.615 6.024 15.378 1.00 93.56 389 MET A CA 1
ATOM 3245 C C . MET A 1 389 ? 16.382 6.197 14.487 1.00 93.56 389 MET A C 1
ATOM 3247 O O . MET A 1 389 ? 16.237 7.222 13.818 1.00 93.56 389 MET A O 1
ATOM 3251 N N . ALA A 1 390 ? 15.453 5.237 14.522 1.00 95.44 390 ALA A N 1
ATOM 3252 C CA . ALA A 1 390 ? 14.196 5.339 13.784 1.00 95.44 390 ALA A CA 1
ATOM 3253 C C . ALA A 1 390 ? 13.368 6.552 14.235 1.00 95.44 390 ALA A C 1
ATOM 3255 O O . ALA A 1 390 ? 12.816 7.269 13.400 1.00 95.44 390 ALA A O 1
ATOM 3256 N N . LYS A 1 391 ? 13.338 6.837 15.544 1.00 95.69 391 LYS A N 1
ATOM 3257 C CA . LYS A 1 391 ? 12.691 8.036 16.081 1.00 95.69 391 LYS A CA 1
ATOM 3258 C C . LYS A 1 391 ? 13.314 9.320 15.556 1.00 95.69 391 LYS A C 1
ATOM 3260 O O . LYS A 1 391 ? 12.583 10.182 15.076 1.00 95.69 391 LYS A O 1
ATOM 3265 N N . THR A 1 392 ? 14.637 9.421 15.604 1.00 94.88 392 THR A N 1
ATOM 3266 C CA . THR A 1 392 ? 15.375 10.587 15.104 1.00 94.88 392 THR A CA 1
ATOM 3267 C C . THR A 1 392 ? 15.102 10.817 13.616 1.00 94.88 392 THR A C 1
ATOM 3269 O O . THR A 1 392 ? 14.908 11.956 13.191 1.00 94.88 392 THR A O 1
ATOM 3272 N N . LEU A 1 393 ? 15.026 9.743 12.821 1.00 96.62 393 LEU A N 1
ATOM 3273 C CA . LEU A 1 393 ? 14.688 9.826 11.400 1.00 96.62 393 LEU A CA 1
ATOM 3274 C C . LEU A 1 393 ? 13.265 10.356 11.183 1.00 96.62 393 LEU A C 1
ATOM 3276 O O . LEU A 1 393 ? 13.090 11.306 10.424 1.00 96.62 393 LEU A O 1
ATOM 3280 N N . ILE A 1 394 ? 12.266 9.816 11.890 1.00 97.19 394 ILE A N 1
ATOM 3281 C CA . ILE A 1 394 ? 10.882 10.313 11.816 1.00 97.19 394 ILE A CA 1
ATOM 3282 C C . ILE A 1 394 ? 10.822 11.795 12.210 1.00 97.19 394 ILE A C 1
ATOM 3284 O O . ILE A 1 394 ? 10.243 12.591 11.478 1.00 97.19 394 ILE A O 1
ATOM 3288 N N . GLU A 1 395 ? 11.452 12.192 13.321 1.00 94.88 395 GLU A N 1
ATOM 3289 C CA . GLU A 1 395 ? 11.474 13.586 13.795 1.00 94.88 395 GLU A CA 1
ATOM 3290 C C . GLU A 1 395 ? 12.108 14.552 12.781 1.00 94.88 395 GLU A C 1
ATOM 3292 O O . GLU A 1 395 ? 11.659 15.694 12.666 1.00 94.88 395 GLU A O 1
ATOM 3297 N N . LYS A 1 396 ? 13.117 14.110 12.014 1.00 95.06 396 LYS A N 1
ATOM 3298 C CA . LYS A 1 396 ? 13.652 14.898 10.895 1.00 95.06 396 LYS A CA 1
ATOM 3299 C C . LYS A 1 396 ? 12.649 15.005 9.749 1.00 95.06 396 LYS A C 1
ATOM 3301 O O . LYS A 1 396 ? 12.418 16.116 9.286 1.00 95.06 396 LYS A O 1
ATOM 3306 N N . ILE A 1 397 ? 12.027 13.898 9.333 1.00 95.19 397 ILE A N 1
ATOM 3307 C CA . ILE A 1 397 ? 11.061 13.875 8.218 1.00 95.19 397 ILE A CA 1
ATOM 3308 C C . ILE A 1 397 ? 9.862 14.792 8.494 1.00 95.19 397 ILE A C 1
ATOM 3310 O O . ILE A 1 397 ? 9.424 15.478 7.578 1.00 95.19 397 ILE A O 1
ATOM 3314 N N . VAL A 1 398 ? 9.388 14.888 9.746 1.00 93.69 398 VAL A N 1
ATOM 3315 C CA . VAL A 1 398 ? 8.275 15.787 10.136 1.00 93.69 398 VAL A CA 1
ATOM 3316 C C . VAL A 1 398 ? 8.493 17.230 9.666 1.00 93.69 398 VAL A C 1
ATOM 3318 O O . VAL A 1 398 ? 7.525 17.916 9.351 1.00 93.69 398 VAL A O 1
ATOM 3321 N N . LYS A 1 399 ? 9.747 17.698 9.607 1.00 89.31 399 LYS A N 1
ATOM 3322 C CA . LYS A 1 399 ? 10.081 19.066 9.180 1.00 89.31 399 LYS A CA 1
ATOM 3323 C C . LYS A 1 399 ? 9.882 19.307 7.680 1.00 89.31 399 LYS A C 1
ATOM 3325 O O . LYS A 1 399 ? 9.782 20.462 7.283 1.00 89.31 399 LYS A O 1
ATOM 3330 N N . TYR A 1 400 ? 9.846 18.245 6.877 1.00 89.12 400 TYR A N 1
ATOM 3331 C CA . TYR A 1 400 ? 9.730 18.306 5.419 1.00 89.12 400 TYR A CA 1
ATOM 3332 C C . TYR A 1 400 ? 8.350 17.828 4.954 1.00 89.12 400 TYR A C 1
ATOM 3334 O O . TYR A 1 400 ? 7.714 18.488 4.139 1.00 89.12 400 TYR A O 1
ATOM 3342 N N . ASP A 1 401 ? 7.869 16.702 5.491 1.00 89.25 401 ASP A N 1
ATOM 3343 C CA . ASP A 1 401 ? 6.610 16.080 5.082 1.00 89.25 401 ASP A CA 1
ATOM 3344 C C . ASP A 1 401 ? 5.919 15.395 6.274 1.00 89.25 401 ASP A C 1
ATOM 3346 O O . ASP A 1 401 ? 6.316 14.324 6.749 1.00 89.25 401 ASP A O 1
ATOM 3350 N N . LEU A 1 402 ? 4.845 16.029 6.753 1.00 91.38 402 LEU A N 1
ATOM 3351 C CA . LEU A 1 402 ? 4.028 15.553 7.870 1.00 91.38 402 LEU A CA 1
ATOM 3352 C C . LEU A 1 402 ? 3.406 14.175 7.593 1.00 91.38 402 LEU A C 1
ATOM 3354 O O . LEU A 1 402 ? 3.338 13.329 8.490 1.00 91.38 402 LEU A O 1
ATOM 3358 N N . TYR A 1 403 ? 2.933 13.944 6.367 1.00 89.31 403 TYR A N 1
ATOM 3359 C CA . TYR A 1 403 ? 2.212 12.724 6.020 1.00 89.31 403 TYR A CA 1
ATOM 3360 C C . TYR A 1 403 ? 3.173 11.556 5.856 1.00 89.31 403 TYR A C 1
ATOM 3362 O O . TYR A 1 403 ? 2.908 10.486 6.406 1.00 89.31 403 TYR A O 1
ATOM 3370 N N . LEU A 1 404 ? 4.317 11.766 5.195 1.00 90.44 404 LEU A N 1
ATOM 3371 C CA . LEU A 1 404 ? 5.372 10.757 5.112 1.00 90.44 404 LEU A CA 1
ATOM 3372 C C . LEU A 1 404 ? 5.883 10.382 6.507 1.00 90.44 404 LEU A C 1
ATOM 3374 O O . LEU A 1 404 ? 6.015 9.199 6.813 1.00 90.44 404 LEU A O 1
ATOM 3378 N N . ALA A 1 405 ? 6.088 11.361 7.394 1.00 95.62 405 ALA A N 1
ATOM 3379 C CA . ALA A 1 405 ? 6.466 11.082 8.778 1.00 95.62 405 ALA A CA 1
ATOM 3380 C C . ALA A 1 405 ? 5.425 10.217 9.505 1.00 95.62 405 ALA A C 1
ATOM 3382 O O . ALA A 1 405 ? 5.783 9.300 10.247 1.00 95.62 405 ALA A O 1
ATOM 3383 N N . GLY A 1 406 ? 4.136 10.469 9.278 1.00 94.19 406 GLY A N 1
ATOM 3384 C CA . GLY A 1 406 ? 3.069 9.640 9.826 1.00 94.19 406 GLY A CA 1
ATOM 3385 C C . GLY A 1 406 ? 3.011 8.231 9.218 1.00 94.19 406 GLY A C 1
ATOM 3386 O O . GLY A 1 406 ? 2.773 7.271 9.951 1.00 94.19 406 GLY A O 1
ATOM 3387 N N . LEU A 1 407 ? 3.293 8.069 7.918 1.00 92.38 407 LEU A N 1
ATOM 3388 C CA . LEU A 1 407 ? 3.451 6.747 7.293 1.00 92.38 407 LEU A CA 1
ATOM 3389 C C . LEU A 1 407 ? 4.613 5.971 7.925 1.00 92.38 407 LEU A C 1
ATOM 3391 O O . LEU A 1 407 ? 4.451 4.806 8.284 1.00 92.38 407 LEU A O 1
ATOM 3395 N N . CYS A 1 408 ? 5.752 6.633 8.138 1.00 96.00 408 CYS A N 1
ATOM 3396 C CA . CYS A 1 408 ? 6.897 6.071 8.849 1.00 96.00 408 CYS A CA 1
ATOM 3397 C C . CYS A 1 408 ? 6.540 5.671 10.288 1.00 96.00 408 CYS A C 1
ATOM 3399 O O . CYS A 1 408 ? 6.950 4.609 10.755 1.00 96.00 408 CYS A O 1
ATOM 3401 N N . LEU A 1 409 ? 5.734 6.477 10.989 1.00 94.94 409 LEU A N 1
ATOM 3402 C CA . LEU A 1 409 ? 5.238 6.138 12.324 1.00 94.94 409 LEU A CA 1
ATOM 3403 C C . LEU A 1 409 ? 4.351 4.879 12.312 1.00 94.94 409 LEU A C 1
ATOM 3405 O O . LEU A 1 409 ? 4.401 4.095 13.260 1.00 94.94 409 LEU A O 1
ATOM 3409 N N . GLY A 1 410 ? 3.593 4.650 11.236 1.00 90.50 410 GLY A N 1
ATOM 3410 C CA . GLY A 1 410 ? 2.825 3.419 11.017 1.00 90.50 410 GLY A CA 1
ATOM 3411 C C . GLY A 1 410 ? 3.693 2.158 10.907 1.00 90.50 410 GLY A C 1
ATOM 3412 O O . GLY A 1 410 ? 3.275 1.093 11.354 1.00 90.50 410 GLY A O 1
ATOM 3413 N N . GLU A 1 411 ? 4.927 2.275 10.411 1.00 91.75 411 GLU A N 1
ATOM 3414 C CA . GLU A 1 411 ? 5.906 1.175 10.377 1.00 91.75 411 GLU A CA 1
ATOM 3415 C C . GLU A 1 411 ? 6.825 1.139 11.611 1.00 91.75 411 GLU A C 1
ATOM 3417 O O . GLU A 1 411 ? 7.563 0.175 11.812 1.00 91.75 411 GLU A O 1
ATOM 3422 N N . PHE A 1 412 ? 6.799 2.153 12.474 1.00 93.56 412 PHE A N 1
ATOM 3423 C CA . PHE A 1 412 ? 7.677 2.220 13.640 1.00 93.56 412 PHE A CA 1
ATOM 3424 C C . PHE A 1 412 ? 7.356 1.115 14.662 1.00 93.56 412 PHE A C 1
ATOM 3426 O O . PHE A 1 412 ? 6.218 0.996 15.126 1.00 93.56 412 PHE A O 1
ATOM 3433 N N . LYS A 1 413 ? 8.386 0.339 15.039 1.00 89.88 413 LYS A N 1
ATOM 3434 C CA . LYS A 1 413 ? 8.312 -0.795 15.986 1.00 89.88 413 LYS A CA 1
ATOM 3435 C C . LYS A 1 413 ? 8.315 -0.370 17.463 1.00 89.88 413 LYS A C 1
ATOM 3437 O O . LYS A 1 413 ? 8.003 -1.181 18.334 1.00 89.88 413 LYS A O 1
ATOM 3442 N N . GLY A 1 414 ? 8.719 0.865 17.763 1.00 89.69 414 GLY A N 1
ATOM 3443 C CA . GLY A 1 414 ? 8.847 1.366 19.130 1.00 89.69 414 GLY A CA 1
ATOM 3444 C C . GLY A 1 414 ? 7.561 1.975 19.700 1.00 89.69 414 GLY A C 1
ATOM 3445 O O . GLY A 1 414 ? 6.477 1.899 19.127 1.00 89.69 414 GLY A O 1
ATOM 3446 N N . LYS A 1 415 ? 7.685 2.632 20.862 1.00 90.00 415 LYS A N 1
ATOM 3447 C CA . LYS A 1 415 ? 6.556 3.299 21.533 1.00 90.00 415 LYS A CA 1
ATOM 3448 C C . LYS A 1 415 ? 6.149 4.578 20.793 1.00 90.00 415 LYS A C 1
ATOM 3450 O O . LYS A 1 415 ? 6.838 5.595 20.887 1.00 90.00 415 LYS A O 1
ATOM 3455 N N . ARG A 1 416 ? 4.999 4.539 20.119 1.00 91.12 416 ARG A N 1
ATOM 3456 C CA . ARG A 1 416 ? 4.427 5.662 19.350 1.00 91.12 416 ARG A CA 1
ATOM 3457 C C . ARG A 1 416 ? 3.949 6.830 20.221 1.00 91.12 416 ARG A C 1
ATOM 3459 O O . ARG A 1 416 ? 3.930 7.965 19.755 1.00 91.12 416 ARG A O 1
ATOM 3466 N N . SER A 1 417 ? 3.727 6.590 21.515 1.00 87.50 417 SER A N 1
ATOM 3467 C CA . SER A 1 417 ? 3.423 7.612 22.531 1.00 87.50 417 SER A CA 1
ATOM 3468 C C . SER A 1 417 ? 4.467 8.731 22.644 1.00 87.50 417 SER A C 1
ATOM 3470 O O . SER A 1 417 ? 4.189 9.791 23.207 1.00 87.50 417 SER A O 1
ATOM 3472 N N . LYS A 1 418 ? 5.676 8.525 22.103 1.00 91.06 418 LYS A N 1
ATOM 3473 C CA . LYS A 1 418 ? 6.726 9.548 22.000 1.00 91.06 418 LYS A CA 1
ATOM 3474 C C . LYS A 1 418 ? 6.441 10.612 20.923 1.00 91.06 418 LYS A C 1
ATOM 3476 O O . LYS A 1 418 ? 7.040 11.678 20.978 1.00 91.06 418 LYS A O 1
ATOM 3481 N N . PHE A 1 419 ? 5.507 10.378 19.996 1.00 95.00 419 PHE A N 1
ATOM 3482 C CA . PHE A 1 419 ? 5.211 11.253 18.850 1.00 95.00 419 PHE A CA 1
ATOM 3483 C C . PHE A 1 419 ? 3.908 12.044 19.013 1.00 95.00 419 PHE A C 1
ATOM 3485 O O . PHE A 1 419 ? 3.177 12.270 18.048 1.00 95.00 419 PHE A O 1
ATOM 3492 N N . LYS A 1 420 ? 3.602 12.496 20.236 1.00 92.62 420 LYS A N 1
ATOM 3493 C CA . LYS A 1 420 ? 2.352 13.226 20.525 1.00 92.62 420 LYS A CA 1
ATOM 3494 C C . LYS A 1 420 ? 2.154 14.442 19.622 1.00 92.62 420 LYS A C 1
ATOM 3496 O O . LYS A 1 420 ? 1.033 14.680 19.194 1.00 92.62 420 LYS A O 1
ATOM 3501 N N . GLY A 1 421 ? 3.226 15.183 19.326 1.00 93.19 421 GLY A N 1
ATOM 3502 C CA . GLY A 1 421 ? 3.182 16.346 18.435 1.00 93.19 421 GLY A CA 1
ATOM 3503 C C . GLY A 1 421 ? 2.708 15.985 17.026 1.00 93.19 421 GLY A C 1
ATOM 3504 O O . GLY A 1 421 ? 1.721 16.543 16.563 1.00 93.19 421 GLY A O 1
ATOM 3505 N N . LEU A 1 422 ? 3.350 14.992 16.400 1.00 95.19 422 LEU A N 1
ATOM 3506 C CA . LEU A 1 422 ? 2.987 14.488 15.071 1.00 95.19 422 LEU A CA 1
ATOM 3507 C C . LEU A 1 422 ? 1.547 13.955 15.038 1.00 95.19 422 LEU A C 1
ATOM 3509 O O . LEU A 1 422 ? 0.768 14.346 14.176 1.00 95.19 422 LEU A O 1
ATOM 3513 N N . ILE A 1 423 ? 1.168 13.113 16.005 1.00 94.12 423 ILE A N 1
ATOM 3514 C CA . ILE A 1 423 ? -0.190 12.552 16.081 1.00 94.12 423 ILE A CA 1
ATOM 3515 C C . ILE A 1 423 ? -1.232 13.664 16.237 1.00 94.12 423 ILE A C 1
ATOM 3517 O O . ILE A 1 423 ? -2.245 13.656 15.545 1.00 94.12 423 ILE A O 1
ATOM 3521 N N . ASN A 1 424 ? -0.996 14.629 17.128 1.00 92.38 424 ASN A N 1
ATOM 3522 C CA . ASN A 1 424 ? -1.934 15.727 17.333 1.00 92.38 424 ASN A CA 1
ATOM 3523 C C . ASN A 1 424 ? -2.056 16.603 16.079 1.00 92.38 424 ASN A C 1
ATOM 3525 O O . ASN A 1 424 ? -3.155 17.045 15.770 1.00 92.38 424 ASN A O 1
ATOM 3529 N N . GLU A 1 425 ? -0.967 16.832 15.345 1.00 93.62 425 GLU A N 1
ATOM 3530 C CA . GLU A 1 425 ? -1.010 17.609 14.105 1.00 93.62 425 GLU A CA 1
ATOM 3531 C C . GLU A 1 425 ? -1.775 16.875 12.992 1.00 93.62 425 GLU A C 1
ATOM 3533 O O . GLU A 1 425 ? -2.602 17.479 12.314 1.00 93.62 425 GLU A O 1
ATOM 3538 N N . LEU A 1 426 ? -1.602 15.556 12.867 1.00 92.75 426 LEU A N 1
ATOM 3539 C CA . LEU A 1 426 ? -2.416 14.733 11.966 1.00 92.75 426 LEU A CA 1
ATOM 3540 C C . LEU A 1 426 ? -3.902 14.760 12.354 1.00 92.75 426 LEU A C 1
ATOM 3542 O O . LEU A 1 426 ? -4.759 14.875 11.484 1.00 92.75 426 LEU A O 1
ATOM 3546 N N . LEU A 1 427 ? -4.216 14.699 13.652 1.00 91.44 427 LEU A N 1
ATOM 3547 C CA . LEU A 1 427 ? -5.592 14.773 14.156 1.00 91.44 427 LEU A CA 1
ATOM 3548 C C . LEU A 1 427 ? -6.244 16.140 13.917 1.00 91.44 427 LEU A C 1
ATOM 3550 O O . LEU A 1 427 ? -7.436 16.189 13.631 1.00 91.44 427 LEU A O 1
ATOM 3554 N N . LYS A 1 428 ? -5.488 17.242 14.005 1.00 90.12 428 LYS A N 1
ATOM 3555 C CA . LYS A 1 428 ? -5.997 18.578 13.648 1.00 90.12 428 LYS A CA 1
ATOM 3556 C C . LYS A 1 428 ? -6.380 18.688 12.177 1.00 90.12 428 LYS A C 1
ATOM 3558 O O . LYS A 1 428 ? -7.258 19.473 11.866 1.00 90.12 428 LYS A O 1
ATOM 3563 N N . ASN A 1 429 ? -5.697 17.931 11.319 1.00 88.56 429 ASN A N 1
ATOM 3564 C CA . ASN A 1 429 ? -5.902 17.916 9.875 1.00 88.56 429 ASN A CA 1
ATOM 3565 C C . ASN A 1 429 ? -6.765 16.722 9.423 1.00 88.56 429 ASN A C 1
ATOM 3567 O O . ASN A 1 429 ? -6.719 16.351 8.252 1.00 88.56 429 ASN A O 1
ATOM 3571 N N . ILE A 1 430 ? -7.513 16.072 10.326 1.00 85.69 430 ILE A N 1
ATOM 3572 C CA . ILE A 1 430 ? -8.263 14.830 10.047 1.00 85.69 430 ILE A CA 1
ATOM 3573 C C . ILE A 1 430 ? -9.306 14.982 8.924 1.00 85.69 430 ILE A C 1
ATOM 3575 O O . ILE A 1 430 ? -9.754 13.994 8.345 1.00 85.69 430 ILE A O 1
ATOM 3579 N N . GLU A 1 431 ? -9.699 16.211 8.591 1.00 78.88 431 GLU A N 1
ATOM 3580 C CA . GLU A 1 431 ? -10.526 16.549 7.434 1.00 78.88 431 GLU A CA 1
ATOM 3581 C C . GLU A 1 431 ? -9.847 16.295 6.090 1.00 78.88 431 GLU A C 1
ATOM 3583 O O . GLU A 1 431 ? -10.544 16.062 5.098 1.00 78.88 431 GLU A O 1
ATOM 3588 N N . LYS A 1 432 ? -8.512 16.308 6.059 1.00 81.19 432 LYS A N 1
ATOM 3589 C CA . LYS A 1 432 ? -7.718 15.994 4.877 1.00 81.19 432 LYS A CA 1
ATOM 3590 C C . LYS A 1 432 ? -7.623 14.486 4.718 1.00 81.19 432 LYS A C 1
ATOM 3592 O O . LYS A 1 432 ? -7.286 13.746 5.644 1.00 81.19 432 LYS A O 1
ATOM 3597 N N . VAL A 1 433 ? -7.872 14.033 3.498 1.00 72.56 433 VAL A N 1
ATOM 3598 C CA . VAL A 1 433 ? -7.889 12.613 3.132 1.00 72.56 433 VAL A CA 1
ATOM 3599 C C . VAL A 1 433 ? -6.548 11.947 3.441 1.00 72.56 433 VAL A C 1
ATOM 3601 O O . VAL A 1 433 ? -6.525 10.834 3.966 1.00 72.56 433 VAL A O 1
ATOM 3604 N N . ASP A 1 434 ? -5.437 12.644 3.197 1.00 76.56 434 ASP A N 1
ATOM 3605 C CA . ASP A 1 434 ? -4.090 12.159 3.508 1.00 76.56 434 ASP A CA 1
ATOM 3606 C C . ASP A 1 434 ? -3.877 11.946 5.005 1.00 76.56 434 ASP A C 1
ATOM 3608 O O . ASP A 1 434 ? -3.431 10.872 5.410 1.00 76.56 434 ASP A O 1
ATOM 3612 N N . ALA A 1 435 ? -4.264 12.918 5.837 1.00 86.75 435 ALA A N 1
ATOM 3613 C CA . ALA A 1 435 ? -4.164 12.796 7.288 1.00 86.75 435 ALA A CA 1
ATOM 3614 C C . ALA A 1 435 ? -4.967 11.592 7.786 1.00 86.75 435 ALA A C 1
ATOM 3616 O O . ALA A 1 435 ? -4.454 10.760 8.532 1.00 86.75 435 ALA A O 1
ATOM 3617 N N . LEU A 1 436 ? -6.206 11.451 7.314 1.00 83.75 436 LEU A N 1
ATOM 3618 C CA . LEU A 1 436 ? -7.076 10.338 7.665 1.00 83.75 436 LEU A CA 1
ATOM 3619 C C . LEU A 1 436 ? -6.476 8.983 7.260 1.00 83.75 436 LEU A C 1
ATOM 3621 O O . LEU A 1 436 ? -6.461 8.053 8.063 1.00 83.75 436 LEU A O 1
ATOM 3625 N N . ASN A 1 437 ? -5.936 8.869 6.044 1.00 81.19 437 ASN A N 1
ATOM 3626 C CA . ASN A 1 437 ? -5.282 7.645 5.570 1.00 81.19 437 ASN A CA 1
ATOM 3627 C C . ASN A 1 437 ? -4.049 7.290 6.415 1.00 81.19 437 ASN A C 1
ATOM 3629 O O . ASN A 1 437 ? -3.826 6.121 6.733 1.00 81.19 437 ASN A O 1
ATOM 3633 N N . VAL A 1 438 ? -3.258 8.293 6.795 1.00 88.94 438 VAL A N 1
ATOM 3634 C CA . VAL A 1 438 ? -2.088 8.124 7.662 1.00 88.94 438 VAL A CA 1
ATOM 3635 C C . VAL A 1 438 ? -2.505 7.663 9.061 1.00 88.94 438 VAL A C 1
ATOM 3637 O O . VAL A 1 438 ? -1.942 6.704 9.582 1.00 88.94 438 VAL A O 1
ATOM 3640 N N . LEU A 1 439 ? -3.532 8.279 9.652 1.00 90.94 439 LEU A N 1
ATOM 3641 C CA . LEU A 1 439 ? -4.071 7.887 10.958 1.00 90.94 439 LEU A CA 1
ATOM 3642 C C . LEU A 1 439 ? -4.591 6.442 10.948 1.00 90.94 439 LEU A C 1
ATOM 3644 O O . LEU A 1 439 ? -4.329 5.693 11.887 1.00 90.94 439 LEU A O 1
ATOM 3648 N N . VAL A 1 440 ? -5.253 6.022 9.865 1.00 84.69 440 VAL A N 1
ATOM 3649 C CA . VAL A 1 440 ? -5.702 4.631 9.671 1.00 84.69 440 VAL A CA 1
ATOM 3650 C C . VAL A 1 440 ? -4.523 3.655 9.579 1.00 84.69 440 VAL A C 1
ATOM 3652 O O . VAL A 1 440 ? -4.637 2.531 10.053 1.00 84.69 440 VAL A O 1
ATOM 3655 N N . LYS A 1 441 ? -3.378 4.063 9.017 1.00 84.94 441 LYS A N 1
ATOM 3656 C CA . LYS A 1 441 ? -2.159 3.234 9.005 1.00 84.94 441 LYS A CA 1
ATOM 3657 C C . LYS A 1 441 ? -1.452 3.177 10.361 1.00 84.94 441 LYS A C 1
ATOM 3659 O O . LYS A 1 441 ? -0.777 2.194 10.647 1.00 84.94 441 LYS A O 1
ATOM 3664 N N . ILE A 1 442 ? -1.591 4.210 11.195 1.00 89.44 442 ILE A N 1
ATOM 3665 C CA . ILE A 1 442 ? -1.056 4.203 12.561 1.00 89.44 442 ILE A CA 1
ATOM 3666 C C . ILE A 1 442 ? -1.924 3.297 13.444 1.00 89.44 442 ILE A C 1
ATOM 3668 O O . ILE A 1 442 ? -1.392 2.361 14.025 1.00 89.44 442 ILE A O 1
ATOM 3672 N N . ALA A 1 443 ? -3.229 3.570 13.541 1.00 85.25 443 ALA A N 1
ATOM 3673 C CA . ALA A 1 443 ? -4.271 2.766 14.204 1.00 85.25 443 ALA A CA 1
ATOM 3674 C C . ALA A 1 443 ? -3.879 1.998 15.489 1.00 85.25 443 ALA A C 1
ATOM 3676 O O . ALA A 1 443 ? -4.405 0.916 15.757 1.00 85.25 443 ALA A O 1
ATOM 3677 N N . ASP A 1 444 ? -2.981 2.544 16.310 1.00 86.75 444 ASP A N 1
ATOM 3678 C CA . ASP A 1 444 ? -2.597 1.915 17.568 1.00 86.75 444 ASP A CA 1
ATOM 3679 C C . ASP A 1 444 ? -3.634 2.194 18.662 1.00 86.75 444 ASP A C 1
ATOM 3681 O O . ASP A 1 444 ? -4.547 3.011 18.513 1.00 86.75 444 ASP A O 1
ATOM 3685 N N . SER A 1 445 ? -3.513 1.495 19.792 1.00 87.12 445 SER A N 1
ATOM 3686 C CA . SER A 1 445 ? -4.480 1.641 20.878 1.00 87.12 445 SER A CA 1
ATOM 3687 C C . SER A 1 445 ? -4.560 3.070 21.418 1.00 87.12 445 SER A C 1
ATOM 3689 O O . SER A 1 445 ? -5.646 3.501 21.778 1.00 87.12 445 SER A O 1
ATOM 3691 N N . GLU A 1 446 ? -3.448 3.809 21.472 1.00 89.69 446 GLU A N 1
ATOM 3692 C CA . GLU A 1 446 ? -3.444 5.189 21.978 1.00 89.69 446 GLU A CA 1
ATOM 3693 C C . GLU A 1 446 ? -4.154 6.148 21.016 1.00 89.69 446 GLU A C 1
ATOM 3695 O O . GLU A 1 446 ? -4.934 6.999 21.451 1.00 89.69 446 GLU A O 1
ATOM 3700 N N . LEU A 1 447 ? -3.928 6.005 19.709 1.00 91.88 447 LEU A N 1
ATOM 3701 C CA . LEU A 1 447 ? -4.632 6.777 18.696 1.00 91.88 447 LEU A CA 1
ATOM 3702 C C . LEU A 1 447 ? -6.132 6.469 18.704 1.00 91.88 447 LEU A C 1
ATOM 3704 O O . LEU A 1 447 ? -6.935 7.392 18.588 1.00 91.88 447 LEU A O 1
ATOM 3708 N N . ILE A 1 448 ? -6.516 5.202 18.879 1.00 92.06 448 ILE A N 1
ATOM 3709 C CA . ILE A 1 448 ? -7.926 4.809 18.995 1.00 92.06 448 ILE A CA 1
ATOM 3710 C C . ILE A 1 448 ? -8.591 5.534 20.174 1.00 92.06 448 ILE A C 1
ATOM 3712 O O . ILE A 1 448 ? -9.646 6.133 19.984 1.00 92.06 448 ILE A O 1
ATOM 3716 N N . GLU A 1 449 ? -7.960 5.573 21.352 1.00 92.00 449 GLU A N 1
ATOM 3717 C CA . GLU A 1 449 ? -8.489 6.320 22.508 1.00 92.00 449 GLU A CA 1
ATOM 3718 C C . GLU A 1 449 ? -8.583 7.830 22.235 1.00 92.00 449 GLU A C 1
ATOM 3720 O O . GLU A 1 449 ? -9.549 8.492 22.619 1.00 92.00 449 GLU A O 1
ATOM 3725 N N . LYS A 1 450 ? -7.602 8.409 21.530 1.00 92.62 450 LYS A N 1
ATOM 3726 C CA . LYS A 1 450 ? -7.658 9.821 21.114 1.00 92.62 450 LYS A CA 1
ATOM 3727 C C . LYS A 1 450 ? -8.835 10.088 20.175 1.00 92.62 450 LYS A C 1
ATOM 3729 O O . LYS A 1 450 ? -9.552 11.060 20.387 1.00 92.62 450 LYS A O 1
ATOM 3734 N N . LEU A 1 451 ? -9.055 9.234 19.176 1.00 93.00 451 LEU A N 1
ATOM 3735 C CA . LEU A 1 451 ? -10.188 9.344 18.254 1.00 93.00 451 LEU A CA 1
ATOM 3736 C C . LEU A 1 451 ? -11.527 9.174 18.986 1.00 93.00 451 LEU A C 1
ATOM 3738 O O . LEU A 1 451 ? -12.447 9.946 18.738 1.00 93.00 451 LEU A O 1
ATOM 3742 N N . ILE A 1 452 ? -11.623 8.238 19.935 1.00 92.25 452 ILE A N 1
ATOM 3743 C CA . ILE A 1 452 ? -12.812 8.064 20.783 1.00 92.25 452 ILE A CA 1
ATOM 3744 C C . ILE A 1 452 ? -13.127 9.351 21.555 1.00 92.25 452 ILE A C 1
ATOM 3746 O O . ILE A 1 452 ? -14.267 9.806 21.552 1.00 92.25 452 ILE A O 1
ATOM 3750 N N . ASN A 1 453 ? -12.121 9.983 22.162 1.00 91.06 453 ASN A N 1
ATOM 3751 C CA . ASN A 1 453 ? -12.315 11.247 22.874 1.00 91.06 453 ASN A CA 1
ATOM 3752 C C . ASN A 1 453 ? -12.722 12.400 21.940 1.00 91.06 453 ASN A C 1
ATOM 3754 O O . ASN A 1 453 ? -13.476 13.281 22.347 1.00 91.06 453 ASN A O 1
ATOM 3758 N N . LEU A 1 454 ? -12.265 12.387 20.684 1.00 90.38 454 LEU A N 1
ATOM 3759 C CA . LEU A 1 454 ? -12.637 13.386 19.678 1.00 90.38 454 LEU A CA 1
ATOM 3760 C C . LEU A 1 454 ? -14.083 13.252 19.182 1.00 90.38 454 LEU A C 1
ATOM 3762 O O . LEU A 1 454 ? -14.598 14.221 18.629 1.00 90.38 454 LEU A O 1
ATOM 3766 N N . LEU A 1 455 ? -14.755 12.114 19.400 1.00 88.00 455 LEU A N 1
ATOM 3767 C CA . LEU A 1 455 ? -16.158 11.935 19.005 1.00 88.00 455 LEU A CA 1
ATOM 3768 C C . LEU A 1 455 ? -17.083 12.995 19.615 1.00 88.00 455 LEU A C 1
ATOM 3770 O O . LEU A 1 455 ? -18.059 13.374 18.982 1.00 88.00 455 LEU A O 1
ATOM 3774 N N . LYS A 1 456 ? -16.768 13.482 20.821 1.00 84.00 456 LYS A N 1
ATOM 3775 C CA . LYS A 1 456 ? -17.588 14.451 21.566 1.00 84.00 456 LYS A CA 1
ATOM 3776 C C . LYS A 1 456 ? -17.249 15.919 21.273 1.00 84.00 456 LYS A C 1
ATOM 3778 O O . LYS A 1 456 ? -17.816 16.807 21.898 1.00 84.00 456 LYS A O 1
ATOM 3783 N N . ASN A 1 457 ? -16.309 16.182 20.367 1.00 83.00 457 ASN A N 1
ATOM 3784 C CA . ASN A 1 457 ? -15.872 17.535 20.022 1.00 83.00 457 ASN A CA 1
ATOM 3785 C C . ASN A 1 457 ? -16.483 18.001 18.693 1.00 83.00 457 ASN A C 1
ATOM 3787 O O . ASN A 1 457 ? -17.012 17.208 17.912 1.00 83.00 457 ASN A O 1
ATOM 3791 N N . VAL A 1 458 ? -16.350 19.299 18.401 1.00 71.56 458 VAL A N 1
ATOM 3792 C CA . VAL A 1 458 ? -16.721 19.870 17.097 1.00 71.56 458 VAL A CA 1
ATOM 3793 C C . VAL A 1 458 ? -16.007 19.102 15.979 1.00 71.56 458 VAL A C 1
ATOM 3795 O O . VAL A 1 458 ? -14.783 18.985 15.975 1.00 71.56 458 VAL A O 1
ATOM 3798 N N . GLY A 1 459 ? -16.778 18.555 15.035 1.00 69.25 459 GLY A N 1
ATOM 3799 C CA . GLY A 1 459 ? -16.249 17.719 13.952 1.00 69.25 459 GLY A CA 1
ATOM 3800 C C . GLY A 1 459 ? -16.062 16.234 14.299 1.00 69.25 459 GLY A C 1
ATOM 3801 O O . GLY A 1 459 ? -15.415 15.522 13.528 1.00 69.25 459 GLY A O 1
ATOM 3802 N N . GLY A 1 460 ? -16.649 15.747 15.400 1.00 79.19 460 GLY A N 1
ATOM 3803 C CA . GLY A 1 460 ? -16.567 14.354 15.864 1.00 79.19 460 GLY A CA 1
ATOM 3804 C C . GLY A 1 460 ? -16.961 13.287 14.833 1.00 79.19 460 GLY A C 1
ATOM 3805 O O . GLY A 1 460 ? -16.447 12.169 14.877 1.00 79.19 460 GLY A O 1
ATOM 3806 N N . TRP A 1 461 ? -17.764 13.633 13.820 1.00 78.38 461 TRP A N 1
ATOM 3807 C CA . TRP A 1 461 ? -18.086 12.745 12.696 1.00 78.38 461 TRP A CA 1
ATOM 3808 C C . TRP A 1 461 ? -16.843 12.268 11.918 1.00 78.38 461 TRP A C 1
ATOM 3810 O O . TRP A 1 461 ? -16.843 11.166 11.373 1.00 78.38 461 TRP A O 1
ATOM 3820 N N . ARG A 1 462 ? -15.748 13.045 11.894 1.00 79.50 462 ARG A N 1
ATOM 3821 C CA . ARG A 1 462 ? -14.480 12.637 11.255 1.00 79.50 462 ARG A CA 1
ATOM 3822 C C . ARG A 1 462 ? -13.720 11.612 12.080 1.00 79.50 462 ARG A C 1
ATOM 3824 O O . ARG A 1 462 ? -13.127 10.688 11.528 1.00 79.50 462 ARG A O 1
ATOM 3831 N N . ALA A 1 463 ? -13.762 11.756 13.403 1.00 86.31 463 ALA A N 1
ATOM 3832 C CA . ALA A 1 463 ? -13.236 10.740 14.300 1.00 86.31 463 ALA A CA 1
ATOM 3833 C C . ALA A 1 463 ? -14.045 9.441 14.168 1.00 86.31 463 ALA A C 1
ATOM 3835 O O . ALA A 1 463 ? -13.455 8.363 14.118 1.00 86.31 463 ALA A O 1
ATOM 3836 N N . ALA A 1 464 ? -15.368 9.542 13.996 1.00 85.31 464 ALA A N 1
ATOM 3837 C CA . ALA A 1 464 ? -16.208 8.395 13.670 1.00 85.31 464 ALA A CA 1
ATOM 3838 C C . ALA A 1 464 ? -15.797 7.749 12.332 1.00 85.31 464 ALA A C 1
ATOM 3840 O O . ALA A 1 464 ? -15.633 6.529 12.293 1.00 85.31 464 ALA A O 1
ATOM 3841 N N . ASP A 1 465 ? -15.564 8.522 11.261 1.00 80.88 465 ASP A N 1
ATOM 3842 C CA . ASP A 1 465 ? -15.100 7.979 9.968 1.00 80.88 465 ASP A CA 1
ATOM 3843 C C . ASP A 1 465 ? -13.742 7.265 10.105 1.00 80.88 465 ASP A C 1
ATOM 3845 O O . ASP A 1 465 ? -13.581 6.124 9.665 1.00 80.88 465 ASP A O 1
ATOM 3849 N N . ALA A 1 466 ? -12.780 7.874 10.808 1.00 84.69 466 ALA A N 1
ATOM 3850 C CA . ALA A 1 466 ? -11.487 7.252 11.099 1.00 84.69 466 ALA A CA 1
ATOM 3851 C C . ALA A 1 466 ? -11.639 5.922 11.847 1.00 84.69 466 ALA A C 1
ATOM 3853 O O . ALA A 1 466 ? -11.078 4.910 11.425 1.00 84.69 466 ALA A O 1
ATOM 3854 N N . LEU A 1 467 ? -12.444 5.892 12.914 1.00 87.75 467 LEU A N 1
ATOM 3855 C CA . LEU A 1 467 ? -12.724 4.675 13.680 1.00 87.75 467 LEU A CA 1
ATOM 3856 C C . LEU A 1 467 ? -13.423 3.605 12.829 1.00 87.75 467 LEU A C 1
ATOM 3858 O O . LEU A 1 467 ? -13.144 2.419 13.001 1.00 87.75 467 LEU A O 1
ATOM 3862 N N . GLY A 1 468 ? -14.265 3.997 11.871 1.00 79.19 468 GLY A N 1
ATOM 3863 C CA . GLY A 1 468 ? -14.913 3.083 10.925 1.00 79.19 468 GLY A CA 1
ATOM 3864 C C . GLY A 1 468 ? -13.947 2.482 9.919 1.00 79.19 468 GLY A C 1
ATOM 3865 O O . GLY A 1 468 ? -13.977 1.271 9.665 1.00 79.19 468 GLY A O 1
ATOM 3866 N N . LYS A 1 469 ? -13.034 3.301 9.390 1.00 78.12 469 LYS A N 1
ATOM 3867 C CA . LYS A 1 469 ? -11.947 2.846 8.515 1.00 78.12 469 LYS A CA 1
ATOM 3868 C C . LYS A 1 469 ? -11.004 1.899 9.250 1.00 78.12 469 LYS A C 1
ATOM 3870 O O . LYS A 1 469 ? -10.728 0.831 8.710 1.00 78.12 469 LYS A O 1
ATOM 3875 N N . ILE A 1 470 ? -10.638 2.215 10.494 1.00 82.44 470 ILE A N 1
ATOM 3876 C CA . ILE A 1 470 ? -9.879 1.322 11.385 1.00 82.44 470 ILE A CA 1
ATOM 3877 C C . ILE A 1 470 ? -10.671 0.034 11.660 1.00 82.44 470 ILE A C 1
ATOM 3879 O O . ILE A 1 470 ? -10.125 -1.060 11.597 1.00 82.44 470 ILE A O 1
ATOM 3883 N N . GLY A 1 471 ? -11.980 0.136 11.902 1.00 78.81 471 GLY A N 1
ATOM 3884 C CA . GLY A 1 471 ? -12.855 -1.018 12.120 1.00 78.81 471 GLY A CA 1
ATOM 3885 C C . GLY A 1 471 ? -12.656 -1.711 13.471 1.00 78.81 471 GLY A C 1
ATOM 3886 O O . GLY A 1 471 ? -12.884 -2.912 13.571 1.00 78.81 471 GLY A O 1
ATOM 3887 N N . THR A 1 472 ? -12.192 -0.987 14.492 1.00 82.88 472 THR A N 1
ATOM 3888 C CA . THR A 1 472 ? -11.896 -1.563 15.813 1.00 82.88 472 THR A CA 1
ATOM 3889 C C . THR A 1 472 ? -13.159 -1.800 16.640 1.00 82.88 472 THR A C 1
ATOM 3891 O O . THR A 1 472 ? -13.999 -0.913 16.783 1.00 82.88 472 THR A O 1
ATOM 3894 N N . GLU A 1 473 ? -13.261 -2.975 17.267 1.00 85.88 473 GLU A N 1
ATOM 3895 C CA . GLU A 1 473 ? -14.337 -3.304 18.215 1.00 85.88 473 GLU A CA 1
ATOM 3896 C C . GLU A 1 473 ? -14.372 -2.355 19.417 1.00 85.88 473 GLU A C 1
ATOM 3898 O O . GLU A 1 473 ? -15.443 -2.081 19.953 1.00 85.88 473 GLU A O 1
ATOM 3903 N N . LYS A 1 474 ? -13.221 -1.783 19.798 1.00 88.31 474 LYS A N 1
ATOM 3904 C CA . LYS A 1 474 ? -13.132 -0.814 20.902 1.00 88.31 474 LYS A CA 1
ATOM 3905 C C . LYS A 1 474 ? -13.964 0.447 20.665 1.00 88.31 474 LYS A C 1
ATOM 3907 O O . LYS A 1 474 ? -14.313 1.126 21.622 1.00 88.31 474 LYS A O 1
ATOM 3912 N N . ALA A 1 475 ? -14.280 0.765 19.410 1.00 89.88 475 ALA A N 1
ATOM 3913 C CA . ALA A 1 475 ? -15.087 1.928 19.071 1.00 89.88 475 ALA A CA 1
ATOM 3914 C C . ALA A 1 475 ? -16.594 1.687 19.250 1.00 89.88 475 ALA A C 1
ATOM 3916 O O . ALA A 1 475 ? -17.339 2.657 19.310 1.00 89.88 475 ALA A O 1
ATOM 3917 N N . ILE A 1 476 ? -17.057 0.433 19.356 1.00 91.50 476 ILE A N 1
ATOM 3918 C CA . ILE A 1 476 ? -18.491 0.102 19.368 1.00 91.50 476 ILE A CA 1
ATOM 3919 C C . ILE A 1 476 ? -19.220 0.793 20.523 1.00 91.50 476 ILE A C 1
ATOM 3921 O O . ILE A 1 476 ? -20.197 1.500 20.287 1.00 91.50 476 ILE A O 1
ATOM 3925 N N . ASP A 1 477 ? -18.744 0.615 21.756 1.00 91.69 477 ASP A N 1
ATOM 3926 C CA . ASP A 1 477 ? -19.410 1.177 22.936 1.00 91.69 477 ASP A CA 1
ATOM 3927 C C . ASP A 1 477 ? -19.405 2.716 22.929 1.00 91.69 477 ASP A C 1
ATOM 3929 O O . ASP A 1 477 ? -20.472 3.304 23.115 1.00 91.69 477 ASP A O 1
ATOM 3933 N N . PRO A 1 478 ? -18.276 3.395 22.632 1.00 92.19 478 PRO A N 1
ATOM 3934 C CA . PRO A 1 478 ? -18.275 4.842 22.447 1.00 92.19 478 PRO A CA 1
ATOM 3935 C C . PRO A 1 478 ? -19.236 5.343 21.366 1.00 92.19 478 PRO A C 1
ATOM 3937 O O . PRO A 1 478 ? -19.911 6.346 21.577 1.00 92.19 478 PRO A O 1
ATOM 3940 N N . LEU A 1 479 ? -19.323 4.661 20.220 1.00 90.94 479 LEU A N 1
ATOM 3941 C CA . LEU A 1 479 ? -20.215 5.062 19.129 1.00 90.94 479 LEU A CA 1
ATOM 3942 C C . LEU A 1 479 ? -21.691 4.867 19.499 1.00 90.94 479 LEU A C 1
ATOM 3944 O O . LEU A 1 479 ? -22.512 5.713 19.160 1.00 90.94 479 LEU A O 1
ATOM 3948 N N . ILE A 1 480 ? -22.031 3.797 20.227 1.00 89.81 480 ILE A N 1
ATOM 3949 C CA . ILE A 1 480 ? -23.384 3.600 20.770 1.00 89.81 480 ILE A CA 1
ATOM 3950 C C . ILE A 1 480 ? -23.725 4.716 21.762 1.00 89.81 480 ILE A C 1
ATOM 3952 O O . ILE A 1 480 ? -24.805 5.290 21.670 1.00 89.81 480 ILE A O 1
ATOM 3956 N N . ALA A 1 481 ? -22.800 5.081 22.653 1.00 89.50 481 ALA A N 1
ATOM 3957 C CA . ALA A 1 481 ? -23.021 6.178 23.593 1.00 89.50 481 ALA A CA 1
ATOM 3958 C C . ALA A 1 481 ? -23.266 7.514 22.869 1.00 89.50 481 ALA A C 1
ATOM 3960 O O . ALA A 1 481 ? -24.158 8.262 23.252 1.00 89.50 481 ALA A O 1
ATOM 3961 N N . VAL A 1 482 ? -22.522 7.790 21.791 1.00 88.50 482 VAL A N 1
ATOM 3962 C CA . VAL A 1 482 ? -22.738 8.964 20.927 1.00 88.50 482 VAL A CA 1
ATOM 3963 C C . VAL A 1 482 ? -24.118 8.927 20.266 1.00 88.50 482 VAL A C 1
ATOM 3965 O O . VAL A 1 482 ? -24.766 9.961 20.167 1.00 88.50 482 VAL A O 1
ATOM 3968 N N . LEU A 1 483 ? -24.597 7.756 19.835 1.00 85.81 483 LEU A N 1
ATOM 3969 C CA . LEU A 1 483 ? -25.938 7.614 19.257 1.00 85.81 483 LEU A CA 1
ATOM 3970 C C . LEU A 1 483 ? -27.069 7.877 20.259 1.00 85.81 483 LEU A C 1
ATOM 3972 O O . LEU A 1 483 ? -28.102 8.436 19.871 1.00 85.81 483 LEU A O 1
ATOM 3976 N N . GLU A 1 484 ? -26.888 7.443 21.507 1.00 85.38 484 GLU A N 1
ATOM 3977 C CA . GLU A 1 484 ? -27.854 7.600 22.601 1.00 85.38 484 GLU A CA 1
ATOM 3978 C C . GLU A 1 484 ? -27.877 9.014 23.188 1.00 85.38 484 GLU A C 1
ATOM 3980 O O . GLU A 1 484 ? -28.887 9.419 23.770 1.00 85.38 484 GLU A O 1
ATOM 3985 N N . ASP A 1 485 ? -26.789 9.763 23.025 1.00 86.12 485 ASP A N 1
ATOM 3986 C CA . ASP A 1 485 ? -26.664 11.130 23.505 1.00 86.12 485 ASP A CA 1
ATOM 3987 C C . ASP A 1 485 ? -27.567 12.070 22.689 1.00 86.12 485 ASP A C 1
ATOM 3989 O O . ASP A 1 485 ? -27.384 12.278 21.487 1.00 86.12 485 ASP A O 1
ATOM 3993 N N . LYS A 1 486 ? -28.597 12.606 23.349 1.00 80.44 486 LYS A N 1
ATOM 3994 C CA . LYS A 1 486 ? -29.596 13.488 22.732 1.00 80.44 486 LYS A CA 1
ATOM 3995 C C . LYS A 1 486 ? -29.087 14.909 22.531 1.00 80.44 486 LYS A C 1
ATOM 3997 O O . LYS A 1 486 ? -29.624 15.600 21.673 1.00 80.44 486 LYS A O 1
ATOM 4002 N N . ASP A 1 487 ? -28.084 15.311 23.305 1.00 82.94 487 ASP A N 1
ATOM 4003 C CA . ASP A 1 487 ? -27.470 16.635 23.214 1.00 82.94 487 ASP A CA 1
ATOM 4004 C C . ASP A 1 487 ? -26.371 16.656 22.140 1.00 82.94 487 ASP A C 1
ATOM 4006 O O . ASP A 1 487 ? -25.843 17.711 21.786 1.00 82.94 487 ASP A O 1
ATOM 4010 N N . MET A 1 488 ? -26.031 15.482 21.601 1.00 82.69 488 MET A N 1
ATOM 4011 C CA . MET A 1 488 ? -25.065 15.332 20.531 1.00 82.69 488 MET A CA 1
ATOM 4012 C C . MET A 1 488 ? -25.626 15.807 19.194 1.00 82.69 488 MET A C 1
ATOM 4014 O O . MET A 1 488 ? -26.742 15.463 18.797 1.00 82.69 488 MET A O 1
ATOM 4018 N N . ASP A 1 489 ? -24.780 16.525 18.463 1.00 80.44 489 ASP A N 1
ATOM 4019 C CA . ASP A 1 489 ? -25.047 16.981 17.107 1.00 80.44 489 ASP A CA 1
ATOM 4020 C C . ASP A 1 489 ? -25.509 15.833 16.188 1.00 80.44 489 ASP A C 1
ATOM 4022 O O . ASP A 1 489 ? -24.931 14.738 16.166 1.00 80.44 489 ASP A O 1
ATOM 4026 N N . GLU A 1 490 ? -26.565 16.086 15.413 1.00 78.50 490 GLU A N 1
ATOM 4027 C CA . GLU A 1 490 ? -27.202 15.076 14.568 1.00 78.50 490 GLU A CA 1
ATOM 4028 C C . GLU A 1 490 ? -26.242 14.515 13.509 1.00 78.50 490 GLU A C 1
ATOM 4030 O O . GLU A 1 490 ? -26.275 13.313 13.228 1.00 78.50 490 GLU A O 1
ATOM 4035 N N . PHE A 1 491 ? -25.311 15.326 12.991 1.00 74.12 491 PHE A N 1
ATOM 4036 C CA . PHE A 1 491 ? -24.296 14.854 12.048 1.00 74.12 491 PHE A CA 1
ATOM 4037 C C . PHE A 1 491 ? -23.292 13.915 12.718 1.00 74.12 491 PHE A C 1
ATOM 4039 O O . PHE A 1 491 ? -22.875 12.923 12.115 1.00 74.12 491 PHE A O 1
ATOM 4046 N N . VAL A 1 492 ? -22.911 14.186 13.969 1.00 76.12 492 VAL A N 1
ATOM 4047 C CA . VAL A 1 492 ? -22.041 13.294 14.752 1.00 76.12 492 VAL A CA 1
ATOM 4048 C C . VAL A 1 492 ? -22.745 11.964 15.035 1.00 76.12 492 VAL A C 1
ATOM 4050 O O . VAL A 1 492 ? -22.135 10.904 14.871 1.00 76.12 492 VAL A O 1
ATOM 4053 N N . ARG A 1 493 ? -24.042 11.993 15.365 1.00 82.75 493 ARG A N 1
ATOM 4054 C CA . ARG A 1 493 ? -24.865 10.785 15.550 1.00 82.75 493 ARG A CA 1
ATOM 4055 C C . ARG A 1 493 ? -25.009 9.995 14.247 1.00 82.75 493 ARG A C 1
ATOM 4057 O O . ARG A 1 493 ? -24.787 8.786 14.240 1.00 82.75 493 ARG A O 1
ATOM 4064 N N . GLY A 1 494 ? -25.293 10.658 13.126 1.00 78.19 494 GLY A N 1
ATOM 4065 C CA . GLY A 1 494 ? -25.345 10.020 11.807 1.00 78.19 494 GLY A CA 1
ATOM 4066 C C . GLY A 1 494 ? -24.009 9.401 11.390 1.00 78.19 494 GLY A C 1
ATOM 4067 O O . GLY A 1 494 ? -23.973 8.263 10.920 1.00 78.19 494 GLY A O 1
ATOM 4068 N N . GLY A 1 495 ? -22.899 10.095 11.658 1.00 77.75 495 GLY A N 1
ATOM 4069 C CA . GLY A 1 495 ? -21.551 9.558 11.484 1.00 77.75 495 GLY A CA 1
ATOM 4070 C C . GLY A 1 495 ? -21.311 8.309 12.333 1.00 77.75 495 GLY A C 1
ATOM 4071 O O . GLY A 1 495 ? -20.805 7.312 11.825 1.00 77.75 495 GLY A O 1
ATOM 4072 N N . ALA A 1 496 ? -21.735 8.315 13.600 1.00 83.62 496 ALA A N 1
ATOM 4073 C CA . ALA A 1 496 ? -21.611 7.156 14.478 1.00 83.62 496 ALA A CA 1
ATOM 4074 C C . ALA A 1 496 ? -22.431 5.948 13.993 1.00 83.62 496 ALA A C 1
ATOM 4076 O O . ALA A 1 496 ? -21.922 4.826 14.010 1.00 83.62 496 ALA A O 1
ATOM 4077 N N . ALA A 1 497 ? -23.655 6.167 13.499 1.00 84.00 497 ALA A N 1
ATOM 4078 C CA . ALA A 1 497 ? -24.489 5.118 12.908 1.00 84.00 497 ALA A CA 1
ATOM 4079 C C . ALA A 1 497 ? -23.816 4.503 11.672 1.00 84.00 497 ALA A C 1
ATOM 4081 O O . ALA A 1 497 ? -23.642 3.286 11.596 1.00 84.00 497 ALA A O 1
ATOM 4082 N N . TYR A 1 498 ? -23.359 5.345 10.742 1.00 78.75 498 TYR A N 1
ATOM 4083 C CA . TYR A 1 498 ? -22.640 4.906 9.546 1.00 78.75 498 TYR A CA 1
ATOM 4084 C C . TYR A 1 498 ? -21.373 4.109 9.895 1.00 78.75 498 TYR A C 1
ATOM 4086 O O . TYR A 1 498 ? -21.091 3.049 9.328 1.00 78.75 498 TYR A O 1
ATOM 4094 N N . THR A 1 499 ? -20.619 4.581 10.883 1.00 82.44 499 THR A N 1
ATOM 4095 C CA . THR A 1 499 ? -19.428 3.897 11.379 1.00 82.44 499 THR A CA 1
ATOM 4096 C C . THR A 1 499 ? -19.756 2.544 12.002 1.00 82.44 499 THR A C 1
ATOM 4098 O O . THR A 1 499 ? -19.046 1.573 11.737 1.00 82.44 499 THR A O 1
ATOM 4101 N N . LEU A 1 500 ? -20.835 2.441 12.780 1.00 86.56 500 LEU A N 1
ATOM 4102 C CA . LEU A 1 500 ? -21.291 1.169 13.337 1.00 86.56 500 LEU A CA 1
ATOM 4103 C C . LEU A 1 500 ? -21.701 0.182 12.242 1.00 86.56 500 LEU A C 1
ATOM 4105 O O . LEU A 1 500 ? -21.325 -0.982 12.343 1.00 86.56 500 LEU A O 1
ATOM 4109 N N . CYS A 1 501 ? -22.352 0.629 11.162 1.00 80.69 501 CYS A N 1
ATOM 4110 C CA . CYS A 1 501 ? -22.583 -0.191 9.965 1.00 80.69 501 CYS A CA 1
ATOM 4111 C C . CYS A 1 501 ? -21.269 -0.723 9.368 1.00 80.69 501 CYS A C 1
ATOM 4113 O O . CYS A 1 501 ? -21.157 -1.903 9.033 1.00 80.69 501 CYS A O 1
ATOM 4115 N N . ASN A 1 502 ? -20.249 0.129 9.245 1.00 76.62 502 ASN A N 1
ATOM 4116 C CA . ASN A 1 502 ? -18.956 -0.269 8.684 1.00 76.62 502 ASN A CA 1
ATOM 4117 C C . ASN A 1 502 ? -18.183 -1.233 9.586 1.00 76.62 502 ASN A C 1
ATOM 4119 O O . ASN A 1 502 ? -17.544 -2.157 9.083 1.00 76.62 502 ASN A O 1
ATOM 4123 N N . ILE A 1 503 ? -18.245 -1.042 10.906 1.00 81.69 503 ILE A N 1
ATOM 4124 C CA . ILE A 1 503 ? -17.683 -1.991 11.870 1.00 81.69 503 ILE A CA 1
ATOM 4125 C C . ILE A 1 503 ? -18.454 -3.306 11.784 1.00 81.69 503 ILE A C 1
ATOM 4127 O O . ILE A 1 503 ? -17.831 -4.350 11.632 1.00 81.69 503 ILE A O 1
ATOM 4131 N N . PHE A 1 504 ? -19.789 -3.264 11.781 1.00 83.38 504 PHE A N 1
ATOM 4132 C CA . PHE A 1 504 ? -20.653 -4.437 11.663 1.00 83.38 504 PHE A CA 1
ATOM 4133 C C . PHE A 1 504 ? -20.267 -5.312 10.461 1.00 83.38 504 PHE A C 1
ATOM 4135 O O . PHE A 1 504 ? -20.044 -6.510 10.628 1.00 83.38 504 PHE A O 1
ATOM 4142 N N . LYS A 1 505 ? -20.069 -4.713 9.277 1.00 75.56 505 LYS A N 1
ATOM 4143 C CA . LYS A 1 505 ? -19.609 -5.410 8.056 1.00 75.56 505 LYS A CA 1
ATOM 4144 C C . LYS A 1 505 ? -18.270 -6.148 8.224 1.00 75.56 505 LYS A C 1
ATOM 4146 O O . LYS A 1 505 ? -18.002 -7.090 7.488 1.00 75.56 505 LYS A O 1
ATOM 4151 N N . LYS A 1 506 ? -17.420 -5.724 9.164 1.00 72.75 506 LYS A N 1
ATOM 4152 C CA . LYS A 1 506 ? -16.092 -6.306 9.430 1.00 72.75 506 LYS A CA 1
ATOM 4153 C C . LYS A 1 506 ? -16.091 -7.339 10.562 1.00 72.75 506 LYS A C 1
ATOM 4155 O O . LYS A 1 506 ? -15.117 -8.081 10.692 1.00 72.75 506 LYS A O 1
ATOM 4160 N N . LEU A 1 507 ? -17.132 -7.368 11.395 1.00 75.56 507 LEU A N 1
ATOM 4161 C CA . LEU A 1 507 ? -17.228 -8.277 12.534 1.00 75.56 507 LEU A CA 1
ATOM 4162 C C . LEU A 1 507 ? -17.482 -9.720 12.099 1.00 75.56 507 LEU A C 1
ATOM 4164 O O . LEU A 1 507 ? -18.043 -9.995 11.042 1.00 75.56 507 LEU A O 1
ATOM 4168 N N . GLU A 1 508 ? -17.096 -10.658 12.960 1.00 70.88 508 GLU A N 1
ATOM 4169 C CA . GLU A 1 508 ? -17.500 -12.053 12.801 1.00 70.88 508 GLU A CA 1
ATOM 4170 C C . GLU A 1 508 ? -18.990 -12.227 13.070 1.00 70.88 508 GLU A C 1
ATOM 4172 O O . GLU A 1 508 ? -19.575 -11.491 13.859 1.00 70.88 508 GLU A O 1
ATOM 4177 N N . GLU A 1 509 ? -19.573 -13.257 12.473 1.00 70.25 509 GLU A N 1
ATOM 4178 C CA . GLU A 1 509 ? -21.003 -13.559 12.505 1.00 70.25 509 GLU A CA 1
ATOM 4179 C C . GLU A 1 509 ? -21.607 -13.523 13.929 1.00 70.25 509 GLU A C 1
ATOM 4181 O O . GLU A 1 509 ? -22.592 -12.831 14.177 1.00 70.25 509 GLU A O 1
ATOM 4186 N N . VAL A 1 510 ? -20.954 -14.156 14.911 1.00 76.06 510 VAL A N 1
ATOM 4187 C CA . VAL A 1 510 ? -21.397 -14.136 16.322 1.00 76.06 510 VAL A CA 1
ATOM 4188 C C . VAL A 1 510 ? -21.376 -12.719 16.911 1.00 76.06 510 VAL A C 1
ATOM 4190 O O . VAL A 1 510 ? -22.245 -12.336 17.696 1.00 76.06 510 VAL A O 1
ATOM 4193 N N . LYS A 1 511 ? -20.377 -11.912 16.542 1.00 82.19 511 LYS A N 1
ATOM 4194 C CA . LYS A 1 511 ? -20.228 -10.533 17.023 1.00 82.19 511 LYS A CA 1
ATOM 4195 C C . LYS A 1 511 ? -21.197 -9.580 16.326 1.00 82.19 511 LYS A C 1
ATOM 4197 O O . LYS A 1 511 ? -21.673 -8.646 16.967 1.00 82.19 511 LYS A O 1
ATOM 4202 N N . GLN A 1 512 ? -21.522 -9.834 15.059 1.00 82.50 512 GLN A N 1
ATOM 4203 C CA . GLN A 1 512 ? -22.593 -9.154 14.336 1.00 82.50 512 GLN A CA 1
ATOM 4204 C C . GLN A 1 512 ? -23.932 -9.361 15.045 1.00 82.50 512 GLN A C 1
ATOM 4206 O O . GLN A 1 512 ? -24.594 -8.382 15.374 1.00 82.50 512 GLN A O 1
ATOM 4211 N N . ASP A 1 513 ? -24.287 -10.606 15.372 1.00 79.88 513 ASP A N 1
ATOM 4212 C CA . ASP A 1 513 ? -25.540 -10.920 16.073 1.00 79.88 513 ASP A CA 1
ATOM 4213 C C . ASP A 1 513 ? -25.615 -10.200 17.435 1.00 79.88 513 ASP A C 1
ATOM 4215 O O . ASP A 1 513 ? -26.625 -9.574 17.771 1.00 79.88 513 ASP A O 1
ATOM 4219 N N . ASN A 1 514 ? -24.513 -10.196 18.194 1.00 84.75 514 ASN A N 1
ATOM 4220 C CA . ASN A 1 514 ? -24.416 -9.460 19.458 1.00 84.75 514 ASN A CA 1
ATOM 4221 C C . ASN A 1 514 ? -24.585 -7.943 19.276 1.00 84.75 514 ASN A C 1
ATOM 4223 O O . ASN A 1 514 ? -25.320 -7.311 20.037 1.00 84.75 514 ASN A O 1
ATOM 4227 N N . LEU A 1 515 ? -23.922 -7.349 18.278 1.00 85.81 515 LEU A N 1
ATOM 4228 C CA . LEU A 1 515 ? -24.026 -5.918 17.995 1.00 85.81 515 LEU A CA 1
ATOM 4229 C C . LEU A 1 515 ? -25.438 -5.537 17.529 1.00 85.81 515 LEU A C 1
ATOM 4231 O O . LEU A 1 515 ? -25.988 -4.550 18.012 1.00 85.81 515 LEU A O 1
ATOM 4235 N N . PHE A 1 516 ? -26.051 -6.338 16.656 1.00 84.69 516 PHE A N 1
ATOM 4236 C CA . PHE A 1 516 ? -27.421 -6.122 16.193 1.00 84.69 516 PHE A CA 1
ATOM 4237 C C . PHE A 1 516 ? -28.409 -6.126 17.358 1.00 84.69 516 PHE A C 1
ATOM 4239 O O . PHE A 1 516 ? -29.193 -5.192 17.497 1.00 84.69 516 PHE A O 1
ATOM 4246 N N . ASN A 1 517 ? -28.333 -7.132 18.234 1.00 82.62 517 ASN A N 1
ATOM 4247 C CA . ASN A 1 517 ? -29.206 -7.224 19.404 1.00 82.62 517 ASN A CA 1
ATOM 4248 C C . ASN A 1 517 ? -29.034 -6.020 20.336 1.00 82.62 517 ASN A C 1
ATOM 4250 O O . ASN A 1 517 ? -30.028 -5.471 20.815 1.00 82.62 517 ASN A O 1
ATOM 4254 N N . ARG A 1 518 ? -27.790 -5.561 20.545 1.00 86.25 518 ARG A N 1
ATOM 4255 C CA . ARG A 1 518 ? -27.522 -4.337 21.313 1.00 86.25 518 ARG A CA 1
ATOM 4256 C C . ARG A 1 518 ? -28.188 -3.131 20.663 1.00 86.25 518 ARG A C 1
ATOM 4258 O O . ARG A 1 518 ? -28.987 -2.494 21.339 1.00 86.25 518 ARG A O 1
ATOM 4265 N N . ILE A 1 519 ? -27.955 -2.880 19.370 1.00 83.88 519 ILE A N 1
ATOM 4266 C CA . ILE A 1 519 ? -28.558 -1.762 18.617 1.00 83.88 519 ILE A CA 1
ATOM 4267 C C . ILE A 1 519 ? -30.091 -1.821 18.659 1.00 83.88 519 ILE A C 1
ATOM 4269 O O . ILE A 1 519 ? -30.748 -0.815 18.922 1.00 83.88 519 ILE A O 1
ATOM 4273 N N . TYR A 1 520 ? -30.674 -3.003 18.456 1.00 81.56 520 TYR A N 1
ATOM 4274 C CA . TYR A 1 520 ? -32.120 -3.208 18.488 1.00 81.56 520 TYR A CA 1
ATOM 4275 C C . TYR A 1 520 ? -32.714 -2.864 19.863 1.00 81.56 520 TYR A C 1
ATOM 4277 O O . TYR A 1 520 ? -33.769 -2.231 19.947 1.00 81.56 520 TYR A O 1
ATOM 4285 N N . SER A 1 521 ? -32.001 -3.216 20.938 1.00 82.25 521 SER A N 1
ATOM 4286 C CA . SER A 1 521 ? -32.425 -2.993 22.325 1.00 82.25 521 SER A CA 1
ATOM 4287 C C . SER A 1 521 ? -32.295 -1.548 22.830 1.00 82.25 521 SER A C 1
ATOM 4289 O O . SER A 1 521 ? -32.870 -1.236 23.875 1.00 82.25 521 SER A O 1
ATOM 4291 N N . LEU A 1 522 ? -31.583 -0.661 22.117 1.00 81.31 522 LEU A N 1
ATOM 4292 C CA . LEU A 1 522 ? -31.365 0.723 22.565 1.00 81.31 522 LEU A CA 1
ATOM 4293 C C . LEU A 1 522 ? -32.699 1.479 22.673 1.00 81.31 522 LEU A C 1
ATOM 4295 O O . LEU A 1 522 ? -33.529 1.439 21.762 1.00 81.31 522 LEU A O 1
ATOM 4299 N N . LYS A 1 523 ? -32.928 2.176 23.787 1.00 68.38 523 LYS A N 1
ATOM 4300 C CA . LYS A 1 523 ? -34.216 2.817 24.108 1.00 68.38 523 LYS A CA 1
ATOM 4301 C C . LYS A 1 523 ? -34.285 4.271 23.623 1.00 68.38 523 LYS A C 1
ATOM 4303 O O . LYS A 1 523 ? -34.510 5.181 24.417 1.00 68.38 523 LYS A O 1
ATOM 4308 N N . PHE A 1 524 ? -34.112 4.493 22.323 1.00 65.44 524 PHE A N 1
ATOM 4309 C CA . PHE A 1 524 ? -34.410 5.777 21.683 1.00 65.44 524 PHE A CA 1
ATOM 4310 C C . PHE A 1 524 ? -35.129 5.548 20.350 1.00 65.44 524 PHE A C 1
ATOM 4312 O O . PHE A 1 524 ? -34.734 4.684 19.568 1.00 65.44 524 PHE A O 1
ATOM 4319 N N . ASP A 1 525 ? -36.209 6.291 20.122 1.00 59.06 525 ASP A N 1
ATOM 4320 C CA . ASP A 1 525 ? -37.086 6.150 18.958 1.00 59.06 525 ASP A CA 1
ATOM 4321 C C . ASP A 1 525 ? -36.801 7.297 17.980 1.00 59.06 525 ASP A C 1
ATOM 4323 O O . ASP A 1 525 ? -37.496 8.307 17.958 1.00 59.06 525 ASP A O 1
ATOM 4327 N N . ASN A 1 526 ? -35.688 7.183 17.249 1.00 68.62 526 ASN A N 1
ATOM 4328 C CA . ASN A 1 526 ? -35.295 8.142 16.214 1.00 68.62 526 ASN A CA 1
ATOM 4329 C C . ASN A 1 526 ? -35.273 7.445 14.849 1.00 68.62 526 ASN A C 1
ATOM 4331 O O . ASN A 1 526 ? -34.831 6.297 14.749 1.00 68.62 526 ASN A O 1
ATOM 4335 N N . GLU A 1 527 ? -35.633 8.170 13.784 1.00 73.12 527 GLU A N 1
ATOM 4336 C CA . GLU A 1 527 ? -35.480 7.734 12.384 1.00 73.12 527 GLU A CA 1
ATOM 4337 C C . GLU A 1 527 ? -34.076 7.177 12.097 1.00 73.12 527 GLU A C 1
ATOM 4339 O O . GLU A 1 527 ? -33.930 6.173 11.403 1.00 73.12 527 GLU A O 1
ATOM 4344 N N . LEU A 1 528 ? -33.048 7.751 12.732 1.00 72.88 528 LEU A N 1
ATOM 4345 C CA . LEU A 1 528 ? -31.659 7.304 12.653 1.00 72.88 528 LEU A CA 1
ATOM 4346 C C . LEU A 1 528 ? -31.454 5.840 13.093 1.00 72.88 528 LEU A C 1
ATOM 4348 O O . LEU A 1 528 ? -30.696 5.106 12.461 1.00 72.88 528 LEU A O 1
ATOM 4352 N N . LYS A 1 529 ? -32.140 5.392 14.157 1.00 74.44 529 LYS A N 1
ATOM 4353 C CA . LYS A 1 529 ? -32.069 4.002 14.640 1.00 74.44 529 LYS A CA 1
ATOM 4354 C C . LYS A 1 529 ? -32.695 3.052 13.625 1.00 74.44 529 LYS A C 1
ATOM 4356 O O . LYS A 1 529 ? -32.127 2.002 13.334 1.00 74.44 529 LYS A O 1
ATOM 4361 N N . ASN A 1 530 ? -33.850 3.427 13.081 1.00 77.06 530 ASN A N 1
ATOM 4362 C CA . ASN A 1 530 ? -34.545 2.628 12.076 1.00 77.06 530 ASN A CA 1
ATOM 4363 C C . ASN A 1 530 ? -33.735 2.557 10.776 1.00 77.06 530 ASN A C 1
ATOM 4365 O O . ASN A 1 530 ? -33.594 1.475 10.217 1.00 77.06 530 ASN A O 1
ATOM 4369 N N . SER A 1 531 ? -33.122 3.668 10.360 1.00 77.38 531 SER A N 1
ATOM 4370 C CA . SER A 1 531 ? -32.192 3.722 9.229 1.00 77.38 531 SER A CA 1
ATOM 4371 C C . SER A 1 531 ? -30.980 2.806 9.440 1.00 77.38 531 SER A C 1
ATOM 4373 O O . SER A 1 531 ? -30.698 1.960 8.596 1.00 77.38 531 SER A O 1
ATOM 4375 N N . LEU A 1 532 ? -30.334 2.872 10.611 1.00 79.38 532 LEU A N 1
ATOM 4376 C CA . LEU A 1 532 ? -29.224 1.987 10.984 1.00 79.38 532 LEU A CA 1
ATOM 4377 C C . LEU A 1 532 ? -29.630 0.505 10.951 1.00 79.38 532 LEU A C 1
ATOM 4379 O O . LEU A 1 532 ? -28.931 -0.327 10.377 1.00 79.38 532 LEU A O 1
ATOM 4383 N N . ILE A 1 533 ? -30.776 0.163 11.546 1.00 79.06 533 ILE A N 1
ATOM 4384 C CA . ILE A 1 533 ? -31.294 -1.210 11.548 1.00 79.06 533 ILE A CA 1
ATOM 4385 C C . ILE A 1 533 ? -31.596 -1.680 10.122 1.00 79.06 533 ILE A C 1
ATOM 4387 O O . ILE A 1 533 ? -31.284 -2.824 9.797 1.00 79.06 533 ILE A O 1
ATOM 4391 N N . ASN A 1 534 ? -32.183 -0.829 9.280 1.00 76.56 534 ASN A N 1
ATOM 4392 C CA . ASN A 1 534 ? -32.485 -1.162 7.891 1.00 76.56 534 ASN A CA 1
ATOM 4393 C C . ASN A 1 534 ? -31.202 -1.385 7.086 1.00 76.56 534 ASN A C 1
ATOM 4395 O O . ASN A 1 534 ? -31.065 -2.439 6.479 1.00 76.56 534 ASN A O 1
ATOM 4399 N N . GLN A 1 535 ? -30.205 -0.504 7.205 1.00 72.75 535 GLN A N 1
ATOM 4400 C CA . GLN A 1 535 ? -28.899 -0.694 6.565 1.00 72.75 535 GLN A CA 1
ATOM 4401 C C . GLN A 1 535 ? -28.214 -1.995 7.008 1.00 72.75 535 GLN A C 1
ATOM 4403 O O . GLN A 1 535 ? -27.633 -2.704 6.189 1.00 72.75 535 GLN A O 1
ATOM 4408 N N . ILE A 1 536 ? -28.291 -2.354 8.295 1.00 77.12 536 ILE A N 1
ATOM 4409 C CA . ILE A 1 536 ? -27.744 -3.629 8.783 1.00 77.12 536 ILE A CA 1
ATOM 4410 C C . ILE A 1 536 ? -28.530 -4.825 8.219 1.00 77.12 536 ILE A C 1
ATOM 4412 O O . ILE A 1 536 ? -27.931 -5.842 7.853 1.00 77.12 536 ILE A O 1
ATOM 4416 N N . LYS A 1 537 ? -29.861 -4.717 8.130 1.00 72.69 537 LYS A N 1
ATOM 4417 C CA . LYS A 1 537 ? -30.725 -5.753 7.546 1.00 72.69 537 LYS A CA 1
ATOM 4418 C C . LYS A 1 537 ? -30.454 -5.947 6.058 1.00 72.69 537 LYS A C 1
ATOM 4420 O O . LYS A 1 537 ? -30.357 -7.095 5.640 1.00 72.69 537 LYS A O 1
ATOM 4425 N N . ASP A 1 538 ? -30.260 -4.877 5.294 1.00 68.12 538 ASP A N 1
ATOM 4426 C CA . ASP A 1 538 ? -29.964 -4.948 3.858 1.00 68.12 538 ASP A CA 1
ATOM 4427 C C . ASP A 1 538 ? -28.637 -5.667 3.600 1.00 68.12 538 ASP A C 1
ATOM 4429 O O . ASP A 1 538 ? -28.548 -6.542 2.739 1.00 68.12 538 ASP A O 1
ATOM 4433 N N . VAL A 1 539 ? -27.628 -5.412 4.439 1.00 62.56 539 VAL A N 1
ATOM 4434 C CA . VAL A 1 539 ? -26.327 -6.107 4.389 1.00 62.56 539 VAL A CA 1
ATOM 4435 C C . VAL A 1 539 ? -26.448 -7.612 4.665 1.00 62.56 539 VAL A C 1
ATOM 4437 O O . VAL A 1 539 ? -25.609 -8.396 4.229 1.00 62.56 539 VAL A O 1
ATOM 4440 N N . THR A 1 540 ? -27.479 -8.049 5.384 1.00 63.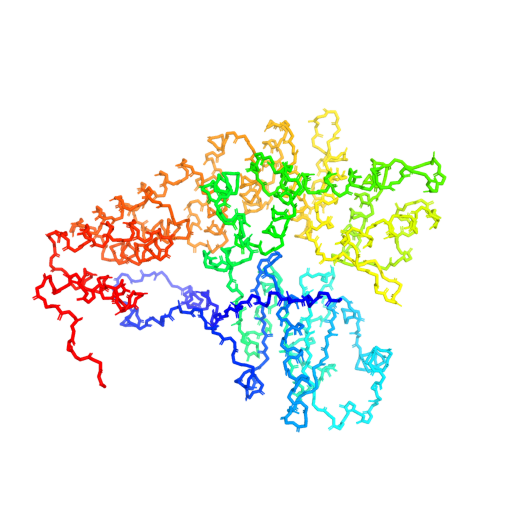78 540 THR A N 1
ATOM 4441 C CA . THR A 1 540 ? -27.604 -9.424 5.898 1.00 63.78 540 THR A CA 1
ATOM 4442 C C . THR A 1 540 ? -28.866 -10.141 5.419 1.00 63.78 540 THR A C 1
ATOM 4444 O O . THR A 1 540 ? -29.177 -11.207 5.955 1.00 63.78 540 THR A O 1
ATOM 4447 N N . ALA A 1 541 ? -29.552 -9.583 4.408 1.00 52.34 541 ALA A N 1
ATOM 4448 C CA . ALA A 1 541 ? -30.934 -9.767 3.924 1.00 52.34 541 ALA A CA 1
ATOM 4449 C C . ALA A 1 541 ? -31.686 -11.095 4.191 1.00 52.34 541 ALA A C 1
ATOM 4451 O O . ALA A 1 541 ? -32.911 -11.103 4.250 1.00 52.34 541 ALA A O 1
ATOM 4452 N N . ARG A 1 542 ? -31.012 -12.233 4.385 1.00 46.72 542 ARG A N 1
ATOM 4453 C CA . ARG A 1 542 ? -31.625 -13.544 4.683 1.00 46.72 542 ARG A CA 1
ATOM 4454 C C . ARG A 1 542 ? -31.609 -13.947 6.164 1.00 46.72 542 ARG A C 1
ATOM 4456 O O . ARG A 1 542 ? -32.339 -14.858 6.548 1.00 46.72 542 ARG A O 1
ATOM 4463 N N . ARG A 1 543 ? -30.787 -13.316 7.008 1.00 56.66 543 ARG A N 1
ATOM 4464 C CA . ARG A 1 543 ? -30.426 -13.843 8.339 1.00 56.66 543 ARG A CA 1
ATOM 4465 C C . ARG A 1 543 ? -31.310 -13.310 9.473 1.00 56.66 543 ARG A C 1
ATOM 4467 O O . ARG A 1 543 ? -31.772 -14.090 10.304 1.00 56.66 543 ARG A O 1
ATOM 4474 N N . PHE A 1 544 ? -31.654 -12.020 9.460 1.00 51.25 544 PHE A N 1
ATOM 4475 C CA . PHE A 1 544 ? -32.495 -11.414 10.506 1.00 51.25 544 PHE A CA 1
ATOM 4476 C C . PHE A 1 544 ? -34.004 -11.629 10.331 1.00 51.25 544 PHE A C 1
ATOM 4478 O O . PHE A 1 544 ? -34.750 -11.426 11.288 1.00 51.25 544 PHE A O 1
ATOM 4485 N N . ILE A 1 545 ? -34.461 -12.141 9.179 1.00 46.56 545 ILE A N 1
ATOM 4486 C CA . ILE A 1 545 ? -35.857 -12.590 8.997 1.00 46.56 545 ILE A CA 1
ATOM 4487 C C . ILE A 1 545 ? -36.223 -13.657 10.054 1.00 46.56 545 ILE A C 1
ATOM 4489 O O . ILE A 1 545 ? -37.346 -13.667 10.556 1.00 46.56 545 ILE A O 1
ATOM 4493 N N . LYS A 1 546 ? -35.259 -14.493 10.482 1.00 43.09 546 LYS A N 1
ATOM 4494 C CA . LYS A 1 546 ? -35.435 -15.468 11.578 1.00 43.09 546 LYS A CA 1
ATOM 4495 C C . LYS A 1 546 ? -35.557 -14.834 12.970 1.00 43.09 546 LYS A C 1
ATOM 4497 O O . LYS A 1 546 ? -36.285 -15.363 13.801 1.00 43.09 546 LYS A O 1
ATOM 4502 N N . PHE A 1 547 ? -34.873 -13.721 13.236 1.00 40.97 547 PHE A N 1
ATOM 4503 C CA . PHE A 1 547 ? -34.896 -13.056 14.549 1.00 40.97 547 PHE A CA 1
ATOM 4504 C C . PHE A 1 547 ? -36.159 -12.215 14.765 1.00 40.97 547 PHE A C 1
ATOM 4506 O O . PHE A 1 547 ? -36.646 -12.119 15.888 1.00 40.97 547 PHE A O 1
ATOM 4513 N N . CYS A 1 548 ? -36.730 -11.654 13.696 1.00 40.50 548 CYS A N 1
ATOM 4514 C CA . CYS A 1 548 ? -37.987 -10.906 13.772 1.00 40.50 548 CYS A CA 1
ATOM 4515 C C . CYS A 1 548 ? -39.237 -11.804 13.877 1.00 40.50 548 CYS A C 1
ATOM 4517 O O . CYS A 1 548 ? -40.311 -11.290 14.171 1.00 40.50 548 CYS A O 1
ATOM 4519 N N . ASN A 1 549 ? -39.114 -13.127 13.686 1.00 38.31 549 ASN A N 1
ATOM 4520 C CA . ASN A 1 549 ? -40.203 -14.101 13.845 1.00 38.31 549 ASN A CA 1
ATOM 4521 C C . ASN A 1 549 ? -39.750 -15.340 14.650 1.00 38.31 549 ASN A C 1
ATOM 4523 O O . ASN A 1 549 ? -39.612 -16.422 14.076 1.00 38.31 549 ASN A O 1
ATOM 4527 N N . PRO A 1 550 ? -39.591 -15.254 15.986 1.00 35.50 550 PRO A N 1
ATOM 4528 C CA . PRO A 1 550 ? -39.160 -16.391 16.810 1.00 35.50 550 PRO A CA 1
ATOM 4529 C C . PRO A 1 550 ? -40.170 -17.559 16.895 1.00 35.50 550 PRO A C 1
ATOM 4531 O O . PRO A 1 550 ? -39.951 -18.490 17.662 1.00 35.50 550 PRO A O 1
ATOM 4534 N N . GLY A 1 551 ? -41.284 -17.520 16.148 1.00 38.06 551 GLY A N 1
ATOM 4535 C CA . GLY A 1 551 ? -42.405 -18.462 16.275 1.00 38.06 551 GLY A CA 1
ATOM 4536 C C . GLY A 1 551 ? -42.989 -19.028 14.975 1.00 38.06 551 GLY A C 1
ATOM 4537 O O . GLY A 1 551 ? -43.964 -19.771 15.049 1.00 38.06 551 GLY A O 1
ATOM 4538 N N . LYS A 1 552 ? -42.440 -18.725 13.789 1.00 38.41 552 LYS A N 1
ATOM 4539 C CA . LYS A 1 552 ? -42.902 -19.344 12.531 1.00 38.41 552 LYS A CA 1
ATOM 4540 C C . LYS A 1 552 ? -41.870 -20.346 12.021 1.00 38.41 552 LYS A C 1
ATOM 4542 O O . LYS A 1 552 ? -40.836 -19.976 11.471 1.00 38.41 552 LYS A O 1
ATOM 4547 N N . ASN A 1 553 ? -42.161 -21.629 12.234 1.00 32.28 553 ASN A N 1
ATOM 4548 C CA . ASN A 1 553 ? -41.425 -22.741 11.640 1.00 32.28 553 ASN A CA 1
ATOM 4549 C C . ASN A 1 553 ? -41.352 -22.563 10.117 1.00 32.28 553 ASN A C 1
ATOM 4551 O O . ASN A 1 553 ? -42.366 -22.536 9.427 1.00 32.28 553 ASN A O 1
ATOM 4555 N N . THR A 1 554 ? -40.132 -22.461 9.600 1.00 37.00 554 THR A N 1
ATOM 4556 C CA . THR A 1 554 ? -39.814 -22.360 8.173 1.00 37.00 554 THR A CA 1
ATOM 4557 C C . THR A 1 554 ? -39.928 -23.738 7.525 1.00 37.00 554 THR A C 1
ATOM 4559 O O . THR A 1 554 ? -38.936 -24.443 7.347 1.00 37.00 554 THR A O 1
ATOM 4562 N N . LYS A 1 555 ? -41.160 -24.148 7.208 1.00 32.75 555 LYS A N 1
ATOM 4563 C CA . LYS A 1 555 ? -41.416 -25.267 6.287 1.00 32.75 555 LYS A CA 1
ATOM 4564 C C . LYS A 1 555 ? -42.450 -24.991 5.201 1.00 32.75 555 LYS A C 1
ATOM 4566 O O . LYS A 1 555 ? -42.619 -25.842 4.337 1.00 32.75 555 LYS A O 1
ATOM 4571 N N . GLU A 1 556 ? -43.071 -23.823 5.176 1.00 33.91 556 GLU A N 1
ATOM 4572 C CA . GLU A 1 556 ? -43.985 -23.445 4.101 1.00 33.91 556 GLU A CA 1
ATOM 4573 C C . GLU A 1 556 ? -43.528 -22.104 3.525 1.00 33.91 556 GLU A C 1
ATOM 4575 O O . GLU A 1 556 ? -43.117 -21.227 4.280 1.00 33.91 556 GLU A O 1
ATOM 4580 N N . GLU A 1 557 ? -43.567 -22.006 2.195 1.00 33.34 557 GLU A N 1
ATOM 4581 C CA . GLU A 1 557 ? -43.157 -20.872 1.347 1.00 33.34 557 GLU A CA 1
ATOM 4582 C C . GLU A 1 557 ? -41.684 -20.858 0.887 1.00 33.34 557 GLU A C 1
ATOM 4584 O O . GLU A 1 557 ? -40.913 -19.935 1.138 1.00 33.34 557 GLU A O 1
ATOM 4589 N N . ILE A 1 558 ? -41.320 -21.889 0.114 1.00 30.97 558 ILE A N 1
ATOM 4590 C CA . ILE A 1 558 ? -40.538 -21.705 -1.121 1.00 30.97 558 ILE A CA 1
ATOM 4591 C C . ILE A 1 558 ? -41.313 -22.416 -2.242 1.00 30.97 558 ILE A C 1
ATOM 4593 O O . ILE A 1 558 ? -41.193 -23.631 -2.399 1.00 30.97 558 ILE A O 1
ATOM 4597 N N . ILE A 1 559 ? -42.132 -21.657 -2.974 1.00 30.62 559 ILE A N 1
ATOM 4598 C CA . ILE A 1 559 ? -42.484 -21.891 -4.385 1.00 30.62 559 ILE A CA 1
ATOM 4599 C C . ILE A 1 559 ? -42.239 -20.573 -5.104 1.00 30.62 559 ILE A C 1
ATOM 4601 O O . ILE A 1 559 ? -42.698 -19.541 -4.563 1.00 30.62 559 ILE A O 1
#

Sequence (559 aa):
MSKNEYIIPHIQIRKNNPDQSRERILDNEPNHDSLPDELSKKEEYSFESINIQEILSSEHDYIVVGDSGIGKTSLLLWMGKQIALEDKKANYIPLFIQMNDISQINIRNDFLSLLNTRYNLDEYDVKGLRFLFLLDGLDQIGEFGNIQDRLKSKDIFGERNKIILTTRRIGYEWVKKDIENRYEYLQIQPFDKEKIQEYIGRYFNDKRFQAILSQNNELLKVPILLKMVKALLSTGRLSEIKNRASLYEEFIHYLFEEWESAKKGRFSAHTSAIEIQKDLAKLSFHAIENNYLGSFPLEKGYKYIGNDRNRLNDLISWSVTHNLIEKERQRVIAYTHQSFQEYLASQHLKDILFKDNLIIEGLLEKCLEYRRWDETIVFTVGMLVDNEMAKTLIEKIVKYDLYLAGLCLGEFKGKRSKFKGLINELLKNIEKVDALNVLVKIADSELIEKLINLLKNVGGWRAADALGKIGTEKAIDPLIAVLEDKDMDEFVRGGAAYTLCNIFKKLEEVKQDNLFNRIYSLKFDNELKNSLINQIKDVTARRFIKFCNPGKNTKEEII

Foldseek 3Di:
DPPPPPPLPQWFKWWDDPCPVPPPDDDDDDDPDDDDPVVVDDDDGDGHRDDLVVQLPDLFAAEEEEAFQQCLVVVLVVSQVVLVVVPPVRLAREDEDECQVCQPPDALVVLQVVCCVPPVAHPVNLVPGEHEYEYEELVQFLDNPCVLVCLLVVRNVDSRHHYYYYYYPVSCVVNCVSRVVHYTYMYTFFDAPVSLCVVLPPCCPPPLNVQCCVPPVVQSSRNVLSVLQSVCVVVVNRDDDLFPLVSLVSSLVVLQVVVVVVPVPDDDDDDHSVNLLLLLLQLLQVCLVVSGFQKDALVVSCVSNPNDPVSSVVSQVSCCVSQQWPDDPDRMTGGNGRLSSLSSPLVVCLVPQADPLDGPVVVLVSLLVDCSNLSSLLSNLLPDPDLVSSVVSLVVVCVRDLLSSLSSLLSHSDDSVVPPVSLVVLVVVLVDPSSLVSLLSNLDPVSLVVLLVCLQDVVNLSSLVSCLSNLDPVCLVSLVVLLLDPVHDPSSVLSSLVSLLSSLSRDDPVVVVVSLVVLVPRPDDDPSSVVSNVSSCVVVVPPCVCVVCVDDDPDDDDD

pLDDT: mean 78.24, std 17.44, range [24.52, 97.5]

Radius of gyration: 25.8 Å; chains: 1; bounding box: 76×63×66 Å